Protein AF-A0A150GVI8-F1 (afdb_monomer)

Mean predicted aligned error: 15.59 Å

pLDDT: mean 70.13, std 20.72, range [23.45, 95.38]

Structure (mmCIF, N/CA/C/O backbone):
data_AF-A0A150GVI8-F1
#
_entry.id   AF-A0A150GVI8-F1
#
loop_
_atom_site.group_PDB
_atom_site.id
_atom_site.type_symbol
_atom_site.label_atom_id
_atom_site.label_alt_id
_atom_site.label_comp_id
_atom_site.label_asym_id
_atom_site.label_entity_id
_atom_site.label_seq_id
_atom_site.pdbx_PDB_ins_code
_atom_site.Cartn_x
_atom_site.Cartn_y
_atom_site.Cartn_z
_atom_site.occupancy
_atom_site.B_iso_or_equiv
_atom_site.auth_seq_id
_atom_site.auth_comp_id
_atom_site.auth_asym_id
_atom_site.auth_atom_id
_atom_site.pdbx_PDB_model_num
ATOM 1 N N . MET A 1 1 ? 14.017 2.221 -30.102 1.00 37.84 1 MET A N 1
ATOM 2 C CA . MET A 1 1 ? 15.359 2.677 -29.651 1.00 37.84 1 MET A CA 1
ATOM 3 C C . MET A 1 1 ? 15.136 3.679 -28.532 1.00 37.84 1 MET A C 1
ATOM 5 O O . MET A 1 1 ? 14.142 4.391 -28.602 1.00 37.84 1 MET A O 1
ATOM 9 N N . GLY A 1 2 ? 16.002 3.738 -27.517 1.00 42.47 2 GLY A N 1
ATOM 10 C CA . GLY A 1 2 ? 15.857 4.737 -26.452 1.00 42.47 2 GLY A CA 1
ATOM 11 C C . GLY A 1 2 ? 16.027 6.164 -26.982 1.00 42.47 2 GLY A C 1
ATOM 12 O O . GLY A 1 2 ? 16.835 6.390 -27.881 1.00 42.47 2 GLY A O 1
ATOM 13 N N . TRP A 1 3 ? 15.281 7.118 -26.422 1.00 49.97 3 TRP A N 1
ATOM 14 C CA . TRP A 1 3 ? 15.592 8.538 -26.598 1.00 49.97 3 TRP A CA 1
ATOM 15 C C . TRP A 1 3 ? 16.882 8.860 -25.828 1.00 49.97 3 TRP A C 1
ATOM 17 O O . TRP A 1 3 ? 16.952 8.520 -24.643 1.00 49.97 3 TRP A O 1
ATOM 27 N N . PRO A 1 4 ? 17.891 9.497 -26.450 1.00 47.88 4 PRO A N 1
ATOM 28 C CA . PRO A 1 4 ? 19.032 10.015 -25.713 1.00 47.88 4 PRO A CA 1
ATOM 29 C C . PRO A 1 4 ? 18.578 11.197 -24.846 1.00 47.88 4 PRO A C 1
ATOM 31 O O . PRO A 1 4 ? 17.977 12.147 -25.345 1.00 47.88 4 PRO A O 1
ATOM 34 N N . CYS A 1 5 ? 18.874 11.123 -23.551 1.00 48.03 5 CYS A N 1
ATOM 35 C CA . CYS A 1 5 ? 18.755 12.230 -22.609 1.00 48.03 5 CYS A CA 1
ATOM 36 C C . CYS A 1 5 ? 20.142 12.457 -22.008 1.00 48.03 5 CYS A C 1
ATOM 38 O O . CYS A 1 5 ? 20.657 11.568 -21.327 1.00 48.03 5 CYS A O 1
ATOM 40 N N . ASP A 1 6 ? 20.726 13.627 -22.245 1.00 52.00 6 ASP A N 1
ATOM 41 C CA . ASP A 1 6 ? 21.927 14.063 -21.533 1.00 52.00 6 ASP A CA 1
ATOM 42 C C . ASP A 1 6 ? 21.553 14.563 -20.132 1.00 52.00 6 ASP A C 1
ATOM 44 O O . ASP A 1 6 ? 20.408 14.936 -19.879 1.00 52.00 6 ASP A O 1
ATOM 48 N N . PHE A 1 7 ? 22.509 14.587 -19.205 1.00 53.12 7 PHE A N 1
ATOM 49 C CA . PHE A 1 7 ? 22.283 15.005 -17.819 1.00 53.12 7 PHE A CA 1
ATOM 50 C C . PHE A 1 7 ? 23.164 16.211 -17.493 1.00 53.12 7 PHE A C 1
ATOM 52 O O . PHE A 1 7 ? 24.388 16.135 -17.595 1.00 53.12 7 PHE A O 1
ATOM 59 N N . ASP A 1 8 ? 22.551 17.319 -17.076 1.00 53.22 8 ASP A N 1
ATOM 60 C CA . ASP A 1 8 ? 23.273 18.535 -16.710 1.00 53.22 8 ASP A CA 1
ATOM 61 C C . ASP A 1 8 ? 24.003 18.340 -15.374 1.00 53.22 8 ASP A C 1
ATOM 63 O O . ASP A 1 8 ? 23.394 18.358 -14.303 1.00 53.22 8 ASP A O 1
ATOM 67 N N . ALA A 1 9 ? 25.323 18.156 -15.424 1.00 47.69 9 ALA A N 1
ATOM 68 C CA . ALA A 1 9 ? 26.148 17.990 -14.231 1.00 47.69 9 ALA A CA 1
ATOM 69 C C . ALA A 1 9 ? 26.176 19.242 -13.328 1.00 47.69 9 ALA A C 1
ATOM 71 O O . ALA A 1 9 ? 26.332 19.099 -12.114 1.00 47.69 9 ALA A O 1
ATOM 72 N N . ALA A 1 10 ? 26.000 20.445 -13.888 1.00 46.12 10 ALA A N 1
ATOM 73 C CA . ALA A 1 10 ? 26.007 21.704 -13.146 1.00 46.12 10 ALA A CA 1
ATOM 74 C C . ALA A 1 10 ? 24.641 21.995 -12.502 1.00 46.12 10 ALA A C 1
ATOM 76 O O . ALA A 1 10 ? 24.583 22.374 -11.333 1.00 46.12 10 ALA A O 1
ATOM 77 N N . ALA A 1 11 ? 23.537 21.726 -13.206 1.00 50.09 11 ALA A N 1
ATOM 78 C CA . ALA A 1 11 ? 22.174 21.857 -12.679 1.00 50.09 11 ALA A CA 1
ATOM 79 C C . ALA A 1 11 ? 21.717 20.649 -11.828 1.00 50.09 11 ALA A C 1
ATOM 81 O O . ALA A 1 11 ? 20.526 20.363 -11.727 1.00 50.09 11 ALA A O 1
ATOM 82 N N . GLY A 1 12 ? 22.644 19.912 -11.207 1.00 45.16 12 GLY A N 1
ATOM 83 C CA . GLY A 1 12 ? 22.303 18.842 -10.264 1.00 45.16 12 GLY A CA 1
ATOM 84 C C . GLY A 1 12 ? 21.778 17.552 -10.906 1.00 45.16 12 GLY A C 1
ATOM 85 O O . GLY A 1 12 ? 21.037 16.806 -10.271 1.00 45.16 12 GLY A O 1
ATOM 86 N N . GLY A 1 13 ? 22.190 17.227 -12.131 1.00 47.34 13 GLY A N 1
ATOM 87 C CA . GLY A 1 13 ? 21.806 16.005 -12.847 1.00 47.34 13 GLY A CA 1
ATOM 88 C C . GLY A 1 13 ? 20.408 16.048 -13.466 1.00 47.34 13 GLY A C 1
ATOM 89 O O . GLY A 1 13 ? 19.793 14.996 -13.632 1.00 47.34 13 GLY A O 1
ATOM 90 N N . ILE A 1 14 ? 19.888 17.237 -13.783 1.00 50.38 14 ILE A N 1
ATOM 91 C CA . ILE A 1 14 ? 18.607 17.385 -14.487 1.00 50.38 14 ILE A CA 1
ATOM 92 C C . ILE A 1 14 ? 18.758 16.861 -15.931 1.00 50.38 14 ILE A C 1
ATOM 94 O O . ILE A 1 14 ? 19.715 17.233 -16.611 1.00 50.38 14 ILE A O 1
ATOM 98 N N . PRO A 1 15 ? 17.838 16.012 -16.428 1.00 53.97 15 PRO A N 1
ATOM 99 C CA . PRO A 1 15 ? 17.924 15.454 -17.772 1.00 53.97 15 PRO A CA 1
ATOM 100 C C . PRO A 1 15 ? 17.521 16.501 -18.820 1.00 53.97 15 PRO A C 1
ATOM 102 O O . PRO A 1 15 ?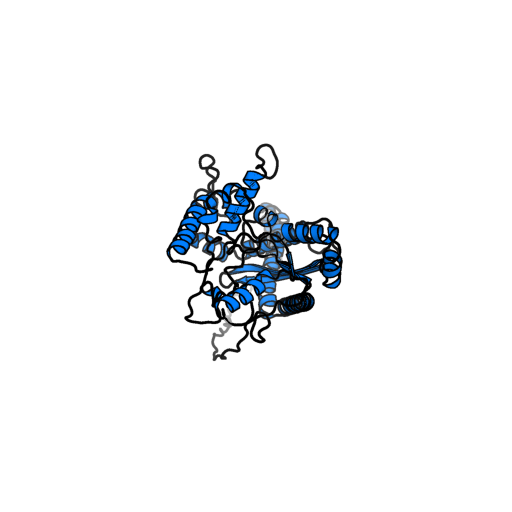 16.354 16.901 -18.915 1.00 53.97 15 PRO A O 1
ATOM 105 N N . ILE A 1 16 ? 18.493 16.925 -19.621 1.00 60.88 16 ILE A N 1
ATOM 106 C CA . ILE A 1 16 ? 18.325 17.845 -20.746 1.00 60.88 16 ILE A CA 1
ATOM 107 C C . ILE A 1 16 ? 17.527 17.133 -21.847 1.00 60.88 16 ILE A C 1
ATOM 109 O O . ILE A 1 16 ? 17.704 15.943 -22.101 1.00 60.88 16 ILE A O 1
ATOM 113 N N . GLY A 1 17 ? 16.612 17.853 -22.501 1.00 62.62 17 GLY A N 1
ATOM 114 C CA . GLY A 1 17 ? 15.831 17.313 -23.620 1.00 62.62 17 GLY A CA 1
ATOM 115 C C . GLY A 1 17 ? 14.760 16.283 -23.237 1.00 62.62 17 GLY A C 1
ATOM 116 O O . GLY A 1 17 ? 14.156 15.688 -24.131 1.00 62.62 17 GLY A O 1
ATOM 117 N N . ARG A 1 18 ? 14.479 16.079 -21.937 1.00 62.44 18 ARG A N 1
ATOM 118 C CA . ARG A 1 18 ? 13.416 15.171 -21.472 1.00 62.44 18 ARG A CA 1
ATOM 119 C C . ARG A 1 18 ? 12.088 15.499 -22.183 1.00 62.44 18 ARG A C 1
ATOM 121 O O . ARG A 1 18 ? 11.639 16.643 -22.098 1.00 62.44 18 ARG A O 1
ATOM 128 N N . PRO A 1 19 ? 11.408 14.527 -22.824 1.00 64.38 19 PRO A N 1
ATOM 129 C CA . PRO A 1 19 ? 10.164 14.818 -23.532 1.00 64.38 19 PRO A CA 1
ATOM 130 C C . PRO A 1 19 ? 9.057 15.326 -22.590 1.00 64.38 19 PRO A C 1
ATOM 132 O O . PRO A 1 19 ? 9.047 15.018 -21.391 1.00 64.38 19 PRO A O 1
ATOM 135 N N . SER A 1 20 ? 8.093 16.070 -23.142 1.00 71.06 20 SER A N 1
ATOM 136 C CA . SER A 1 20 ? 6.869 16.489 -22.436 1.00 71.06 20 SER A CA 1
ATOM 137 C C . SER A 1 20 ? 6.092 15.283 -21.884 1.00 71.06 20 SER A C 1
ATOM 139 O O . SER A 1 20 ? 6.331 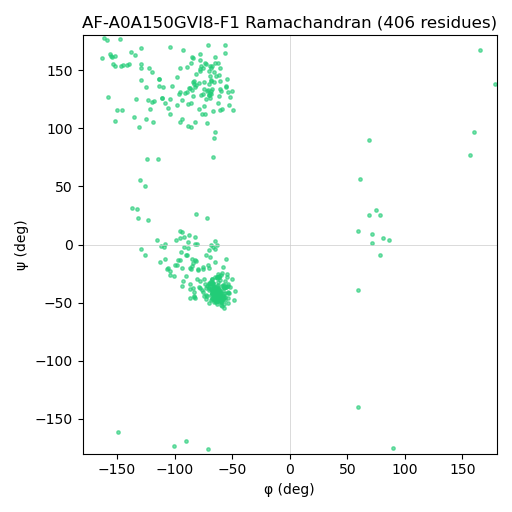14.149 -22.306 1.00 71.06 20 SER A O 1
ATOM 141 N N . ASP A 1 21 ? 5.142 15.491 -20.963 1.00 66.38 21 ASP A N 1
ATOM 142 C CA . ASP A 1 21 ? 4.310 14.380 -20.466 1.00 66.38 21 ASP A CA 1
ATOM 143 C C . ASP A 1 21 ? 3.591 13.666 -21.619 1.00 66.38 21 ASP A C 1
ATOM 145 O O . ASP A 1 21 ? 3.663 12.445 -21.718 1.00 66.38 21 ASP A O 1
ATOM 149 N N . SER A 1 22 ? 2.996 14.423 -22.549 1.00 71.75 22 SER A N 1
ATOM 150 C CA . SER A 1 22 ? 2.354 13.877 -23.755 1.00 71.75 22 SER A CA 1
ATOM 151 C C . SER A 1 22 ? 3.316 13.021 -24.587 1.00 71.75 22 SER A C 1
ATOM 153 O O . SER A 1 22 ? 3.001 11.879 -24.920 1.00 71.75 22 SER A O 1
ATOM 155 N N . ASN A 1 23 ? 4.529 13.516 -24.851 1.00 74.25 23 ASN A N 1
ATOM 156 C CA . ASN A 1 23 ? 5.521 12.784 -25.638 1.00 74.25 23 ASN A CA 1
ATOM 157 C C . ASN A 1 23 ? 6.047 11.545 -24.886 1.00 74.25 23 ASN A C 1
ATOM 159 O O . ASN A 1 23 ? 6.355 10.537 -25.517 1.00 74.25 23 ASN A O 1
ATOM 163 N N . ARG A 1 24 ? 6.114 11.576 -23.545 1.00 75.38 24 ARG A N 1
ATOM 164 C CA . ARG A 1 24 ? 6.432 10.396 -22.719 1.00 75.38 24 ARG A CA 1
ATOM 165 C C . ARG A 1 24 ? 5.320 9.345 -22.777 1.00 75.38 24 ARG A C 1
ATOM 167 O O . ARG A 1 24 ? 5.631 8.168 -22.941 1.00 75.38 24 ARG A O 1
ATOM 174 N N . TRP A 1 25 ? 4.050 9.749 -22.737 1.00 73.56 25 TRP A N 1
ATOM 175 C CA . TRP A 1 25 ? 2.920 8.832 -22.926 1.00 73.56 25 TRP A CA 1
ATOM 176 C C . TRP A 1 25 ? 2.886 8.233 -24.337 1.00 73.56 25 TRP A C 1
ATOM 178 O O . TRP A 1 25 ? 2.703 7.026 -24.478 1.00 73.56 25 TRP A O 1
ATOM 188 N N . GLN A 1 26 ? 3.152 9.031 -25.375 1.00 75.31 26 GLN A N 1
ATOM 189 C CA . GLN A 1 26 ? 3.300 8.537 -26.750 1.00 75.31 26 GLN A CA 1
ATOM 190 C C . GLN A 1 26 ? 4.479 7.564 -26.898 1.00 75.31 26 GLN A C 1
ATOM 192 O O . GLN A 1 26 ? 4.354 6.565 -27.608 1.00 75.31 26 GLN A O 1
A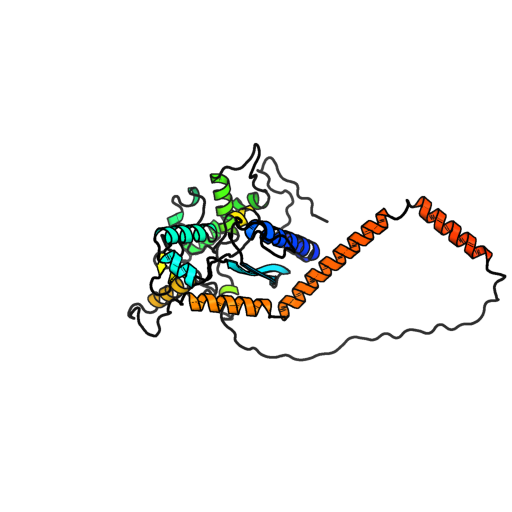TOM 197 N N . LEU A 1 27 ? 5.604 7.813 -26.215 1.00 75.44 27 LEU A N 1
ATOM 198 C CA . LEU A 1 27 ? 6.767 6.924 -26.232 1.00 75.44 27 LEU A CA 1
ATOM 199 C C . LEU A 1 27 ? 6.431 5.560 -25.613 1.00 75.44 27 LEU A C 1
ATOM 201 O O . LEU A 1 27 ? 6.727 4.539 -26.232 1.00 75.44 27 LEU A O 1
ATOM 205 N N . ILE A 1 28 ? 5.769 5.557 -24.450 1.00 74.75 28 ILE A N 1
ATOM 206 C CA . ILE A 1 28 ? 5.271 4.357 -23.755 1.00 74.75 28 ILE A CA 1
ATOM 207 C C . ILE A 1 28 ? 4.287 3.589 -24.650 1.00 74.75 28 ILE A C 1
ATOM 209 O O . ILE A 1 28 ? 4.502 2.413 -24.935 1.00 74.75 28 ILE A O 1
ATOM 213 N N . ALA A 1 29 ? 3.260 4.266 -25.173 1.00 74.44 29 ALA A N 1
ATOM 214 C CA . ALA A 1 29 ? 2.245 3.654 -26.033 1.00 74.44 29 ALA A CA 1
ATOM 215 C C . ALA A 1 29 ? 2.812 3.102 -27.359 1.00 74.44 29 ALA A C 1
ATOM 217 O O . ALA A 1 29 ? 2.278 2.135 -27.896 1.00 74.44 29 ALA A O 1
ATOM 218 N N . SER A 1 30 ? 3.907 3.679 -27.868 1.00 78.19 30 SER A N 1
ATOM 219 C CA . SER A 1 30 ? 4.614 3.190 -29.065 1.00 78.19 30 SER A CA 1
ATOM 220 C C . SER A 1 30 ? 5.577 2.024 -28.793 1.00 78.19 30 SER A C 1
ATOM 222 O O . SER A 1 30 ? 6.008 1.371 -29.740 1.00 78.19 30 SER A O 1
ATOM 224 N N . HIS A 1 31 ? 5.923 1.746 -27.529 1.00 77.62 31 HIS A N 1
ATOM 225 C CA . HIS A 1 31 ? 6.866 0.686 -27.140 1.00 77.62 31 HIS A CA 1
ATOM 226 C C . HIS A 1 31 ? 6.264 -0.299 -26.109 1.00 77.62 31 HIS A C 1
ATOM 228 O O . HIS A 1 31 ? 6.908 -0.609 -25.103 1.00 77.62 31 HIS A O 1
ATOM 234 N N . PRO A 1 32 ? 5.056 -0.862 -26.340 1.00 75.56 32 PRO A N 1
ATOM 235 C CA . PRO A 1 32 ? 4.364 -1.695 -25.349 1.00 75.56 32 PRO A CA 1
ATOM 236 C C . PRO A 1 32 ? 5.149 -2.961 -24.973 1.00 75.56 32 PRO A C 1
ATOM 238 O O . PRO A 1 32 ? 5.050 -3.437 -23.843 1.00 75.56 32 PRO A O 1
ATOM 241 N N . ARG A 1 33 ? 5.979 -3.483 -25.889 1.00 76.75 33 ARG A N 1
ATOM 242 C CA . ARG A 1 33 ? 6.906 -4.587 -25.606 1.00 76.75 33 ARG A CA 1
ATOM 243 C C . ARG A 1 33 ? 7.970 -4.189 -24.584 1.00 76.75 33 ARG A C 1
ATOM 245 O O . ARG A 1 33 ? 8.182 -4.936 -23.636 1.00 76.75 33 ARG A O 1
ATOM 252 N N . ASP A 1 34 ? 8.622 -3.044 -24.762 1.00 80.50 34 ASP A N 1
ATOM 253 C CA . ASP A 1 34 ? 9.711 -2.603 -23.883 1.00 80.50 34 ASP A CA 1
ATOM 254 C C . ASP A 1 34 ? 9.158 -2.316 -22.474 1.00 80.50 34 ASP A C 1
ATOM 256 O O . ASP A 1 34 ? 9.773 -2.679 -21.470 1.00 80.50 34 ASP A O 1
ATOM 260 N N . CYS A 1 35 ? 7.935 -1.776 -22.392 1.00 79.38 35 CYS A N 1
ATOM 261 C CA . CYS A 1 35 ? 7.191 -1.631 -21.141 1.00 79.38 35 CYS A CA 1
ATOM 262 C C . CYS A 1 35 ? 6.864 -2.984 -20.482 1.00 79.38 35 CYS A C 1
ATOM 264 O O . CYS A 1 35 ? 7.040 -3.122 -19.272 1.00 79.38 35 CYS A O 1
ATOM 266 N N . ALA A 1 36 ? 6.437 -3.993 -21.250 1.00 80.50 36 ALA A N 1
ATOM 267 C CA . ALA A 1 36 ? 6.174 -5.338 -20.733 1.00 80.50 36 ALA A CA 1
ATOM 268 C C . ALA A 1 36 ? 7.458 -6.070 -20.293 1.00 80.50 36 ALA A C 1
ATOM 270 O O . ALA A 1 36 ? 7.455 -6.747 -19.264 1.00 80.50 36 ALA A O 1
ATOM 271 N N . GLU A 1 37 ? 8.570 -5.917 -21.019 1.00 83.69 37 GLU A N 1
ATOM 272 C CA . GLU A 1 37 ? 9.870 -6.481 -20.632 1.00 83.69 37 GLU A CA 1
ATOM 273 C C . GLU A 1 37 ? 10.428 -5.813 -19.368 1.00 83.69 37 GLU A C 1
ATOM 275 O O . GLU A 1 37 ? 10.874 -6.526 -18.464 1.00 83.69 37 GLU A O 1
ATOM 280 N N . PHE A 1 38 ? 10.329 -4.481 -19.255 1.00 85.75 38 PHE A N 1
ATOM 281 C CA . PHE A 1 38 ? 10.656 -3.749 -18.028 1.00 85.75 38 PHE A CA 1
ATOM 282 C C . PHE A 1 38 ? 9.790 -4.210 -16.851 1.00 85.75 38 PHE A C 1
ATOM 284 O O . PHE A 1 38 ? 10.324 -4.588 -15.810 1.00 85.75 38 PHE A O 1
ATOM 291 N N . PHE A 1 39 ? 8.465 -4.231 -17.015 1.00 86.38 39 PHE A N 1
ATOM 292 C CA . PHE A 1 39 ? 7.536 -4.576 -15.940 1.00 86.38 39 PHE A CA 1
ATOM 293 C C . PHE A 1 39 ? 7.709 -6.028 -15.473 1.00 86.38 39 PHE A C 1
ATOM 295 O O . PHE A 1 39 ? 7.736 -6.295 -14.272 1.00 86.38 39 PHE A O 1
ATOM 302 N N . ARG A 1 40 ? 7.945 -6.967 -16.401 1.00 86.88 40 ARG A N 1
ATOM 303 C CA . ARG A 1 40 ? 8.317 -8.350 -16.067 1.00 86.88 40 ARG A CA 1
ATOM 304 C C . ARG A 1 40 ? 9.638 -8.404 -15.292 1.00 86.88 40 ARG A C 1
ATOM 306 O O . ARG A 1 40 ? 9.729 -9.144 -14.319 1.00 86.88 40 ARG A O 1
ATOM 313 N N . CYS A 1 41 ? 10.652 -7.636 -15.697 1.00 90.44 41 CYS A N 1
ATOM 314 C CA . CYS A 1 41 ? 11.934 -7.566 -14.988 1.00 90.44 41 CYS A CA 1
ATOM 315 C C . CYS A 1 41 ? 11.765 -7.021 -13.557 1.00 90.44 41 CYS A C 1
ATOM 317 O O . CYS A 1 41 ? 12.251 -7.628 -12.605 1.00 90.44 41 CYS A O 1
ATOM 319 N N . PHE A 1 42 ? 10.995 -5.941 -13.401 1.00 91.06 42 PHE A N 1
ATOM 320 C CA . PHE A 1 42 ? 10.647 -5.353 -12.109 1.00 91.06 42 PHE A CA 1
ATOM 321 C C . PHE A 1 42 ? 9.895 -6.342 -11.206 1.00 91.06 42 PHE A C 1
ATOM 323 O O . PHE A 1 42 ? 10.311 -6.551 -10.071 1.00 91.06 42 PHE A O 1
ATOM 330 N N . MET A 1 43 ? 8.856 -7.021 -11.705 1.00 91.44 43 MET A N 1
ATOM 331 C CA . MET A 1 43 ? 8.116 -8.012 -10.910 1.00 91.44 43 MET A CA 1
ATOM 332 C C . MET A 1 43 ? 8.965 -9.243 -10.555 1.00 91.44 43 MET A C 1
ATOM 334 O O . MET A 1 43 ? 8.833 -9.770 -9.451 1.00 91.44 43 MET A O 1
ATOM 338 N N . HIS A 1 44 ? 9.873 -9.678 -11.438 1.00 92.81 44 HIS A N 1
ATOM 339 C CA . HIS A 1 44 ? 10.856 -10.721 -11.120 1.00 92.81 44 HIS A CA 1
ATOM 340 C C . HIS A 1 44 ? 11.778 -10.285 -9.966 1.00 92.81 44 HIS A C 1
ATOM 342 O O . HIS A 1 44 ? 11.951 -11.040 -9.013 1.00 92.81 44 HIS A O 1
ATOM 348 N N . ALA A 1 45 ? 12.329 -9.067 -10.028 1.00 93.94 45 ALA A N 1
ATOM 349 C CA . ALA A 1 45 ? 13.182 -8.514 -8.975 1.00 93.94 45 ALA A CA 1
ATOM 350 C C . ALA A 1 45 ? 12.415 -8.278 -7.661 1.00 93.94 45 ALA A C 1
ATOM 352 O O . ALA A 1 45 ? 12.955 -8.528 -6.588 1.00 93.94 45 ALA A O 1
ATOM 353 N N . PHE A 1 46 ? 11.146 -7.862 -7.732 1.00 94.25 46 PHE A N 1
ATOM 354 C CA . PHE A 1 46 ? 10.282 -7.708 -6.562 1.00 94.25 46 PHE A CA 1
ATOM 355 C C . PHE A 1 46 ? 10.091 -9.042 -5.825 1.00 94.25 46 PHE A C 1
ATOM 357 O O . PHE A 1 46 ? 10.255 -9.102 -4.606 1.00 94.25 46 PHE A O 1
ATOM 364 N N . CYS A 1 47 ? 9.787 -10.117 -6.561 1.00 94.75 47 CYS A N 1
ATOM 365 C CA . CYS A 1 47 ? 9.630 -11.449 -5.974 1.00 94.75 47 CYS A CA 1
ATOM 366 C C . CYS A 1 47 ? 10.944 -11.957 -5.366 1.00 94.75 47 CYS A C 1
ATOM 368 O O . CYS A 1 47 ? 10.936 -12.493 -4.260 1.00 94.75 47 CYS A O 1
ATOM 370 N N . ASP A 1 48 ? 12.072 -11.747 -6.047 1.00 95.00 48 ASP A N 1
ATOM 371 C CA . ASP A 1 48 ? 13.377 -12.221 -5.582 1.00 95.00 48 ASP A CA 1
ATOM 372 C C . ASP A 1 48 ? 13.844 -11.478 -4.316 1.00 95.00 48 ASP A C 1
ATOM 374 O O . ASP A 1 48 ? 14.198 -12.111 -3.324 1.00 95.00 48 ASP A O 1
ATOM 378 N N . VAL A 1 49 ? 13.764 -10.140 -4.310 1.00 94.31 49 VAL A N 1
ATOM 379 C CA . VAL A 1 49 ? 14.299 -9.280 -3.235 1.00 94.31 49 VAL A CA 1
ATOM 380 C C . VAL A 1 49 ? 13.351 -9.140 -2.042 1.00 94.31 49 VAL A C 1
ATOM 382 O O . VAL A 1 49 ? 13.799 -9.192 -0.898 1.00 94.31 49 VAL A O 1
ATOM 385 N N . TYR A 1 50 ? 12.051 -8.927 -2.269 1.00 94.62 50 TYR A N 1
ATOM 386 C CA . TYR A 1 50 ? 11.121 -8.648 -1.167 1.00 94.62 50 TYR A CA 1
ATOM 387 C C . TYR A 1 50 ? 10.425 -9.900 -0.641 1.00 94.62 50 TYR A C 1
ATOM 389 O O . TYR A 1 50 ? 10.202 -9.978 0.565 1.00 94.62 50 TYR A O 1
ATOM 397 N N . LEU A 1 51 ? 10.101 -10.863 -1.515 1.00 94.38 51 LEU A N 1
ATOM 398 C CA . LEU A 1 51 ? 9.478 -12.134 -1.121 1.00 94.38 51 LEU A CA 1
ATOM 399 C C . LEU A 1 51 ? 10.499 -13.263 -0.928 1.00 94.38 51 LEU A C 1
ATOM 401 O O . LEU A 1 51 ? 10.135 -14.308 -0.397 1.00 94.38 51 LEU A O 1
ATOM 405 N N . GLY A 1 52 ? 11.750 -13.112 -1.370 1.00 95.25 52 GLY A N 1
ATOM 406 C CA . GLY A 1 52 ? 12.737 -14.191 -1.303 1.00 95.25 52 GLY A CA 1
ATOM 407 C C . GLY A 1 52 ? 12.435 -15.354 -2.256 1.00 95.25 52 GLY A C 1
ATOM 408 O O . GLY A 1 52 ? 12.860 -16.482 -1.997 1.00 95.25 52 GLY A O 1
ATOM 409 N N . TRP A 1 53 ? 11.709 -15.122 -3.354 1.00 93.00 53 TRP A N 1
ATOM 410 C CA . TRP A 1 53 ? 11.318 -16.134 -4.345 1.00 93.00 53 TRP A CA 1
ATOM 411 C C . TRP A 1 53 ? 11.886 -15.809 -5.733 1.00 93.00 53 TRP A C 1
ATOM 413 O O . TRP A 1 53 ? 11.363 -14.960 -6.457 1.00 93.00 53 TRP A O 1
ATOM 423 N N . ARG A 1 54 ? 12.924 -16.550 -6.147 1.00 91.19 54 ARG A N 1
ATOM 424 C CA . ARG A 1 54 ? 13.474 -16.458 -7.510 1.00 91.19 54 ARG A CA 1
ATOM 425 C C . ARG A 1 54 ? 12.424 -16.847 -8.559 1.00 91.19 54 ARG A C 1
ATOM 427 O O . ARG A 1 54 ? 11.652 -17.781 -8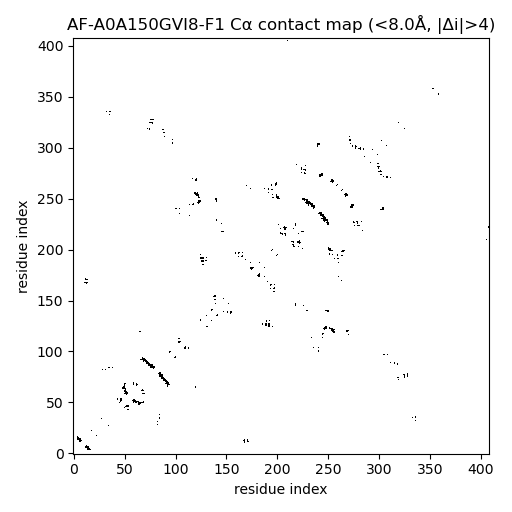.322 1.00 91.19 54 ARG A O 1
ATOM 434 N N . PRO A 1 55 ? 12.429 -16.226 -9.752 1.00 84.50 55 PRO A N 1
ATOM 435 C CA . PRO A 1 55 ? 11.541 -16.608 -10.847 1.00 84.50 55 PRO A CA 1
ATOM 436 C C . PRO A 1 55 ? 11.628 -18.107 -11.178 1.00 84.50 55 PRO A C 1
ATOM 438 O O . PRO A 1 55 ? 12.690 -18.611 -11.539 1.00 84.50 55 PRO A O 1
ATOM 441 N N . GLY A 1 56 ? 10.504 -18.821 -11.053 1.00 82.12 56 GLY A N 1
ATOM 442 C CA . GLY A 1 56 ? 10.421 -20.268 -11.290 1.00 82.12 56 GLY A CA 1
ATOM 443 C C . GLY A 1 56 ? 10.880 -21.166 -10.129 1.00 82.12 56 GLY A C 1
ATOM 444 O O . GLY A 1 56 ? 10.915 -22.386 -10.296 1.00 82.12 56 GLY A O 1
ATOM 445 N N . ALA A 1 57 ? 11.219 -20.610 -8.961 1.00 85.31 57 ALA A N 1
ATOM 446 C CA . ALA A 1 57 ? 11.504 -21.401 -7.765 1.00 85.31 57 ALA A CA 1
ATOM 447 C C . ALA A 1 57 ? 10.256 -22.154 -7.264 1.00 85.31 57 ALA A C 1
ATOM 449 O O . ALA A 1 57 ? 9.130 -21.678 -7.390 1.00 85.31 57 ALA A O 1
ATOM 450 N N . ARG A 1 58 ? 10.465 -23.335 -6.662 1.00 86.94 58 ARG A N 1
ATOM 451 C CA . ARG A 1 58 ? 9.405 -24.150 -6.027 1.00 86.94 58 ARG A CA 1
ATOM 452 C C . ARG A 1 58 ? 9.262 -23.916 -4.518 1.00 86.94 58 ARG A C 1
ATOM 454 O O . ARG A 1 58 ? 8.363 -24.472 -3.900 1.00 86.94 58 ARG A O 1
ATOM 461 N N . SER A 1 59 ? 10.163 -23.135 -3.934 1.00 88.25 59 SER A N 1
ATOM 462 C CA . SER A 1 59 ? 10.206 -22.794 -2.515 1.00 88.25 59 SER A CA 1
ATOM 463 C C . SER A 1 59 ? 10.861 -21.428 -2.341 1.00 88.25 59 SER A C 1
ATOM 465 O O . SER A 1 59 ? 11.717 -21.049 -3.147 1.00 88.25 59 SER A O 1
ATOM 467 N N . GLN A 1 60 ? 10.523 -20.732 -1.256 1.00 92.88 60 GLN A N 1
ATOM 468 C CA . GLN A 1 60 ? 11.255 -19.548 -0.815 1.00 92.88 60 GLN A CA 1
ATOM 469 C C . GLN A 1 60 ? 12.743 -19.900 -0.632 1.00 92.88 60 GLN A C 1
ATOM 471 O O . GLN A 1 60 ? 13.068 -20.957 -0.087 1.00 92.88 60 GLN A O 1
ATOM 476 N N . HIS A 1 61 ? 13.638 -19.038 -1.114 1.00 94.88 61 HIS A N 1
ATOM 477 C CA . HIS A 1 61 ? 15.091 -19.210 -0.995 1.00 94.88 61 HIS A CA 1
ATOM 478 C C . HIS A 1 61 ? 15.713 -18.295 0.070 1.00 94.88 61 HIS A C 1
ATOM 480 O O . HIS A 1 61 ? 16.769 -18.624 0.604 1.00 94.88 61 HIS A O 1
ATOM 486 N N . ASP A 1 62 ? 15.034 -17.195 0.407 1.00 94.00 62 ASP A N 1
ATOM 487 C CA . ASP A 1 62 ? 15.388 -16.296 1.504 1.00 94.00 62 ASP A CA 1
ATOM 488 C C . ASP A 1 62 ? 14.153 -16.000 2.384 1.00 94.00 62 ASP A C 1
ATOM 490 O O . ASP A 1 62 ? 13.314 -15.181 2.010 1.00 94.00 62 ASP A O 1
ATOM 494 N N . PRO A 1 63 ? 14.007 -16.648 3.555 1.00 90.25 63 PRO A N 1
ATOM 495 C CA . PRO A 1 63 ? 12.950 -16.340 4.520 1.00 90.25 63 PRO A CA 1
ATOM 496 C C . PRO A 1 63 ? 13.278 -15.135 5.425 1.00 90.25 63 PRO A C 1
ATOM 498 O O . PRO A 1 63 ? 12.473 -14.802 6.295 1.00 90.25 63 PRO A O 1
ATOM 501 N N . SER A 1 64 ? 14.445 -14.499 5.251 1.00 90.25 64 SER A N 1
ATOM 502 C CA . SER A 1 64 ? 14.862 -13.260 5.931 1.00 90.25 64 SER A CA 1
ATOM 503 C C . SER A 1 64 ? 14.666 -11.991 5.087 1.00 90.25 64 SER A C 1
ATOM 505 O O . SER A 1 64 ? 14.993 -10.892 5.537 1.00 90.25 64 SER A O 1
ATOM 507 N N . CYS A 1 65 ? 14.073 -12.140 3.898 1.00 92.00 65 CYS A N 1
ATOM 508 C CA . CYS A 1 65 ? 13.617 -11.056 3.033 1.00 92.00 65 CYS A CA 1
ATOM 509 C C . CYS A 1 65 ? 12.618 -10.110 3.737 1.00 92.00 65 CYS A C 1
ATOM 511 O O . CYS A 1 65 ? 12.124 -10.389 4.831 1.00 92.00 65 CYS A O 1
ATOM 513 N N . LEU A 1 66 ? 12.265 -8.990 3.093 1.00 90.31 66 LEU A N 1
ATOM 514 C CA . LEU A 1 66 ? 11.440 -7.943 3.716 1.00 90.31 66 LEU A CA 1
ATOM 515 C C . LEU A 1 66 ? 10.076 -8.448 4.230 1.00 90.31 66 LEU A C 1
ATOM 517 O O . LEU A 1 66 ? 9.638 -8.011 5.290 1.00 90.31 66 LEU A O 1
ATOM 521 N N . PHE A 1 67 ? 9.417 -9.373 3.524 1.00 90.50 67 PHE A N 1
ATOM 522 C CA . PHE A 1 67 ? 8.151 -9.972 3.974 1.00 90.50 67 PHE A CA 1
ATOM 523 C C . PHE A 1 67 ? 8.334 -11.209 4.884 1.00 90.50 67 PHE A C 1
ATOM 525 O O . PHE A 1 67 ? 7.353 -11.874 5.227 1.00 90.50 67 PHE A O 1
ATOM 532 N N . GLY A 1 68 ? 9.556 -11.525 5.321 1.00 90.06 68 GLY A N 1
ATOM 533 C CA . GLY A 1 68 ? 9.850 -12.692 6.154 1.00 90.06 68 GLY A CA 1
ATOM 534 C C . GLY A 1 68 ? 9.459 -14.004 5.466 1.00 90.06 68 GLY A C 1
ATOM 535 O O . GLY A 1 68 ? 9.626 -14.157 4.259 1.00 90.06 68 GLY A O 1
ATOM 536 N N . ARG A 1 69 ? 8.897 -14.965 6.210 1.00 90.00 69 ARG A N 1
ATOM 537 C CA . ARG A 1 69 ? 8.412 -16.225 5.622 1.00 90.00 69 ARG A CA 1
ATOM 538 C C . ARG A 1 69 ? 7.105 -16.026 4.839 1.00 90.00 69 ARG A C 1
ATOM 540 O O . ARG A 1 69 ? 6.043 -15.833 5.439 1.00 90.00 69 ARG A O 1
ATOM 547 N N . VAL A 1 70 ? 7.184 -16.193 3.519 1.00 89.62 70 VAL A N 1
ATOM 548 C CA . VAL A 1 70 ? 6.050 -16.170 2.580 1.00 89.62 70 VAL A CA 1
ATOM 549 C C . VAL A 1 70 ? 5.719 -17.604 2.165 1.00 89.62 70 VAL A C 1
ATOM 551 O O . VAL A 1 70 ? 6.507 -18.241 1.465 1.00 89.62 70 VAL A O 1
ATOM 554 N N . ASP A 1 71 ? 4.555 -18.104 2.590 1.00 83.12 71 ASP A N 1
ATOM 555 C CA . ASP A 1 71 ? 4.082 -19.460 2.269 1.00 83.12 71 ASP A CA 1
ATOM 556 C C . ASP A 1 71 ? 3.494 -19.539 0.850 1.00 83.12 71 ASP A C 1
ATOM 558 O O . ASP A 1 71 ? 3.683 -20.537 0.156 1.00 83.12 71 ASP A O 1
ATOM 562 N N . ALA A 1 72 ? 2.811 -18.479 0.407 1.00 83.75 72 ALA A N 1
ATOM 563 C CA . ALA A 1 72 ? 2.285 -18.339 -0.949 1.00 83.75 72 ALA A CA 1
ATOM 564 C C . ALA A 1 72 ? 2.138 -16.859 -1.332 1.00 83.75 72 ALA A C 1
ATOM 566 O O . ALA A 1 72 ? 2.055 -15.986 -0.471 1.00 83.75 72 ALA A O 1
ATOM 567 N N . PHE A 1 73 ? 2.046 -16.577 -2.628 1.00 87.75 73 PHE A N 1
ATOM 568 C CA . PHE A 1 73 ? 1.625 -15.284 -3.167 1.00 87.75 73 PHE A CA 1
ATOM 569 C C . PHE A 1 73 ? 1.053 -15.481 -4.573 1.00 87.75 73 PHE A C 1
ATOM 571 O O . PHE A 1 73 ? 1.322 -16.497 -5.220 1.00 87.75 73 PHE A O 1
ATOM 578 N N . PHE A 1 74 ? 0.305 -14.503 -5.072 1.00 84.25 74 PHE A N 1
ATOM 579 C CA . PHE A 1 74 ? -0.018 -14.412 -6.496 1.00 84.25 74 PHE A CA 1
ATOM 580 C C . PHE A 1 74 ? 0.046 -12.957 -6.957 1.00 84.25 74 PHE A C 1
ATOM 582 O O . PHE A 1 74 ? -0.151 -12.046 -6.160 1.00 84.25 74 PHE A O 1
ATOM 589 N N . PHE A 1 75 ? 0.276 -12.742 -8.252 1.00 85.75 75 PHE A N 1
ATOM 590 C CA . PHE A 1 75 ? 0.086 -11.438 -8.881 1.00 85.75 75 PHE A CA 1
ATOM 591 C C . PHE A 1 75 ? -0.682 -11.599 -10.184 1.00 85.75 75 PHE A C 1
ATOM 593 O O . PHE A 1 75 ? -0.271 -12.337 -11.081 1.00 85.75 75 PHE A O 1
ATOM 600 N N . LYS A 1 76 ? -1.788 -10.869 -10.293 1.00 82.88 76 LYS A N 1
ATOM 601 C CA . LYS A 1 76 ? -2.457 -10.578 -11.549 1.00 82.88 76 LYS A CA 1
ATOM 602 C C . LYS A 1 76 ? -1.884 -9.300 -12.137 1.00 82.88 76 LYS A C 1
ATOM 604 O O . LYS A 1 76 ? -1.821 -8.277 -11.460 1.00 82.88 76 LYS A O 1
ATOM 609 N N . PHE A 1 77 ? -1.527 -9.348 -13.412 1.00 82.19 77 PHE A N 1
ATOM 610 C CA . PHE A 1 77 ? -1.127 -8.171 -14.170 1.00 82.19 77 PHE A CA 1
ATOM 611 C C . PHE A 1 77 ? -2.329 -7.648 -14.949 1.00 82.19 77 PHE A C 1
ATOM 613 O O . PHE A 1 77 ? -2.991 -8.421 -15.638 1.00 82.19 77 PHE A O 1
ATOM 620 N N . GLU A 1 78 ? -2.602 -6.351 -14.839 1.00 77.69 78 GLU A N 1
ATOM 621 C CA . GLU A 1 78 ? -3.673 -5.682 -15.577 1.00 77.69 78 GLU A CA 1
ATOM 622 C C . GLU A 1 78 ? -3.118 -4.430 -16.271 1.00 77.69 78 GLU A C 1
ATOM 624 O O . GLU A 1 78 ? -2.280 -3.701 -15.732 1.00 77.69 78 GLU A O 1
ATOM 629 N N . THR A 1 79 ? -3.592 -4.158 -17.487 1.00 69.19 79 THR A N 1
ATOM 630 C CA . THR A 1 79 ? -3.428 -2.844 -18.122 1.00 69.19 79 THR A CA 1
ATOM 631 C C . THR A 1 79 ? -4.536 -1.922 -17.634 1.00 69.19 79 THR A C 1
ATOM 633 O O . THR A 1 79 ? -5.715 -2.263 -17.770 1.00 69.19 79 THR A O 1
ATOM 636 N N . ASN A 1 80 ? -4.203 -0.730 -17.140 1.00 64.25 80 ASN A N 1
ATOM 637 C CA . ASN A 1 80 ? -5.228 0.296 -16.957 1.00 64.25 80 ASN A CA 1
ATOM 638 C C . ASN A 1 80 ? -5.708 0.835 -18.324 1.00 64.25 80 ASN A C 1
ATOM 640 O O . ASN A 1 80 ? -5.117 0.558 -19.369 1.00 64.25 80 ASN A O 1
ATOM 644 N N . GLN A 1 81 ? -6.768 1.649 -18.330 1.00 54.59 81 GLN A N 1
ATOM 645 C CA . GLN A 1 81 ? -7.372 2.201 -19.558 1.00 54.59 81 GLN A CA 1
ATOM 646 C C . GLN A 1 81 ? -6.457 3.160 -20.362 1.00 54.59 81 GLN A C 1
ATOM 648 O O . GLN A 1 81 ? -6.894 3.723 -21.362 1.00 54.59 81 GLN A O 1
ATOM 653 N N . ARG A 1 82 ? -5.203 3.365 -19.934 1.00 54.94 82 ARG A N 1
ATOM 654 C CA . ARG A 1 82 ? -4.171 4.183 -20.596 1.00 54.94 82 ARG A CA 1
ATOM 655 C C . ARG A 1 82 ? -3.012 3.340 -21.146 1.00 54.94 82 ARG A C 1
ATOM 657 O O . ARG A 1 82 ? -2.097 3.894 -21.746 1.00 54.94 82 ARG A O 1
ATOM 664 N N . GLY A 1 83 ? -3.049 2.017 -20.956 1.00 60.22 83 GLY A N 1
ATOM 665 C CA . GLY A 1 83 ? -1.994 1.085 -21.371 1.00 60.22 83 GLY A CA 1
ATOM 666 C C . GLY A 1 83 ? -0.861 0.904 -20.353 1.00 60.22 83 GLY A C 1
ATOM 667 O O . GLY A 1 83 ? 0.086 0.175 -20.632 1.00 60.22 83 GLY A O 1
ATOM 668 N N . GLU A 1 84 ? -0.946 1.524 -19.173 1.00 68.69 84 GLU A N 1
ATOM 669 C CA . GLU A 1 84 ? 0.027 1.324 -18.094 1.00 68.69 84 GLU A CA 1
ATOM 670 C C . GLU A 1 84 ? -0.194 -0.050 -17.435 1.00 68.69 84 GLU A C 1
ATOM 672 O O . GLU A 1 84 ? -1.328 -0.406 -17.096 1.00 68.69 84 GLU A O 1
ATOM 677 N N . LEU A 1 85 ? 0.884 -0.809 -17.221 1.00 77.88 85 LEU A N 1
ATOM 678 C CA . LEU A 1 85 ? 0.852 -2.092 -16.512 1.00 77.88 85 LEU A CA 1
ATOM 679 C C . LEU A 1 85 ? 0.956 -1.884 -14.998 1.00 77.88 85 LEU A C 1
ATOM 681 O O . LEU A 1 85 ? 1.841 -1.172 -14.525 1.00 77.88 85 LEU A O 1
ATOM 685 N N . HIS A 1 86 ? 0.088 -2.554 -14.245 1.00 84.88 86 HIS A N 1
ATOM 686 C CA . HIS A 1 86 ? 0.167 -2.652 -12.788 1.00 84.88 86 HIS A CA 1
ATOM 687 C C . HIS A 1 86 ? -0.144 -4.082 -12.323 1.00 84.88 86 HIS A C 1
ATOM 689 O O . HIS A 1 86 ? -0.637 -4.910 -13.092 1.00 84.88 86 HIS A O 1
ATOM 695 N N . ALA A 1 87 ? 0.187 -4.378 -11.064 1.00 86.12 87 ALA A N 1
ATOM 696 C CA . ALA A 1 87 ? -0.085 -5.663 -10.432 1.00 86.12 87 ALA A CA 1
ATOM 697 C C . ALA A 1 87 ? -1.107 -5.505 -9.298 1.00 86.12 87 ALA A C 1
ATOM 699 O O . ALA A 1 87 ? -0.993 -4.592 -8.480 1.00 86.12 87 ALA A O 1
ATOM 700 N N . HIS A 1 88 ? -2.059 -6.432 -9.237 1.00 87.25 88 HIS A N 1
ATOM 701 C CA . HIS A 1 88 ? -2.913 -6.699 -8.080 1.00 87.25 88 HIS A CA 1
ATOM 702 C C . HIS A 1 88 ? -2.582 -8.094 -7.550 1.00 87.25 88 HIS A C 1
ATOM 704 O O . HIS A 1 88 ? -2.323 -8.997 -8.344 1.00 87.25 88 HIS A O 1
ATOM 710 N N . GLY A 1 89 ? -2.584 -8.299 -6.238 1.00 85.50 89 GLY A N 1
ATOM 711 C CA . GLY A 1 89 ? -2.306 -9.613 -5.670 1.00 85.50 89 GLY A CA 1
ATOM 712 C C . GLY A 1 89 ? -2.014 -9.584 -4.181 1.00 85.50 89 GLY A C 1
ATOM 713 O O . GLY A 1 89 ? -1.772 -8.520 -3.610 1.00 85.50 89 GLY A O 1
ATOM 714 N N . ASP A 1 90 ? -2.013 -10.772 -3.589 1.00 86.75 90 ASP A N 1
ATOM 715 C CA . ASP A 1 90 ? -1.925 -10.991 -2.149 1.00 86.75 90 ASP A CA 1
ATOM 716 C C . ASP A 1 90 ? -0.716 -11.871 -1.796 1.00 86.75 90 ASP A C 1
ATOM 718 O O . ASP A 1 90 ? -0.253 -12.695 -2.594 1.00 86.75 90 ASP A O 1
ATOM 722 N N . ILE A 1 91 ? -0.187 -11.668 -0.586 1.00 89.50 91 ILE A N 1
ATOM 723 C CA . ILE A 1 91 ? 1.021 -12.316 -0.059 1.00 89.50 91 ILE A CA 1
ATOM 724 C C . ILE A 1 91 ? 0.650 -13.000 1.263 1.00 89.50 91 ILE A C 1
ATOM 726 O O . ILE A 1 91 ? 0.451 -12.339 2.282 1.00 89.50 91 ILE A O 1
ATOM 730 N N . TRP A 1 92 ? 0.585 -14.330 1.271 1.00 85.88 92 TRP A N 1
ATOM 731 C CA . TRP A 1 92 ? 0.282 -15.108 2.472 1.00 85.88 92 TRP A CA 1
ATOM 732 C C . TRP A 1 92 ? 1.556 -15.362 3.279 1.00 85.88 92 TRP A C 1
ATOM 734 O O . TRP A 1 92 ? 2.366 -16.242 2.974 1.00 85.88 92 TRP A O 1
ATOM 744 N N . GLN A 1 93 ? 1.724 -14.572 4.337 1.00 85.75 93 GLN A N 1
ATOM 745 C CA . GLN A 1 93 ? 2.806 -14.724 5.305 1.00 85.75 93 GLN A CA 1
ATOM 746 C C . GLN A 1 93 ? 2.405 -15.703 6.414 1.00 85.75 93 GLN A C 1
ATOM 748 O O . GLN A 1 93 ? 1.333 -15.574 7.009 1.00 85.75 93 GLN A O 1
ATOM 753 N N . ALA A 1 94 ? 3.302 -16.624 6.774 1.00 74.62 94 ALA A N 1
ATOM 754 C CA . ALA A 1 94 ? 3.032 -17.670 7.769 1.00 74.62 94 ALA A CA 1
ATOM 755 C C . ALA A 1 94 ? 2.646 -17.124 9.163 1.00 74.62 94 ALA A C 1
ATOM 757 O O . ALA A 1 94 ? 2.023 -17.823 9.964 1.00 74.62 94 ALA A O 1
ATOM 758 N N . CYS A 1 95 ? 3.051 -15.895 9.486 1.00 80.88 95 CYS A N 1
ATOM 759 C CA . CYS A 1 95 ? 2.755 -15.206 10.743 1.00 80.88 95 CYS A CA 1
ATOM 760 C C . CYS A 1 95 ? 1.403 -14.468 10.755 1.00 80.88 95 CYS A C 1
ATOM 762 O O . CYS A 1 95 ? 0.897 -14.194 11.838 1.00 80.88 95 CYS A O 1
ATOM 764 N N . MET A 1 96 ? 0.801 -14.191 9.591 1.00 86.31 96 MET A N 1
ATOM 765 C CA . MET A 1 96 ? -0.382 -13.323 9.454 1.00 86.31 96 MET A CA 1
ATOM 766 C C . MET A 1 96 ? -1.722 -14.078 9.424 1.00 86.31 96 MET A C 1
ATOM 768 O O . MET A 1 96 ? -2.760 -13.500 9.116 1.00 86.31 96 MET A O 1
ATOM 772 N N . ALA A 1 97 ? -1.737 -15.370 9.761 1.00 83.62 97 ALA A N 1
ATOM 773 C CA . ALA A 1 97 ? -2.990 -16.092 9.978 1.00 83.62 97 ALA A CA 1
ATOM 774 C C . ALA A 1 97 ? -3.725 -15.525 11.219 1.00 83.62 97 ALA A C 1
ATOM 776 O O . ALA A 1 97 ? -3.055 -15.299 12.231 1.00 83.62 97 ALA A O 1
ATOM 777 N N . PRO A 1 98 ? -5.068 -15.368 11.217 1.00 86.00 98 PRO A N 1
ATOM 778 C CA . PRO A 1 98 ? -5.813 -14.727 12.310 1.00 86.00 98 PRO A CA 1
ATOM 779 C C . PRO A 1 98 ? -5.460 -15.224 13.719 1.00 86.00 98 PRO A C 1
ATOM 781 O O . PRO A 1 98 ? -5.122 -14.433 14.595 1.00 86.00 98 PRO A O 1
ATOM 784 N N . HIS A 1 99 ? -5.402 -16.545 13.919 1.00 85.25 99 HIS A N 1
ATOM 785 C CA . HIS A 1 99 ? -5.037 -17.152 15.206 1.00 85.25 99 HIS A CA 1
ATOM 786 C C . HIS A 1 99 ? -3.604 -16.824 15.678 1.00 85.25 99 HIS A C 1
ATOM 788 O O . HIS A 1 99 ? -3.331 -16.860 16.876 1.00 85.25 99 HIS A O 1
ATOM 794 N N . ARG A 1 100 ? -2.682 -16.506 14.758 1.00 88.12 100 ARG A N 1
ATOM 795 C CA . ARG A 1 100 ? -1.286 -16.136 15.059 1.00 88.12 100 ARG A CA 1
ATOM 796 C C . ARG A 1 100 ? -1.140 -14.652 15.342 1.00 88.12 100 ARG A C 1
ATOM 798 O O . ARG A 1 100 ? -0.414 -14.310 16.268 1.00 88.12 100 ARG A O 1
ATOM 805 N N . ILE A 1 101 ? -1.871 -13.806 14.614 1.00 91.00 101 ILE A N 1
ATOM 806 C CA . ILE A 1 101 ? -2.021 -12.384 14.944 1.00 91.00 101 ILE A CA 1
ATOM 807 C C . ILE A 1 101 ? -2.590 -12.268 16.361 1.00 91.00 101 ILE A C 1
ATOM 809 O O . ILE A 1 101 ? -1.929 -11.708 17.225 1.00 91.00 101 ILE A O 1
ATOM 813 N N . ARG A 1 102 ? -3.726 -12.913 16.648 1.00 90.62 102 ARG A N 1
ATOM 814 C CA . ARG A 1 102 ? -4.368 -12.940 17.974 1.00 90.62 102 ARG A CA 1
ATOM 815 C C . ARG A 1 102 ? -3.416 -13.394 19.094 1.00 90.62 102 ARG A C 1
ATOM 817 O O . ARG A 1 102 ? -3.306 -12.728 20.122 1.00 90.62 102 ARG A O 1
ATOM 824 N N . ALA A 1 103 ? -2.651 -14.468 18.875 1.00 90.25 103 ALA A N 1
ATOM 825 C CA . ALA A 1 103 ? -1.639 -14.931 19.830 1.00 90.25 103 ALA A CA 1
ATOM 826 C C . ALA A 1 103 ? -0.475 -13.932 20.013 1.00 90.25 103 ALA A C 1
ATOM 828 O O . ALA A 1 103 ? -0.066 -13.669 21.142 1.00 90.25 103 ALA A O 1
ATOM 829 N N . ALA A 1 104 ? 0.030 -13.337 18.928 1.00 91.56 104 ALA A N 1
ATOM 830 C CA . ALA A 1 104 ? 1.097 -12.339 18.974 1.00 91.56 104 ALA A CA 1
ATOM 831 C C . ALA A 1 104 ? 0.644 -11.013 19.605 1.00 91.56 104 ALA A C 1
ATOM 833 O O . ALA A 1 104 ? 1.430 -10.374 20.291 1.00 91.56 104 ALA A O 1
ATOM 834 N N . LEU A 1 105 ? -0.615 -10.608 19.424 1.00 90.75 105 LEU A N 1
ATOM 835 C CA . LEU A 1 105 ? -1.196 -9.439 20.085 1.00 90.75 105 LEU A CA 1
ATOM 836 C C . LEU A 1 105 ? -1.512 -9.705 21.568 1.00 90.75 105 LEU A C 1
ATOM 838 O O . LEU A 1 105 ? -1.588 -8.751 22.341 1.00 90.75 105 LEU A O 1
ATOM 842 N N . SER A 1 106 ? -1.657 -10.966 21.988 1.00 89.81 106 SER A N 1
ATOM 843 C CA . SER A 1 106 ? -1.883 -11.333 23.397 1.00 89.81 106 SER A CA 1
ATOM 844 C C . SER A 1 106 ? -0.623 -11.214 24.269 1.00 89.81 106 SER A C 1
ATOM 846 O O . SER A 1 106 ? -0.730 -10.937 25.461 1.00 89.81 106 SER A O 1
ATOM 848 N N . ASP A 1 107 ? 0.573 -11.398 23.698 1.00 91.69 107 ASP A N 1
ATOM 849 C CA . ASP A 1 107 ? 1.853 -11.189 24.391 1.00 91.69 107 ASP A CA 1
ATOM 850 C C . ASP A 1 107 ? 2.385 -9.757 24.157 1.00 91.69 107 ASP A C 1
ATOM 852 O O . ASP A 1 107 ? 2.598 -9.378 23.004 1.00 91.69 107 ASP A O 1
ATOM 856 N N . PRO A 1 108 ? 2.672 -8.954 25.202 1.00 91.31 108 PRO A N 1
ATOM 857 C CA . PRO A 1 108 ? 3.180 -7.590 25.043 1.00 91.31 108 PRO A CA 1
ATOM 858 C C . PRO A 1 108 ? 4.458 -7.467 24.196 1.00 91.31 108 PRO A C 1
ATOM 860 O O . PRO A 1 108 ? 4.590 -6.499 23.444 1.00 91.31 108 PRO A O 1
ATOM 863 N N . ALA A 1 109 ? 5.390 -8.425 24.280 1.00 89.88 109 ALA A N 1
ATOM 864 C CA . ALA A 1 109 ? 6.632 -8.369 23.503 1.00 89.88 109 ALA A CA 1
ATOM 865 C C . ALA A 1 109 ? 6.379 -8.659 22.013 1.00 89.88 109 ALA A C 1
ATOM 867 O O . ALA A 1 109 ? 6.820 -7.910 21.135 1.00 89.88 109 ALA A O 1
ATOM 868 N N . SER A 1 110 ? 5.612 -9.709 21.720 1.00 91.25 110 SER A N 1
ATOM 869 C CA . SER A 1 110 ? 5.177 -10.059 20.364 1.00 91.25 110 SER A CA 1
ATOM 870 C C . SER A 1 110 ? 4.289 -8.979 19.741 1.00 91.25 110 SER A C 1
ATOM 872 O O . SER A 1 110 ? 4.454 -8.692 18.555 1.00 91.25 110 SER A O 1
ATOM 874 N N . ARG A 1 111 ? 3.438 -8.304 20.529 1.00 91.69 111 ARG A N 1
ATOM 875 C CA . ARG A 1 111 ? 2.597 -7.178 20.090 1.00 91.69 111 ARG A CA 1
ATOM 876 C C . ARG A 1 111 ? 3.463 -6.034 19.559 1.00 91.69 111 ARG A C 1
ATOM 878 O O . ARG A 1 111 ? 3.233 -5.562 18.449 1.00 91.69 111 ARG A O 1
ATOM 885 N N . VAL A 1 112 ? 4.499 -5.633 20.302 1.00 89.50 112 VAL A N 1
ATOM 886 C CA . VAL A 1 112 ? 5.450 -4.593 19.861 1.00 89.50 112 VAL A CA 1
ATOM 887 C C . VAL A 1 112 ? 6.200 -5.020 18.595 1.00 89.50 112 VAL A C 1
ATOM 889 O O . VAL A 1 112 ? 6.305 -4.232 17.654 1.00 89.50 112 VAL A O 1
ATOM 892 N N . ASN A 1 113 ? 6.674 -6.267 18.532 1.00 90.69 113 ASN A N 1
ATOM 893 C CA . ASN A 1 113 ? 7.399 -6.782 17.367 1.00 90.69 113 ASN A CA 1
ATOM 894 C C . ASN A 1 113 ? 6.521 -6.845 16.104 1.00 90.69 113 ASN A C 1
ATOM 896 O O . ASN A 1 113 ? 6.970 -6.441 15.031 1.00 90.69 113 ASN A O 1
ATOM 900 N N . LEU A 1 114 ? 5.266 -7.293 16.226 1.00 91.88 114 LEU A N 1
ATOM 901 C CA . LEU A 1 114 ? 4.307 -7.358 15.122 1.00 91.88 114 LEU A CA 1
ATOM 902 C C . LEU A 1 114 ? 3.950 -5.959 14.603 1.00 91.88 114 LEU A C 1
ATOM 904 O O . LEU A 1 114 ? 4.038 -5.719 13.400 1.00 91.88 114 LEU A O 1
ATOM 908 N N . LEU A 1 115 ? 3.622 -5.014 15.490 1.00 91.69 115 LEU A N 1
ATOM 909 C CA . LEU A 1 115 ? 3.302 -3.640 15.085 1.00 91.69 115 LEU A CA 1
ATOM 910 C C . LEU A 1 115 ? 4.513 -2.934 14.449 1.00 91.69 115 LEU A C 1
ATOM 912 O O . LEU A 1 115 ? 4.357 -2.259 13.434 1.00 91.69 115 LEU A O 1
ATOM 916 N N . SER A 1 116 ? 5.723 -3.146 14.979 1.00 90.38 116 SER A N 1
ATOM 917 C CA . SER A 1 116 ? 6.976 -2.638 14.397 1.00 90.38 116 SER A CA 1
ATOM 918 C C . SER A 1 116 ? 7.248 -3.222 13.002 1.00 90.38 116 SER A C 1
ATOM 920 O O . SER A 1 116 ? 7.577 -2.487 12.066 1.00 90.38 116 SER A O 1
ATOM 922 N N . PHE A 1 117 ? 7.030 -4.532 12.820 1.00 92.06 117 PHE A N 1
ATOM 923 C CA . PHE A 1 117 ? 7.099 -5.170 11.506 1.00 92.06 117 PHE A CA 1
ATOM 924 C C . PHE A 1 117 ? 6.086 -4.552 10.534 1.00 92.06 117 PHE A C 1
ATOM 926 O O . PHE A 1 117 ? 6.468 -4.135 9.438 1.00 92.06 117 PHE A O 1
ATOM 933 N N . MET A 1 118 ? 4.820 -4.422 10.939 1.00 94.56 118 MET A N 1
ATOM 934 C CA . MET A 1 118 ? 3.766 -3.861 10.091 1.00 94.56 118 MET A CA 1
ATOM 935 C C . MET A 1 118 ? 4.068 -2.413 9.679 1.00 94.56 118 MET A C 1
ATOM 937 O O . MET A 1 118 ? 3.974 -2.068 8.501 1.00 94.56 118 MET A O 1
ATOM 941 N N . GLU A 1 119 ? 4.534 -1.582 10.612 1.00 90.38 119 GLU A N 1
ATOM 942 C CA . GLU A 1 119 ? 4.993 -0.215 10.339 1.00 90.38 119 GLU A CA 1
ATOM 943 C C . GLU A 1 119 ? 6.195 -0.138 9.381 1.00 90.38 119 GLU A C 1
ATOM 945 O O . GLU A 1 119 ? 6.351 0.859 8.667 1.00 90.38 119 GLU A O 1
ATOM 950 N N . SER A 1 120 ? 7.050 -1.166 9.339 1.00 89.12 120 SER A N 1
ATOM 951 C CA . SER A 1 120 ? 8.197 -1.211 8.422 1.00 89.12 120 SER A CA 1
ATOM 952 C C . SER A 1 120 ? 7.777 -1.394 6.955 1.00 89.12 120 SER A C 1
ATOM 954 O O . SER A 1 120 ? 8.403 -0.812 6.064 1.00 89.12 120 SER A O 1
ATOM 956 N N . ILE A 1 121 ? 6.685 -2.135 6.726 1.00 92.62 121 ILE A N 1
ATOM 957 C CA . ILE A 1 121 ? 6.102 -2.424 5.408 1.00 92.62 121 ILE A CA 1
ATOM 958 C C . ILE A 1 121 ? 5.124 -1.328 4.970 1.00 92.62 121 ILE A C 1
ATOM 960 O O . ILE A 1 121 ? 5.169 -0.885 3.820 1.00 92.62 121 ILE A O 1
ATOM 964 N N . MET A 1 122 ? 4.243 -0.902 5.878 1.00 93.94 122 MET A N 1
ATOM 965 C CA . MET A 1 122 ? 3.082 -0.048 5.616 1.00 93.94 122 MET A CA 1
ATOM 966 C C . MET A 1 122 ? 3.248 1.306 6.322 1.00 93.94 122 MET A C 1
ATOM 968 O O . MET A 1 122 ? 2.610 1.602 7.333 1.00 93.94 122 MET A O 1
ATOM 972 N N . CYS A 1 123 ? 4.127 2.155 5.789 1.00 91.31 123 CYS A N 1
ATOM 973 C CA . CYS A 1 123 ? 4.320 3.510 6.298 1.00 91.31 123 CYS A CA 1
ATOM 974 C C . CYS A 1 123 ? 3.145 4.421 5.887 1.00 91.31 123 CYS A C 1
ATOM 976 O O . CYS A 1 123 ? 2.652 4.362 4.759 1.00 91.31 123 CYS A O 1
ATOM 978 N N . GLN A 1 124 ? 2.703 5.292 6.802 1.00 88.62 124 GLN A N 1
ATOM 979 C CA . GLN A 1 124 ? 1.552 6.199 6.610 1.00 88.62 124 GLN A CA 1
ATOM 980 C C . GLN A 1 124 ? 1.866 7.650 7.045 1.00 88.62 124 GLN A C 1
ATOM 982 O O . GLN A 1 124 ? 1.007 8.393 7.536 1.00 88.62 124 GLN A O 1
ATOM 987 N N . TRP A 1 125 ? 3.135 8.036 6.910 1.00 82.94 125 TRP A N 1
ATOM 988 C CA . TRP A 1 125 ? 3.705 9.328 7.301 1.00 82.94 125 TRP A CA 1
ATOM 989 C C . TRP A 1 125 ? 4.914 9.681 6.421 1.00 82.94 125 TRP A C 1
ATOM 991 O O . TRP A 1 125 ? 5.485 8.803 5.767 1.00 82.94 125 TRP A O 1
ATOM 1001 N N . LEU A 1 126 ? 5.318 10.955 6.408 1.00 81.44 126 LEU A N 1
ATOM 1002 C CA . LEU A 1 126 ? 6.523 11.402 5.701 1.00 81.44 126 LEU A CA 1
ATOM 1003 C C . LEU A 1 126 ? 7.777 10.992 6.492 1.00 81.44 126 LEU A C 1
ATOM 1005 O O . LEU A 1 126 ? 7.840 11.254 7.687 1.00 81.44 126 LEU A O 1
ATOM 1009 N N . PRO A 1 127 ? 8.791 10.352 5.891 1.00 74.44 127 PRO A N 1
ATOM 1010 C CA . PRO A 1 127 ? 9.859 9.727 6.670 1.00 74.44 127 PRO A CA 1
ATOM 1011 C C . PRO A 1 127 ? 11.051 10.646 7.007 1.00 74.44 127 PRO A C 1
ATOM 1013 O O . PRO A 1 127 ? 11.954 10.202 7.709 1.00 74.44 127 PRO A O 1
ATOM 1016 N N . SER A 1 128 ? 11.073 11.900 6.539 1.00 66.19 128 SER A N 1
ATOM 1017 C CA . SER A 1 128 ? 12.160 12.875 6.761 1.00 66.19 128 SER A CA 1
ATOM 1018 C C . SER A 1 128 ? 11.759 13.944 7.787 1.00 66.19 128 SER A C 1
ATOM 1020 O O . SER A 1 128 ? 10.812 14.670 7.487 1.00 66.19 128 SER A O 1
ATOM 1022 N N . PRO A 1 129 ? 12.440 14.070 8.949 1.00 55.41 129 PRO A N 1
ATOM 1023 C CA . PRO A 1 129 ? 12.084 15.012 10.023 1.00 55.41 129 PRO A CA 1
ATOM 1024 C C . PRO A 1 129 ? 11.949 16.479 9.594 1.00 55.41 129 PRO A C 1
ATOM 1026 O O . PRO A 1 129 ? 11.042 17.162 10.064 1.00 55.41 129 PRO A O 1
ATOM 1029 N N . ASP A 1 130 ? 12.777 16.941 8.652 1.00 52.97 130 ASP A N 1
ATOM 1030 C CA . ASP A 1 130 ? 12.757 18.312 8.115 1.00 52.97 130 ASP A CA 1
ATOM 1031 C C . ASP A 1 130 ? 11.375 18.730 7.577 1.00 52.97 130 ASP A C 1
ATOM 1033 O O . ASP A 1 130 ? 11.039 19.909 7.570 1.00 52.97 130 ASP A O 1
ATOM 1037 N N . LEU A 1 131 ? 10.567 17.762 7.123 1.00 54.69 131 LEU A N 1
ATOM 1038 C CA . LEU A 1 131 ? 9.235 17.976 6.544 1.00 54.69 131 LEU A CA 1
ATOM 1039 C C . LEU A 1 131 ? 8.091 17.855 7.573 1.00 54.69 131 LEU A C 1
ATOM 1041 O O . LEU A 1 131 ? 6.923 17.814 7.190 1.00 54.69 131 LEU A O 1
ATOM 1045 N N . TRP A 1 132 ? 8.419 17.790 8.868 1.00 51.03 132 TRP A N 1
ATOM 1046 C CA . TRP A 1 132 ? 7.465 17.832 9.988 1.00 51.03 132 TRP A CA 1
ATOM 1047 C C . TRP A 1 132 ? 7.522 19.179 10.724 1.00 51.03 132 TRP A C 1
ATOM 1049 O O . TRP A 1 132 ? 6.570 19.532 11.415 1.00 51.03 132 TRP A O 1
ATOM 1059 N N . GLY A 1 133 ? 8.625 19.926 10.595 1.00 36.44 133 GLY A N 1
ATOM 1060 C CA . GLY A 1 133 ? 8.809 21.225 11.243 1.00 36.44 133 GLY A CA 1
ATOM 1061 C C . GLY A 1 133 ? 7.956 22.317 10.596 1.00 36.44 133 GLY A C 1
ATOM 1062 O O . GLY A 1 133 ? 8.052 22.526 9.390 1.00 36.44 133 GLY A O 1
ATOM 1063 N N . GLU A 1 134 ? 7.142 22.994 11.413 1.00 34.56 134 GLU A N 1
ATOM 1064 C CA . GLU A 1 134 ? 6.268 24.155 11.121 1.00 34.56 134 GLU A CA 1
ATOM 1065 C C . GLU A 1 134 ? 5.185 23.955 10.036 1.00 34.56 134 GLU A C 1
ATOM 1067 O O . GLU A 1 134 ? 4.044 24.371 10.213 1.00 34.56 134 GLU A O 1
ATOM 1072 N N . SER A 1 135 ? 5.470 23.244 8.945 1.00 39.25 135 SER A N 1
ATOM 1073 C CA . SER A 1 135 ? 4.511 22.990 7.864 1.00 39.25 135 SER A CA 1
ATOM 1074 C C . SER A 1 135 ? 3.411 21.981 8.210 1.00 39.25 135 SER A C 1
ATOM 1076 O O . SER A 1 135 ? 2.473 21.865 7.432 1.00 39.25 135 SER A O 1
ATOM 1078 N N . LEU A 1 136 ? 3.450 21.255 9.336 1.00 40.59 136 LEU A N 1
ATOM 1079 C CA . LEU A 1 136 ? 2.362 20.319 9.685 1.00 40.59 136 LEU A CA 1
ATOM 1080 C C . LEU A 1 136 ? 1.042 21.010 10.073 1.00 40.59 136 LEU A C 1
ATOM 1082 O O . LEU A 1 136 ? -0.012 20.385 9.930 1.00 40.59 136 LEU A O 1
ATOM 1086 N N . ASP A 1 137 ? 1.093 22.288 10.463 1.00 37.50 137 ASP A N 1
ATOM 1087 C CA . ASP A 1 137 ? -0.086 23.147 10.657 1.00 37.50 137 ASP A CA 1
ATOM 1088 C C . ASP A 1 137 ? -0.601 23.770 9.342 1.00 37.50 137 ASP A C 1
ATOM 1090 O O . ASP A 1 137 ? -1.717 24.283 9.287 1.00 37.50 137 ASP A O 1
ATOM 1094 N N . VAL A 1 138 ? 0.199 23.700 8.271 1.00 39.06 138 VAL A N 1
ATOM 1095 C CA . VAL A 1 138 ? -0.102 24.235 6.928 1.00 39.06 138 VAL A CA 1
ATOM 1096 C C . VAL A 1 138 ? -0.481 23.112 5.948 1.00 39.06 138 VAL A C 1
ATOM 1098 O O . VAL A 1 138 ? -1.230 23.318 4.993 1.00 39.06 138 VAL A O 1
ATOM 1101 N N . LEU A 1 139 ? 0.008 21.894 6.192 1.00 42.19 139 LEU A N 1
ATOM 1102 C CA . LEU A 1 139 ? -0.333 20.692 5.443 1.00 42.19 139 LEU A CA 1
ATOM 1103 C C . LEU A 1 139 ? -1.803 20.287 5.686 1.00 42.19 139 LEU A C 1
ATOM 1105 O O . LEU A 1 139 ? -2.329 20.486 6.782 1.00 42.19 139 LEU A O 1
ATOM 1109 N N . PRO A 1 140 ? -2.475 19.608 4.732 1.00 40.56 140 PRO A N 1
ATOM 1110 C CA . PRO A 1 140 ? -3.899 19.238 4.835 1.00 40.56 140 PRO A CA 1
ATOM 1111 C C . PRO A 1 140 ? -4.202 18.108 5.845 1.00 40.56 140 PRO A C 1
ATOM 1113 O O . PRO A 1 140 ? -5.184 17.369 5.722 1.00 40.56 140 PRO A O 1
ATOM 1116 N N . THR A 1 141 ? -3.313 17.918 6.816 1.00 41.06 141 THR A N 1
ATOM 1117 C CA . THR A 1 141 ? -3.289 16.867 7.831 1.00 41.06 141 THR A CA 1
ATOM 1118 C C . THR A 1 141 ? -3.993 17.269 9.123 1.00 41.06 141 THR A C 1
ATOM 1120 O O . THR A 1 141 ? -4.579 16.403 9.769 1.00 41.06 141 THR A O 1
ATOM 1123 N N . CYS A 1 142 ? -3.976 18.551 9.492 1.00 37.31 142 CYS A N 1
ATOM 1124 C CA . CYS A 1 142 ? -4.328 19.017 10.838 1.00 37.31 142 CYS A CA 1
ATOM 1125 C C . CYS A 1 142 ? -5.768 19.535 11.018 1.00 37.31 142 CYS A C 1
ATOM 1127 O O . CYS A 1 142 ? -6.217 19.574 12.159 1.00 37.31 142 CYS A O 1
ATOM 1129 N N . CYS A 1 143 ? -6.518 19.877 9.953 1.00 35.03 143 CYS A N 1
ATOM 1130 C CA . CYS A 1 143 ? -7.890 20.409 10.076 1.00 35.03 143 CYS A CA 1
ATOM 1131 C C . CYS A 1 143 ? -8.755 19.543 11.015 1.00 35.03 143 CYS A C 1
ATOM 1133 O O . CYS A 1 143 ? -9.004 18.381 10.655 1.00 35.03 143 CYS A O 1
ATOM 1135 N N . PRO A 1 144 ? -9.223 20.065 12.170 1.00 39.03 144 PRO A N 1
ATOM 1136 C CA . PRO A 1 144 ? -9.978 19.278 13.147 1.00 39.03 144 PRO A CA 1
ATOM 1137 C C . PRO A 1 144 ? -11.276 18.734 12.549 1.00 39.03 144 PRO A C 1
ATOM 1139 O O . PRO A 1 144 ? -11.529 17.534 12.602 1.00 39.03 144 PRO A O 1
ATOM 1142 N N . ASP A 1 145 ? -12.014 19.602 11.856 1.00 40.78 145 ASP A N 1
ATOM 1143 C CA . ASP A 1 145 ? -13.385 19.364 11.384 1.00 40.78 145 ASP A CA 1
ATOM 1144 C C . ASP A 1 145 ? -13.465 18.529 10.092 1.00 40.78 145 ASP A C 1
ATOM 1146 O O . ASP A 1 145 ? -14.541 18.299 9.550 1.00 40.78 145 ASP A O 1
ATOM 1150 N N . GLY A 1 146 ? -12.321 18.100 9.546 1.00 39.44 146 GLY A N 1
ATOM 1151 C CA . GLY A 1 146 ? -12.252 17.214 8.377 1.00 39.44 146 GLY A CA 1
ATOM 1152 C C . GLY A 1 146 ? -12.637 17.823 7.019 1.00 39.44 146 GLY A C 1
ATOM 1153 O O . GLY A 1 146 ? -12.581 17.105 6.025 1.00 39.44 146 GLY A O 1
ATOM 1154 N N . VAL A 1 147 ? -12.987 19.113 6.949 1.00 39.66 147 VAL A N 1
ATOM 1155 C CA . VAL A 1 147 ? -13.440 19.793 5.718 1.00 39.66 147 VAL A CA 1
ATOM 1156 C C . VAL A 1 147 ? -12.273 20.370 4.900 1.00 39.66 147 VAL A C 1
ATOM 1158 O O . VAL A 1 147 ? -11.575 21.275 5.360 1.00 39.66 147 VAL A O 1
ATOM 1161 N N . MET A 1 148 ? -12.112 19.947 3.639 1.00 42.00 148 MET A N 1
ATOM 1162 C CA . MET A 1 148 ? -11.266 20.635 2.648 1.00 42.00 148 MET A CA 1
ATOM 1163 C C . MET A 1 148 ? -11.816 22.023 2.286 1.00 42.00 148 MET A C 1
ATOM 1165 O O . MET A 1 148 ? -12.599 22.178 1.342 1.00 42.00 148 MET A O 1
ATOM 1169 N N . THR A 1 149 ? -11.366 23.055 3.002 1.00 45.78 149 THR A N 1
ATOM 1170 C CA . THR A 1 149 ? -11.655 24.455 2.653 1.00 45.78 149 THR A CA 1
ATOM 1171 C C . THR A 1 149 ? -11.005 24.844 1.311 1.00 45.78 149 THR A C 1
ATOM 1173 O O . THR A 1 149 ? -9.998 24.247 0.919 1.00 45.78 149 THR A O 1
ATOM 1176 N N . PRO A 1 150 ? -11.523 25.861 0.590 1.00 44.84 150 PRO A N 1
ATOM 1177 C CA . PRO A 1 150 ? -10.912 26.325 -0.660 1.00 44.84 150 PRO A CA 1
ATOM 1178 C C . PRO A 1 150 ? -9.458 26.796 -0.499 1.00 44.84 150 PRO A C 1
ATOM 1180 O O . PRO A 1 150 ? -8.638 26.536 -1.372 1.00 44.84 150 PRO A O 1
ATOM 1183 N N . GLY A 1 151 ? -9.117 27.422 0.635 1.00 45.16 151 GLY A N 1
ATOM 1184 C CA . GLY A 1 151 ? -7.739 27.820 0.944 1.00 45.16 151 GLY A CA 1
ATOM 1185 C C . GLY A 1 151 ? -6.818 26.617 1.157 1.00 45.16 151 GLY A C 1
ATOM 1186 O O . GLY A 1 151 ? -5.755 26.548 0.548 1.00 45.16 151 GLY A O 1
ATOM 1187 N N . LEU A 1 152 ? -7.259 25.618 1.934 1.00 45.94 152 LEU A N 1
ATOM 1188 C CA . LEU A 1 152 ? -6.501 24.376 2.128 1.00 45.94 152 LEU A CA 1
ATOM 1189 C C . LEU A 1 152 ? -6.331 23.614 0.800 1.00 45.94 152 LEU A C 1
ATOM 1191 O O . LEU A 1 152 ? -5.300 22.988 0.584 1.00 45.94 152 LEU A O 1
ATOM 1195 N N . ARG A 1 153 ? -7.314 23.699 -0.113 1.00 48.28 153 ARG A N 1
ATOM 1196 C CA . ARG A 1 153 ? -7.238 23.132 -1.471 1.00 48.28 153 ARG A CA 1
ATOM 1197 C C . ARG A 1 153 ? -6.211 23.851 -2.341 1.00 48.28 153 ARG A C 1
ATOM 1199 O O . ARG A 1 153 ? -5.419 23.158 -2.970 1.00 48.28 153 ARG A O 1
ATOM 1206 N N . SER A 1 154 ? -6.192 25.188 -2.337 1.00 46.53 154 SER A N 1
ATOM 1207 C CA . SER A 1 154 ? -5.123 25.953 -2.996 1.00 46.53 154 SER A CA 1
ATOM 1208 C C . SER A 1 154 ? -3.776 25.476 -2.471 1.00 46.53 154 SER A C 1
ATOM 1210 O O . SER A 1 154 ? -2.971 24.992 -3.248 1.00 46.53 154 SER A O 1
ATOM 1212 N N . MET A 1 155 ? -3.590 25.408 -1.147 1.00 45.84 155 MET A N 1
ATOM 1213 C CA . MET A 1 155 ? -2.337 24.914 -0.569 1.00 45.84 155 MET A CA 1
ATOM 1214 C C . MET A 1 155 ? -1.997 23.461 -0.958 1.00 45.84 155 MET A C 1
ATOM 1216 O O . MET A 1 155 ? -0.820 23.167 -1.118 1.00 45.84 155 MET A O 1
ATOM 1220 N N . CYS A 1 156 ? -2.961 22.559 -1.199 1.00 43.09 156 CYS A N 1
ATOM 1221 C CA . CYS A 1 156 ? -2.678 21.241 -1.799 1.00 43.09 156 CYS A CA 1
ATOM 1222 C C . CYS A 1 156 ? -2.099 21.341 -3.222 1.00 43.09 156 CYS A C 1
ATOM 1224 O O . CYS A 1 156 ? -1.239 20.546 -3.602 1.00 43.09 156 CYS A O 1
ATOM 1226 N N . GLU A 1 157 ? -2.625 22.260 -4.027 1.00 48.59 157 GLU A N 1
ATOM 1227 C CA . GLU A 1 157 ? -2.331 22.421 -5.456 1.00 48.59 157 GLU A CA 1
ATOM 1228 C C . GLU A 1 157 ? -1.055 23.268 -5.666 1.00 48.59 157 GLU A C 1
ATOM 1230 O O . GLU A 1 157 ? -0.206 22.922 -6.491 1.00 48.59 157 GLU A O 1
ATOM 1235 N N . ASP A 1 158 ? -0.851 24.284 -4.827 1.00 44.41 158 ASP A N 1
ATOM 1236 C CA . ASP A 1 158 ? 0.354 25.107 -4.701 1.00 44.41 158 ASP A CA 1
ATOM 1237 C C . ASP A 1 158 ? 1.529 24.287 -4.145 1.00 44.41 158 ASP A C 1
ATOM 1239 O O . ASP A 1 158 ? 2.610 24.282 -4.737 1.00 44.41 158 ASP A O 1
ATOM 1243 N N . LEU A 1 159 ? 1.320 23.510 -3.069 1.00 43.53 159 LEU A N 1
ATOM 1244 C CA . LEU A 1 159 ? 2.325 22.566 -2.568 1.00 43.53 159 LEU A CA 1
ATOM 1245 C C . LEU A 1 159 ? 2.608 21.486 -3.616 1.00 43.53 159 LEU A C 1
ATOM 1247 O O . LEU A 1 159 ? 3.770 21.193 -3.863 1.00 43.53 159 LEU A O 1
ATOM 1251 N N . GLY A 1 160 ? 1.588 20.931 -4.277 1.00 40.47 160 GLY A N 1
ATOM 1252 C CA . GLY A 1 160 ? 1.768 19.981 -5.380 1.00 40.47 160 GLY A CA 1
ATOM 1253 C C . GLY A 1 160 ? 2.606 20.557 -6.530 1.00 40.47 160 GLY A C 1
ATOM 1254 O O . GLY A 1 160 ? 3.444 19.856 -7.099 1.00 40.47 160 GLY A O 1
ATOM 1255 N N . SER A 1 161 ? 2.456 21.849 -6.823 1.00 40.34 161 SER A N 1
ATOM 1256 C CA . SER A 1 161 ? 3.234 22.564 -7.844 1.00 40.34 161 SER A CA 1
ATOM 1257 C C . SER A 1 161 ? 4.673 22.852 -7.391 1.00 40.34 161 SER A C 1
ATOM 1259 O O . SER A 1 161 ? 5.617 22.592 -8.140 1.00 40.34 161 SER A O 1
ATOM 1261 N N . ALA A 1 162 ? 4.868 23.304 -6.148 1.00 38.03 162 ALA A N 1
ATOM 1262 C CA . ALA A 1 162 ? 6.187 23.521 -5.549 1.00 38.03 162 ALA A CA 1
ATOM 1263 C C . ALA A 1 162 ? 6.969 22.203 -5.378 1.00 38.03 162 ALA A C 1
ATOM 1265 O O . ALA A 1 162 ? 8.165 22.140 -5.662 1.00 38.03 162 ALA A O 1
ATOM 1266 N N . LEU A 1 163 ? 6.280 21.125 -4.997 1.00 41.75 163 LEU A N 1
ATOM 1267 C CA . LEU A 1 163 ? 6.808 19.764 -4.988 1.00 41.75 163 LEU A CA 1
ATOM 1268 C C . LEU A 1 163 ? 7.136 19.296 -6.400 1.00 41.75 163 LEU A C 1
ATOM 1270 O O . LEU A 1 163 ? 8.211 18.753 -6.593 1.00 41.75 163 LEU A O 1
ATOM 1274 N N . THR A 1 164 ? 6.292 19.546 -7.403 1.00 38.50 164 THR A N 1
ATOM 1275 C CA . THR A 1 164 ? 6.621 19.203 -8.798 1.00 38.50 164 THR A CA 1
ATOM 1276 C C . THR A 1 164 ? 7.927 19.882 -9.229 1.00 38.50 164 THR A C 1
ATOM 1278 O O . THR A 1 164 ? 8.819 19.211 -9.749 1.00 38.50 164 THR A O 1
ATOM 1281 N N . ALA A 1 165 ? 8.108 21.170 -8.918 1.00 37.34 165 ALA A N 1
ATOM 1282 C CA . ALA A 1 165 ? 9.369 21.877 -9.157 1.00 37.34 165 ALA A CA 1
ATOM 1283 C C . ALA A 1 165 ? 10.561 21.265 -8.384 1.00 37.34 165 ALA A C 1
ATOM 1285 O O . ALA A 1 165 ? 11.658 21.160 -8.934 1.00 37.34 165 ALA A O 1
ATOM 1286 N N . ALA A 1 166 ? 10.350 20.806 -7.146 1.00 39.12 166 ALA A N 1
ATOM 1287 C CA . ALA A 1 166 ? 11.377 20.173 -6.313 1.00 39.12 166 ALA A CA 1
ATOM 1288 C C . ALA A 1 166 ? 11.653 18.685 -6.635 1.00 39.12 166 ALA A C 1
ATOM 1290 O O . ALA A 1 166 ? 12.727 18.191 -6.300 1.00 39.12 166 ALA A O 1
ATOM 1291 N N . VAL A 1 167 ? 10.720 17.965 -7.270 1.00 41.59 167 VAL A N 1
ATOM 1292 C CA . VAL A 1 167 ? 10.768 16.507 -7.533 1.00 41.59 167 VAL A CA 1
ATOM 1293 C C . VAL A 1 167 ? 11.202 16.187 -8.966 1.00 41.59 167 VAL A C 1
ATOM 1295 O O . VAL A 1 167 ? 11.830 15.149 -9.199 1.00 41.59 167 VAL A O 1
ATOM 1298 N N . VAL A 1 168 ? 10.962 17.089 -9.927 1.00 40.62 168 VAL A N 1
ATOM 1299 C CA . VAL A 1 168 ? 11.465 16.973 -11.311 1.00 40.62 168 VAL A CA 1
ATOM 1300 C C . VAL A 1 168 ? 12.968 16.622 -11.394 1.00 40.62 168 VAL A C 1
ATOM 1302 O O . VAL A 1 168 ? 13.291 15.752 -12.211 1.00 40.62 168 VAL A O 1
ATOM 1305 N N . PRO A 1 169 ? 13.873 17.175 -10.552 1.00 45.12 169 PRO A N 1
ATOM 1306 C CA . PRO A 1 169 ? 15.283 16.766 -10.504 1.00 45.12 169 PRO A CA 1
ATOM 1307 C C . PRO A 1 169 ? 15.521 15.334 -9.992 1.00 45.12 169 PRO A C 1
ATOM 1309 O O . PRO A 1 169 ? 16.442 14.655 -10.445 1.00 45.12 169 PRO A O 1
ATOM 1312 N N . PHE A 1 170 ? 14.700 14.841 -9.059 1.00 48.22 170 PHE A N 1
ATOM 1313 C CA . PHE A 1 170 ? 14.931 13.557 -8.384 1.00 48.22 170 PHE A CA 1
ATOM 1314 C C . PHE A 1 170 ? 14.496 12.342 -9.203 1.00 48.22 170 PHE A C 1
ATOM 1316 O O . PHE A 1 170 ? 15.151 11.304 -9.139 1.00 48.22 170 PHE A O 1
ATOM 1323 N N . LYS A 1 171 ? 13.475 12.479 -10.058 1.00 48.69 171 LYS A N 1
ATOM 1324 C CA . LYS A 1 171 ? 13.011 11.418 -10.979 1.00 48.69 171 LYS A CA 1
ATOM 1325 C C . LYS A 1 171 ? 14.036 10.974 -12.041 1.00 48.69 171 LYS A C 1
ATOM 1327 O O . LYS A 1 171 ? 13.707 10.132 -12.875 1.00 48.69 171 LYS A O 1
ATOM 1332 N N . ALA A 1 172 ? 15.230 11.563 -12.049 1.00 45.25 172 ALA A N 1
ATOM 1333 C CA . ALA A 1 172 ? 16.308 11.296 -12.997 1.00 45.25 172 ALA A CA 1
ATOM 1334 C C . ALA A 1 172 ? 17.545 10.628 -12.369 1.00 45.25 172 ALA A C 1
ATOM 1336 O O . ALA A 1 172 ? 18.387 10.109 -13.098 1.00 45.25 172 ALA A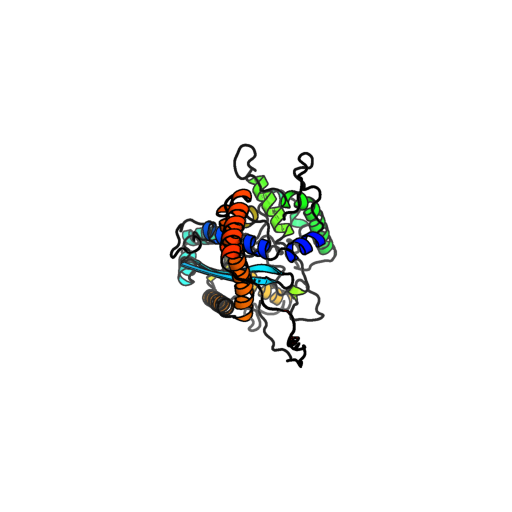 O 1
ATOM 1337 N N . ARG A 1 173 ? 17.669 10.625 -11.034 1.00 51.09 173 ARG A N 1
ATOM 1338 C CA . ARG A 1 173 ? 18.824 10.059 -10.326 1.00 51.09 173 ARG A CA 1
ATOM 1339 C C . ARG A 1 173 ? 18.471 8.707 -9.715 1.00 51.09 173 ARG A C 1
ATOM 1341 O O . ARG A 1 173 ? 17.576 8.621 -8.880 1.00 51.09 173 ARG A O 1
ATOM 1348 N N . GLN A 1 174 ? 19.247 7.673 -10.044 1.00 58.19 174 GLN A N 1
ATOM 1349 C CA . GLN A 1 174 ? 19.438 6.571 -9.099 1.00 58.19 174 GLN A CA 1
ATOM 1350 C C . GLN A 1 174 ? 20.113 7.161 -7.859 1.00 58.19 174 GLN A C 1
ATOM 1352 O O . GLN A 1 174 ? 21.172 7.779 -7.977 1.00 58.19 174 GLN A O 1
ATOM 1357 N N . VAL A 1 175 ? 19.493 7.023 -6.687 1.00 64.69 175 VAL A N 1
ATOM 1358 C CA . VAL A 1 175 ? 20.075 7.554 -5.450 1.00 64.69 175 VAL A CA 1
ATOM 1359 C C . VAL A 1 175 ? 21.232 6.636 -5.038 1.00 64.69 175 VAL A C 1
ATOM 1361 O O . VAL A 1 175 ? 20.996 5.444 -4.830 1.00 64.69 175 VAL A O 1
ATOM 1364 N N . PRO A 1 176 ? 22.480 7.128 -4.951 1.00 67.31 176 PRO A N 1
ATOM 1365 C CA . PRO A 1 176 ? 23.629 6.282 -4.646 1.00 67.31 176 PRO A CA 1
ATOM 1366 C C . PRO A 1 176 ? 23.524 5.738 -3.217 1.00 67.31 176 PRO A C 1
ATOM 1368 O O . PRO A 1 176 ? 23.584 6.488 -2.246 1.00 67.31 176 PRO A O 1
ATOM 1371 N N . LEU A 1 177 ? 23.374 4.417 -3.088 1.00 70.62 177 LEU A N 1
ATOM 1372 C CA . LEU A 1 177 ? 23.276 3.728 -1.793 1.00 70.62 177 LEU A CA 1
ATOM 1373 C C . LEU A 1 177 ? 24.646 3.296 -1.233 1.00 70.62 177 LEU A C 1
ATOM 1375 O O . LEU A 1 177 ? 24.730 2.826 -0.102 1.00 70.62 177 LEU A O 1
ATOM 1379 N N . SER A 1 178 ? 25.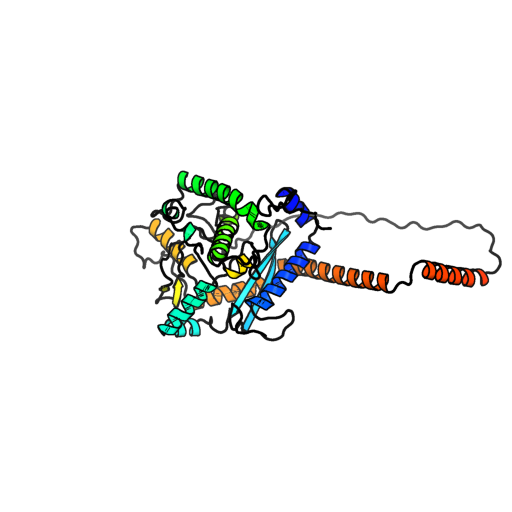716 3.407 -2.026 1.00 70.88 178 SER A N 1
ATOM 1380 C CA . SER A 1 178 ? 27.065 2.953 -1.676 1.00 70.88 178 SER A CA 1
ATOM 1381 C C . SER A 1 178 ? 28.150 3.703 -2.465 1.00 70.88 178 SER A C 1
ATOM 1383 O O . SER A 1 178 ? 27.870 4.366 -3.465 1.00 70.88 178 SER A O 1
ATOM 1385 N N . GLY A 1 179 ? 29.401 3.614 -2.000 1.00 74.88 179 GLY A N 1
ATOM 1386 C CA . GLY A 1 179 ? 30.554 4.296 -2.601 1.00 74.88 179 GLY A CA 1
ATOM 1387 C C . GLY A 1 179 ? 30.818 5.710 -2.046 1.00 74.88 179 GLY A C 1
ATOM 1388 O O . GLY A 1 179 ? 30.151 6.142 -1.108 1.00 74.88 179 GLY A O 1
ATOM 1389 N N . PRO A 1 180 ? 31.795 6.450 -2.610 1.00 67.88 180 PRO A N 1
ATOM 1390 C CA . PRO A 1 180 ? 32.265 7.741 -2.080 1.00 67.88 180 PRO A CA 1
ATOM 1391 C C . PRO A 1 180 ? 31.263 8.900 -2.227 1.00 67.88 180 PRO A C 1
ATOM 1393 O O . PRO A 1 180 ? 31.520 10.001 -1.747 1.00 67.88 180 PRO A O 1
ATOM 1396 N N . HIS A 1 181 ? 30.131 8.663 -2.892 1.00 72.38 181 HIS A N 1
ATOM 1397 C CA . HIS A 1 181 ? 29.037 9.619 -3.064 1.00 72.38 181 HIS A CA 1
ATOM 1398 C C . HIS A 1 181 ? 27.703 9.065 -2.540 1.00 72.38 181 HIS A C 1
ATOM 1400 O O . HIS A 1 181 ? 26.650 9.516 -2.976 1.00 72.38 181 HIS A O 1
ATOM 1406 N N . ALA A 1 182 ? 27.735 8.065 -1.649 1.00 73.50 182 ALA A N 1
ATOM 1407 C CA . ALA A 1 182 ? 26.531 7.501 -1.048 1.00 73.50 182 ALA A CA 1
ATOM 1408 C C . ALA A 1 182 ? 25.734 8.568 -0.282 1.00 73.50 182 ALA A C 1
ATOM 1410 O O . ALA A 1 182 ? 26.297 9.303 0.531 1.00 73.50 182 ALA A O 1
ATOM 1411 N N . CYS A 1 183 ? 24.423 8.626 -0.510 1.00 77.44 183 CYS A N 1
ATOM 1412 C CA . CYS A 1 183 ? 23.538 9.523 0.223 1.00 77.44 183 CYS A CA 1
ATOM 1413 C C . CYS A 1 183 ? 23.404 9.092 1.688 1.00 77.44 183 CYS A C 1
ATOM 1415 O O . CYS A 1 183 ? 23.285 7.908 2.013 1.00 77.44 183 CYS A O 1
ATOM 1417 N N . THR A 1 184 ? 23.362 10.079 2.578 1.00 81.50 184 THR A N 1
ATOM 1418 C CA . THR A 1 184 ? 23.077 9.879 3.999 1.00 81.50 184 THR A CA 1
ATOM 1419 C C . THR A 1 184 ? 21.651 9.369 4.219 1.00 81.50 184 THR A C 1
ATOM 1421 O O . THR A 1 184 ? 20.755 9.548 3.389 1.00 81.50 184 THR A O 1
ATOM 1424 N N . ALA A 1 185 ? 21.396 8.792 5.397 1.00 80.81 185 ALA A N 1
ATOM 1425 C CA . ALA A 1 185 ? 20.046 8.394 5.792 1.00 80.81 185 ALA A CA 1
ATOM 1426 C C . ALA A 1 185 ? 19.045 9.568 5.733 1.00 80.81 185 ALA A C 1
ATOM 1428 O O . ALA A 1 185 ? 17.909 9.370 5.311 1.00 80.81 185 ALA A O 1
ATOM 1429 N N . ALA A 1 186 ? 19.458 10.790 6.088 1.00 76.50 186 ALA A N 1
ATOM 1430 C CA . ALA A 1 186 ? 18.599 11.974 6.021 1.00 76.50 186 ALA A CA 1
ATOM 1431 C C . ALA A 1 186 ? 18.188 12.313 4.576 1.00 76.50 186 ALA A C 1
ATOM 1433 O O . ALA A 1 186 ? 17.004 12.519 4.306 1.00 76.50 186 ALA A O 1
ATOM 1434 N N . GLU A 1 187 ? 19.136 12.292 3.634 1.00 76.81 187 GLU A N 1
ATOM 1435 C CA . GLU A 1 187 ? 18.872 12.520 2.206 1.00 76.81 187 GLU A CA 1
ATOM 1436 C C . GLU A 1 187 ? 17.986 11.423 1.602 1.00 76.81 187 GLU A C 1
ATOM 1438 O O . GLU A 1 187 ? 17.049 11.731 0.866 1.00 76.81 187 GLU A O 1
ATOM 1443 N N . LEU A 1 188 ? 18.218 10.155 1.960 1.00 81.31 188 LEU A N 1
ATOM 1444 C CA . LEU A 1 188 ? 17.389 9.023 1.528 1.00 81.31 188 LEU A CA 1
ATOM 1445 C C . LEU A 1 188 ? 15.946 9.150 2.033 1.00 81.31 188 LEU A C 1
ATOM 1447 O O . LEU A 1 188 ? 14.997 8.967 1.270 1.00 81.31 188 LEU A O 1
ATOM 1451 N N . LEU A 1 189 ? 15.759 9.511 3.305 1.00 80.81 189 LEU A N 1
ATOM 1452 C CA . LEU A 1 189 ? 14.433 9.751 3.876 1.00 80.81 189 LEU A CA 1
ATOM 1453 C C . LEU A 1 189 ? 13.757 10.970 3.222 1.00 80.81 189 LEU A C 1
ATOM 1455 O O . LEU A 1 189 ? 12.552 10.936 2.970 1.00 80.81 189 LEU A O 1
ATOM 1459 N N . ARG A 1 190 ? 14.513 12.031 2.905 1.00 76.00 190 ARG A N 1
ATOM 1460 C CA . ARG A 1 190 ? 14.007 13.236 2.222 1.00 76.00 190 ARG A CA 1
ATOM 1461 C C . ARG A 1 190 ? 13.586 12.943 0.784 1.00 76.00 190 ARG A C 1
ATOM 1463 O O . ARG A 1 190 ? 12.506 13.366 0.380 1.00 76.00 190 ARG A O 1
ATOM 1470 N N . PHE A 1 191 ? 14.368 12.152 0.051 1.00 80.06 191 PHE A N 1
ATOM 1471 C CA . PHE A 1 191 ? 13.998 11.630 -1.265 1.00 80.06 191 PHE A CA 1
ATOM 1472 C C . PHE A 1 191 ? 12.688 10.836 -1.203 1.00 80.06 191 PHE A C 1
ATOM 1474 O O . PHE A 1 191 ? 11.760 11.136 -1.951 1.00 80.06 191 PHE A O 1
ATOM 1481 N N . VAL A 1 192 ? 12.565 9.876 -0.276 1.00 83.94 192 VAL A N 1
ATOM 1482 C CA . VAL A 1 192 ? 11.331 9.080 -0.144 1.00 83.94 192 VAL A CA 1
ATOM 1483 C C . VAL A 1 192 ? 10.134 9.960 0.213 1.00 83.94 192 VAL A C 1
ATOM 1485 O O . VAL A 1 192 ? 9.061 9.751 -0.340 1.00 83.94 192 VAL A O 1
ATOM 1488 N N . ALA A 1 193 ? 10.294 10.964 1.080 1.00 79.44 193 ALA A N 1
ATOM 1489 C CA . ALA A 1 193 ? 9.219 11.904 1.401 1.00 79.44 193 ALA A CA 1
ATOM 1490 C C . ALA A 1 193 ? 8.729 12.678 0.165 1.00 79.44 193 ALA A C 1
ATOM 1492 O O . ALA A 1 193 ? 7.526 12.747 -0.080 1.00 79.44 193 ALA A O 1
ATOM 1493 N N . LEU A 1 194 ? 9.662 13.205 -0.632 1.00 75.69 194 LEU A N 1
ATOM 1494 C CA . LEU A 1 194 ? 9.382 13.933 -1.869 1.00 75.69 194 LEU A CA 1
ATOM 1495 C C . LEU A 1 194 ? 8.693 13.044 -2.922 1.00 75.69 194 LEU A C 1
ATOM 1497 O O . LEU A 1 194 ? 7.692 13.453 -3.506 1.00 75.69 194 LEU A O 1
ATOM 1501 N N . VAL A 1 195 ? 9.161 11.804 -3.106 1.00 79.88 195 VAL A N 1
ATOM 1502 C CA . VAL A 1 195 ? 8.519 10.811 -3.988 1.00 79.88 195 VAL A CA 1
ATOM 1503 C C . VAL A 1 195 ? 7.110 10.462 -3.495 1.00 79.88 195 VAL A C 1
ATOM 1505 O O . VAL A 1 195 ? 6.161 10.485 -4.273 1.00 79.88 195 VAL A O 1
ATOM 1508 N N . VAL A 1 196 ? 6.934 10.181 -2.201 1.00 82.88 196 VAL A N 1
ATOM 1509 C CA . VAL A 1 196 ? 5.626 9.837 -1.610 1.00 82.88 196 VAL A CA 1
ATOM 1510 C C . VAL A 1 196 ? 4.603 10.956 -1.804 1.00 82.88 196 VAL A C 1
ATOM 1512 O O . VAL A 1 196 ? 3.453 10.663 -2.124 1.00 82.88 196 VAL A O 1
ATOM 1515 N N . LEU A 1 197 ? 5.015 12.218 -1.667 1.00 74.69 197 LEU A N 1
ATOM 1516 C CA . LEU A 1 197 ? 4.149 13.372 -1.906 1.00 74.69 197 LEU A CA 1
ATOM 1517 C C . LEU A 1 197 ? 3.754 13.541 -3.384 1.00 74.69 197 LEU A C 1
ATOM 1519 O O . LEU A 1 197 ? 2.660 14.022 -3.659 1.00 74.69 197 LEU A O 1
ATOM 1523 N N . GLU A 1 198 ? 4.597 13.127 -4.334 1.00 74.81 198 GLU A N 1
ATOM 1524 C CA . GLU A 1 198 ? 4.298 13.234 -5.769 1.00 74.81 198 GLU A CA 1
ATOM 1525 C C . GLU A 1 198 ? 3.431 12.069 -6.290 1.00 74.81 198 GLU A C 1
ATOM 1527 O O . GLU A 1 198 ? 2.476 12.288 -7.037 1.00 74.81 198 GLU A O 1
ATOM 1532 N N . VAL A 1 199 ? 3.754 10.822 -5.920 1.00 79.81 199 VAL A N 1
ATOM 1533 C CA . VAL A 1 199 ? 3.113 9.618 -6.495 1.00 79.81 199 VAL A CA 1
ATOM 1534 C C . VAL A 1 199 ? 2.156 8.880 -5.554 1.00 79.81 199 VAL A C 1
ATOM 1536 O O . VAL A 1 199 ? 1.382 8.051 -6.028 1.00 79.81 199 VAL A O 1
ATOM 1539 N N . ASN A 1 200 ? 2.147 9.178 -4.250 1.00 86.94 200 ASN A N 1
ATOM 1540 C CA . ASN A 1 200 ? 1.305 8.490 -3.255 1.00 86.94 200 ASN A CA 1
ATOM 1541 C C . ASN A 1 200 ? 0.540 9.453 -2.322 1.00 86.94 200 ASN A C 1
ATOM 1543 O O . ASN A 1 200 ? 0.085 9.067 -1.242 1.00 86.94 200 ASN A O 1
ATOM 1547 N N . PHE A 1 201 ? 0.323 10.695 -2.765 1.00 83.12 201 PHE A N 1
ATOM 1548 C CA . PHE A 1 201 ? -0.653 11.609 -2.173 1.00 83.12 201 PHE A CA 1
ATOM 1549 C C . PHE A 1 201 ? -2.011 11.462 -2.878 1.00 83.12 201 PHE A C 1
ATOM 1551 O O . PHE A 1 201 ? -2.103 11.477 -4.110 1.00 83.12 201 PHE A O 1
ATOM 1558 N N . HIS A 1 202 ? -3.093 11.300 -2.112 1.00 84.25 202 HIS A N 1
ATOM 1559 C CA . HIS A 1 202 ? -4.438 11.208 -2.676 1.00 84.25 202 HIS A CA 1
ATOM 1560 C C . HIS A 1 202 ? -4.972 12.594 -3.046 1.00 84.25 202 HIS A C 1
ATOM 1562 O O . HIS A 1 202 ? -5.260 13.412 -2.176 1.00 84.25 202 HIS A O 1
ATOM 1568 N N . HIS A 1 203 ? -5.217 12.806 -4.339 1.00 80.12 203 HIS A N 1
ATOM 1569 C CA . HIS A 1 203 ? -6.035 13.908 -4.847 1.00 80.12 203 HIS A CA 1
ATOM 1570 C C . HIS A 1 203 ? -7.350 13.347 -5.396 1.00 80.12 203 HIS A C 1
ATOM 1572 O O . HIS A 1 203 ? -7.341 12.361 -6.141 1.00 80.12 203 HIS A O 1
ATOM 1578 N N . HIS A 1 204 ? -8.480 13.985 -5.074 1.00 80.94 204 HIS A N 1
ATOM 1579 C CA . HIS A 1 204 ? -9.786 13.578 -5.603 1.00 80.94 204 HIS A CA 1
ATOM 1580 C C . HIS A 1 204 ? -9.822 13.682 -7.132 1.00 80.94 204 HIS A C 1
ATOM 1582 O O . HIS A 1 204 ? -9.505 14.714 -7.717 1.00 80.94 204 HIS A O 1
ATOM 1588 N N . LYS A 1 205 ? -10.226 12.589 -7.778 1.00 81.69 205 LYS A N 1
ATOM 1589 C CA . LYS A 1 205 ? -10.351 12.426 -9.236 1.00 81.69 205 LYS A CA 1
ATOM 1590 C C . LYS A 1 205 ? -11.695 11.743 -9.535 1.00 81.69 205 LYS A C 1
ATOM 1592 O O . LYS A 1 205 ? -12.243 11.117 -8.628 1.00 81.69 205 LYS A O 1
ATOM 1597 N N . PRO A 1 206 ? -12.234 11.770 -10.770 1.00 83.31 206 PRO A N 1
ATOM 1598 C CA . PRO A 1 206 ? -13.525 11.136 -11.087 1.00 83.31 206 PRO A CA 1
ATOM 1599 C C . PRO A 1 206 ? -13.624 9.641 -10.722 1.00 83.31 206 PRO A C 1
ATOM 1601 O O . PRO A 1 206 ? -14.701 9.141 -10.415 1.00 83.31 206 PRO A O 1
ATOM 1604 N N . THR A 1 207 ? -12.496 8.926 -10.657 1.00 84.06 207 THR A N 1
ATOM 1605 C CA . THR A 1 207 ? -12.412 7.541 -10.152 1.00 84.06 207 THR A CA 1
ATOM 1606 C C . THR A 1 207 ? -12.874 7.382 -8.698 1.00 84.06 207 THR A C 1
ATOM 1608 O O . THR A 1 207 ? -13.376 6.324 -8.322 1.00 84.06 207 THR A O 1
ATOM 1611 N N . CYS A 1 208 ? -12.781 8.439 -7.886 1.00 86.50 208 CYS A N 1
ATOM 1612 C CA . CYS A 1 208 ? -13.252 8.471 -6.500 1.00 86.50 208 CYS A CA 1
ATOM 1613 C C . CYS A 1 208 ? -14.784 8.425 -6.386 1.00 86.50 208 CYS A C 1
ATOM 1615 O O . CYS A 1 208 ? -15.294 8.237 -5.291 1.00 86.50 208 CYS A O 1
ATOM 1617 N N . VAL A 1 209 ? -15.510 8.585 -7.494 1.00 86.38 209 VAL A N 1
ATOM 1618 C CA . VAL A 1 209 ? -16.980 8.536 -7.585 1.00 86.38 209 VAL A CA 1
ATOM 1619 C C . VAL A 1 209 ? -17.416 7.732 -8.820 1.00 86.38 209 VAL A C 1
ATOM 1621 O O . VAL A 1 209 ? -18.444 8.000 -9.425 1.00 86.38 209 VAL A O 1
ATOM 1624 N N . HIS A 1 210 ? -16.619 6.727 -9.210 1.00 77.56 210 HIS A N 1
ATOM 1625 C CA . HIS A 1 210 ? -16.740 6.011 -10.490 1.00 77.56 210 HIS A CA 1
ATOM 1626 C C . HIS A 1 210 ? -18.136 5.427 -10.792 1.00 77.56 210 HIS A C 1
ATOM 1628 O O . HIS A 1 210 ? -18.541 5.411 -11.951 1.00 77.56 210 HIS A O 1
ATOM 1634 N N . TYR A 1 211 ? -18.878 4.980 -9.772 1.00 76.44 211 TYR A N 1
ATOM 1635 C CA . TYR A 1 211 ? -20.241 4.442 -9.918 1.00 76.44 211 TYR A CA 1
ATOM 1636 C C . TYR A 1 211 ? -21.353 5.494 -9.747 1.00 76.44 211 TYR A C 1
ATOM 1638 O O . TYR A 1 211 ? -22.530 5.146 -9.750 1.00 76.44 211 TYR A O 1
ATOM 1646 N N . CYS A 1 212 ? -20.998 6.776 -9.617 1.00 82.81 212 CYS A N 1
ATOM 1647 C CA . CYS A 1 212 ? -21.919 7.884 -9.366 1.00 82.81 212 CYS A CA 1
ATOM 1648 C C . CYS A 1 212 ? -21.773 8.971 -10.456 1.00 82.81 212 CYS A C 1
ATOM 1650 O O . CYS A 1 212 ? -21.190 10.028 -10.193 1.00 82.81 212 CYS A O 1
ATOM 1652 N N . PRO A 1 213 ? -22.261 8.743 -11.694 1.00 79.38 213 PRO A N 1
ATOM 1653 C CA . PRO A 1 213 ? -22.147 9.715 -12.781 1.00 79.38 213 PRO A CA 1
ATOM 1654 C C . PRO A 1 213 ? -22.725 11.086 -12.406 1.00 79.38 213 PRO A C 1
ATOM 1656 O O . PRO A 1 213 ? -23.798 11.176 -11.817 1.00 79.38 213 PRO A O 1
ATOM 1659 N N . GLY A 1 214 ? -22.010 12.160 -12.749 1.00 83.31 214 GLY A N 1
ATOM 1660 C CA . GLY A 1 214 ? -22.411 13.539 -12.440 1.00 83.31 214 GLY A CA 1
ATOM 1661 C C . GLY A 1 214 ? -22.148 13.997 -10.998 1.00 83.31 214 GLY A C 1
ATOM 1662 O O . GLY A 1 214 ? -22.245 15.191 -10.727 1.00 83.31 214 GLY A O 1
ATOM 1663 N N . VAL A 1 215 ? -21.766 13.101 -10.080 1.00 86.50 215 VAL A N 1
ATOM 1664 C CA . VAL A 1 215 ? -21.349 13.480 -8.721 1.00 86.50 215 VAL A CA 1
ATOM 1665 C C . VAL A 1 215 ? -19.906 13.993 -8.741 1.00 86.50 215 VAL A C 1
ATOM 1667 O O . VAL A 1 215 ? -19.042 13.429 -9.410 1.00 86.50 215 VAL A O 1
ATOM 1670 N N . VAL A 1 216 ? -19.626 15.058 -7.987 1.00 85.44 216 VAL A N 1
ATOM 1671 C CA . VAL A 1 216 ? -18.264 15.576 -7.784 1.00 85.44 216 VAL A CA 1
ATOM 1672 C C . VAL A 1 216 ? -17.597 14.839 -6.619 1.00 85.44 216 VAL A C 1
ATOM 1674 O O . VAL A 1 216 ? -18.205 14.645 -5.566 1.00 85.44 216 VAL A O 1
ATOM 1677 N N . ALA A 1 217 ? -16.342 14.425 -6.801 1.00 82.69 217 ALA A N 1
ATOM 1678 C CA . ALA A 1 217 ? -15.565 13.752 -5.764 1.00 82.69 217 ALA A CA 1
ATOM 1679 C C . ALA A 1 217 ? -15.137 14.712 -4.642 1.00 82.69 217 ALA A C 1
ATOM 1681 O O . ALA A 1 217 ? -14.579 15.779 -4.902 1.00 82.69 217 ALA A O 1
ATOM 1682 N N . GLY A 1 218 ? -15.347 14.290 -3.398 1.00 81.06 218 GLY A N 1
ATOM 1683 C CA . GLY A 1 218 ? -15.004 15.037 -2.195 1.00 81.06 218 GLY A CA 1
ATOM 1684 C C . GLY A 1 218 ? -14.868 14.144 -0.961 1.00 81.06 218 GLY A C 1
ATOM 1685 O O . GLY A 1 218 ? -15.112 12.937 -0.982 1.00 81.06 218 GLY A O 1
ATOM 1686 N N . ASP A 1 219 ? -14.471 14.766 0.141 1.00 83.12 219 ASP A N 1
ATOM 1687 C CA . ASP A 1 219 ? -13.994 14.123 1.373 1.00 83.12 219 ASP A CA 1
ATOM 1688 C C . ASP A 1 219 ? -15.007 13.136 1.967 1.00 83.12 219 ASP A C 1
ATOM 1690 O O . ASP A 1 219 ? -14.649 12.076 2.479 1.00 83.12 219 ASP A O 1
ATOM 1694 N N . CYS A 1 220 ? -16.292 13.466 1.834 1.00 84.00 220 CYS A N 1
ATOM 1695 C CA . CYS A 1 220 ? -17.416 12.735 2.403 1.00 84.00 220 CYS A CA 1
ATOM 1696 C C . CYS A 1 220 ? -17.990 11.630 1.487 1.00 84.00 220 CYS A C 1
ATOM 1698 O O . CYS A 1 220 ? -18.838 10.857 1.942 1.00 84.00 220 CYS A O 1
ATOM 1700 N N . ASN A 1 221 ? -17.555 11.547 0.218 1.00 83.31 221 ASN A N 1
ATOM 1701 C CA . ASN A 1 221 ? -18.050 10.576 -0.775 1.00 83.31 221 ASN A CA 1
ATOM 1702 C C . ASN A 1 221 ? -16.945 9.789 -1.513 1.00 83.31 221 ASN A C 1
ATOM 1704 O O . ASN A 1 221 ? -17.254 8.889 -2.290 1.00 83.31 221 ASN A O 1
ATOM 1708 N N . CYS A 1 222 ? -15.669 10.092 -1.260 1.00 87.25 222 CYS A N 1
ATOM 1709 C CA . CYS A 1 222 ? -14.536 9.446 -1.916 1.00 87.25 222 CYS A CA 1
ATOM 1710 C C . CYS A 1 222 ? -14.515 7.920 -1.703 1.00 87.25 222 CYS A C 1
ATOM 1712 O O . CYS A 1 222 ? -14.300 7.444 -0.586 1.00 87.25 222 CYS A O 1
ATOM 1714 N N . ARG A 1 223 ? -14.651 7.165 -2.802 1.00 87.75 223 ARG A N 1
ATOM 1715 C CA . ARG A 1 223 ? -14.580 5.694 -2.895 1.00 87.75 223 ARG A CA 1
ATOM 1716 C C . ARG A 1 223 ? -13.266 5.114 -2.380 1.00 87.75 223 ARG A C 1
ATOM 1718 O O . ARG A 1 223 ? -13.287 4.143 -1.642 1.00 87.75 223 ARG A O 1
ATOM 1725 N N . ALA A 1 224 ? -12.130 5.745 -2.692 1.00 87.88 224 ALA A N 1
ATOM 1726 C CA . ALA A 1 224 ? -10.828 5.351 -2.136 1.00 87.88 224 ALA A CA 1
ATOM 1727 C C . ALA A 1 224 ? -10.750 5.559 -0.605 1.00 87.88 224 ALA A C 1
ATOM 1729 O O . ALA A 1 224 ? -9.767 5.181 0.035 1.00 87.88 224 ALA A O 1
ATOM 1730 N N . ARG A 1 225 ? -11.807 6.131 -0.011 1.00 90.19 225 ARG A N 1
ATOM 1731 C CA . ARG A 1 225 ? -11.997 6.417 1.404 1.00 90.19 225 ARG A CA 1
ATOM 1732 C C . ARG A 1 225 ? -10.937 7.392 1.941 1.00 90.19 225 ARG A C 1
ATOM 1734 O O . ARG A 1 225 ? -10.239 7.090 2.896 1.00 90.19 225 ARG A O 1
ATOM 1741 N N . PHE A 1 226 ? -10.817 8.569 1.331 1.00 87.38 226 PHE A N 1
ATOM 1742 C CA . PHE A 1 226 ? -9.979 9.674 1.825 1.00 87.38 226 PHE A CA 1
ATOM 1743 C C . PHE A 1 226 ? -10.829 10.927 2.123 1.00 87.38 226 PHE A C 1
ATOM 1745 O O . PHE A 1 226 ? -11.839 11.116 1.440 1.00 87.38 226 PHE A O 1
ATOM 1752 N N . PRO A 1 227 ? -10.473 11.769 3.116 1.00 85.62 227 PRO A N 1
ATOM 1753 C CA . PRO A 1 227 ? -9.320 11.656 4.015 1.00 85.62 227 PRO A CA 1
ATOM 1754 C C . PRO A 1 227 ? -9.468 10.495 5.003 1.00 85.62 227 PRO A C 1
ATOM 1756 O O . PRO A 1 227 ? -10.580 10.083 5.323 1.00 85.62 227 PRO A O 1
ATOM 1759 N N . ARG A 1 228 ? -8.341 9.964 5.474 1.00 86.62 228 ARG A N 1
ATOM 1760 C CA . ARG A 1 228 ? -8.260 8.989 6.572 1.00 86.62 228 ARG A CA 1
ATOM 1761 C C . ARG A 1 228 ? -8.222 9.713 7.919 1.00 86.62 228 ARG A C 1
ATOM 1763 O O . ARG A 1 228 ? -7.769 10.855 7.995 1.00 86.62 228 ARG A O 1
ATOM 1770 N N . CYS A 1 229 ? -8.624 9.026 8.985 1.00 81.75 229 CYS A N 1
ATOM 1771 C CA . CYS A 1 229 ? -8.374 9.480 10.353 1.00 81.75 229 CYS A CA 1
ATOM 1772 C C . CYS A 1 229 ? -6.862 9.589 10.622 1.00 81.75 229 CYS A C 1
ATOM 1774 O O . CYS A 1 229 ? -6.062 8.869 10.019 1.00 81.75 229 CYS A O 1
ATOM 1776 N N . LEU A 1 230 ? -6.470 10.485 11.530 1.00 78.94 230 LEU A N 1
ATOM 1777 C CA . LEU A 1 230 ? -5.135 10.439 12.127 1.00 78.94 230 LEU A CA 1
ATOM 1778 C C . LEU A 1 230 ? -5.099 9.356 13.203 1.00 78.94 230 LEU A C 1
ATOM 1780 O O . LEU A 1 230 ? -6.113 9.087 13.848 1.00 78.94 230 LEU A O 1
ATOM 1784 N N . ASN A 1 231 ? -3.923 8.779 13.421 1.00 79.75 231 ASN A N 1
ATOM 1785 C CA . ASN A 1 231 ? -3.684 7.839 14.502 1.00 79.75 231 ASN A CA 1
ATOM 1786 C C . ASN A 1 231 ? -2.257 7.995 15.031 1.00 79.75 231 ASN A C 1
ATOM 1788 O O . ASN A 1 231 ? -1.294 7.777 14.292 1.00 79.75 231 ASN A O 1
ATOM 1792 N N . TRP A 1 232 ? -2.107 8.400 16.293 1.00 74.19 232 TRP A N 1
ATOM 1793 C CA . TRP A 1 232 ? -0.812 8.872 16.791 1.00 74.19 232 TRP A CA 1
ATOM 1794 C C . TRP A 1 232 ? 0.177 7.756 17.153 1.00 74.19 232 TRP A C 1
ATOM 1796 O O . TRP A 1 232 ? 1.388 7.989 17.137 1.00 74.19 232 TRP A O 1
ATOM 1806 N N . ALA A 1 233 ? -0.324 6.546 17.405 1.00 76.88 233 ALA A N 1
ATOM 1807 C CA . ALA A 1 233 ? 0.446 5.329 17.651 1.00 76.88 233 ALA A CA 1
ATOM 1808 C C . ALA A 1 233 ? -0.292 4.122 17.052 1.00 76.88 233 ALA A C 1
ATOM 1810 O O . ALA A 1 233 ? -1.510 4.157 16.915 1.00 76.88 233 ALA A O 1
ATOM 1811 N N . SER A 1 234 ? 0.417 3.047 16.707 1.00 87.00 234 SER A N 1
ATOM 1812 C CA . SER A 1 234 ? -0.242 1.815 16.257 1.00 87.00 234 SER A CA 1
ATOM 1813 C C . SER A 1 234 ? -0.983 1.158 17.428 1.00 87.00 234 SER A C 1
ATOM 1815 O O . SER A 1 234 ? -0.414 0.998 18.508 1.00 87.00 234 SER A O 1
ATOM 1817 N N . GLN A 1 235 ? -2.253 0.812 17.221 1.00 87.44 235 GLN A N 1
ATOM 1818 C CA . GLN A 1 235 ? -3.187 0.334 18.246 1.00 87.44 235 GLN A CA 1
ATOM 1819 C C . GLN A 1 235 ? -3.873 -0.962 17.802 1.00 87.44 235 GLN A C 1
ATOM 1821 O O . GLN A 1 235 ? -4.013 -1.222 16.607 1.00 87.44 235 GLN A O 1
ATOM 1826 N N . VAL A 1 236 ? -4.317 -1.751 18.780 1.00 91.69 236 VAL A N 1
ATOM 1827 C CA . VAL A 1 236 ? -5.170 -2.930 18.586 1.00 91.69 236 VAL A CA 1
ATOM 1828 C C . VAL A 1 236 ? -6.594 -2.547 18.967 1.00 91.69 236 VAL A C 1
ATOM 1830 O O . VAL A 1 236 ? -6.797 -1.902 19.996 1.00 91.69 236 VAL A O 1
ATOM 1833 N N . ASP A 1 237 ? -7.568 -2.952 18.161 1.00 92.75 237 ASP A N 1
ATOM 1834 C CA . ASP A 1 237 ? -8.968 -2.964 18.566 1.00 92.75 237 ASP A CA 1
ATOM 1835 C C . ASP A 1 237 ? -9.273 -4.315 19.236 1.00 92.75 237 ASP A C 1
ATOM 1837 O O . ASP A 1 237 ? -9.415 -5.346 18.578 1.00 92.75 237 ASP A O 1
ATOM 1841 N N . GLU A 1 238 ? -9.329 -4.316 20.570 1.00 90.88 238 GLU A N 1
ATOM 1842 C CA . GLU A 1 238 ? -9.485 -5.531 21.394 1.00 90.88 238 GLU A CA 1
ATOM 1843 C C . GLU A 1 238 ? -10.878 -6.199 21.244 1.00 90.88 238 GLU A C 1
ATOM 1845 O O . GLU A 1 238 ? -11.142 -7.210 21.890 1.00 90.88 238 GLU A O 1
ATOM 1850 N N . ALA A 1 239 ? -11.785 -5.642 20.427 1.00 90.25 239 ALA A N 1
ATOM 1851 C CA . ALA A 1 239 ? -13.094 -6.226 20.113 1.00 90.25 239 ALA A CA 1
ATOM 1852 C C . ALA A 1 239 ? -13.124 -6.962 18.758 1.00 90.25 239 ALA A C 1
ATOM 1854 O O . ALA A 1 239 ? -14.036 -7.755 18.518 1.00 90.25 239 ALA A O 1
ATOM 1855 N N . THR A 1 240 ? -12.146 -6.711 17.880 1.00 92.19 240 THR A N 1
ATOM 1856 C CA . THR A 1 240 ? -12.064 -7.285 16.522 1.00 92.19 240 THR A CA 1
ATOM 1857 C C . THR A 1 240 ? -10.745 -8.008 16.221 1.00 92.19 240 THR A C 1
ATOM 1859 O O . THR A 1 240 ? -10.644 -8.653 15.178 1.00 92.19 240 THR A O 1
ATOM 1862 N N . ASP A 1 241 ? -9.742 -7.895 17.106 1.00 91.31 241 ASP A N 1
ATOM 1863 C CA . ASP A 1 241 ? -8.325 -8.276 16.909 1.00 91.31 241 ASP A CA 1
ATOM 1864 C C . ASP A 1 241 ? -7.620 -7.554 15.746 1.00 91.31 241 ASP A C 1
ATOM 1866 O O . ASP A 1 241 ? -6.514 -7.921 15.331 1.00 91.31 241 ASP A O 1
ATOM 1870 N N . CYS A 1 242 ? -8.248 -6.513 15.208 1.00 95.31 242 CYS A N 1
ATOM 1871 C CA . CYS A 1 242 ? -7.717 -5.740 14.101 1.00 95.31 242 CYS A CA 1
ATOM 1872 C C . CYS A 1 242 ? -6.736 -4.663 14.576 1.00 95.31 242 CYS A C 1
ATOM 1874 O O . CYS A 1 242 ? -6.725 -4.244 15.735 1.00 95.31 242 CYS A O 1
ATOM 1876 N N . VAL A 1 243 ? -5.904 -4.180 13.654 1.00 95.38 243 VAL A N 1
ATOM 1877 C CA . VAL A 1 243 ? -4.863 -3.189 13.943 1.00 95.38 243 VAL A CA 1
ATOM 1878 C C . VAL A 1 243 ? -5.220 -1.866 13.280 1.00 95.38 243 VAL A C 1
ATOM 1880 O O . VAL A 1 243 ? -5.402 -1.798 12.068 1.00 95.38 243 VAL A O 1
ATOM 1883 N N . HIS A 1 244 ? -5.258 -0.782 14.046 1.00 94.00 244 HIS A N 1
ATOM 1884 C CA . HIS A 1 244 ? -5.232 0.564 13.481 1.00 94.00 244 HIS A CA 1
ATOM 1885 C C . HIS A 1 244 ? -3.777 1.036 13.499 1.00 94.00 244 HIS A C 1
ATOM 1887 O O . HIS A 1 244 ? -3.222 1.329 14.562 1.00 94.00 244 HIS A O 1
ATOM 1893 N N . LEU A 1 245 ? -3.119 1.069 12.337 1.00 93.94 245 LEU A N 1
ATOM 1894 C CA . LEU A 1 245 ? -1.708 1.462 12.278 1.00 93.94 245 LEU A CA 1
ATOM 1895 C C . LEU A 1 245 ? -1.542 2.977 12.439 1.00 93.94 245 LEU A C 1
ATOM 1897 O O . LEU A 1 245 ? -2.405 3.770 12.052 1.00 93.94 245 LEU A O 1
ATOM 1901 N N . LYS A 1 246 ? -0.390 3.380 12.979 1.00 82.88 246 LYS A N 1
ATOM 1902 C CA . LYS A 1 246 ? 0.052 4.775 13.086 1.00 82.88 246 LYS A CA 1
ATOM 1903 C C . LYS A 1 246 ? -0.068 5.492 11.740 1.00 82.88 246 LYS A C 1
ATOM 1905 O O . LYS A 1 246 ? 0.385 4.979 10.712 1.00 82.88 246 LYS A O 1
ATOM 1910 N N . ARG A 1 247 ? -0.653 6.690 11.751 1.00 85.56 247 ARG A N 1
ATOM 1911 C CA . ARG A 1 247 ? -0.950 7.501 10.565 1.00 85.56 247 ARG A CA 1
ATOM 1912 C C . ARG A 1 247 ? -0.919 8.989 10.898 1.00 85.56 247 ARG A C 1
ATOM 1914 O O . ARG A 1 247 ? -1.784 9.492 11.610 1.00 85.56 247 ARG A O 1
ATOM 1921 N N . TYR A 1 248 ? 0.027 9.697 10.286 1.00 77.94 248 TYR A N 1
ATOM 1922 C CA . TYR A 1 248 ? 0.145 11.156 10.391 1.00 77.94 248 TYR A CA 1
ATOM 1923 C C . TYR A 1 248 ? -0.320 11.877 9.113 1.00 77.94 248 TYR A C 1
ATOM 1925 O O . TYR A 1 248 ? -0.699 13.043 9.154 1.00 77.94 248 TYR A O 1
ATOM 1933 N N . GLY A 1 249 ? -0.364 11.183 7.970 1.00 74.31 249 GLY A N 1
ATOM 1934 C CA . GLY A 1 249 ? -0.922 11.730 6.734 1.00 74.31 249 GLY A CA 1
ATOM 1935 C C . GLY A 1 249 ? -2.399 11.383 6.545 1.00 74.31 249 GLY A C 1
ATOM 1936 O O . GLY A 1 249 ? -2.694 10.254 6.159 1.00 74.31 249 GLY A O 1
ATOM 1937 N N . LYS A 1 250 ? -3.330 12.339 6.695 1.0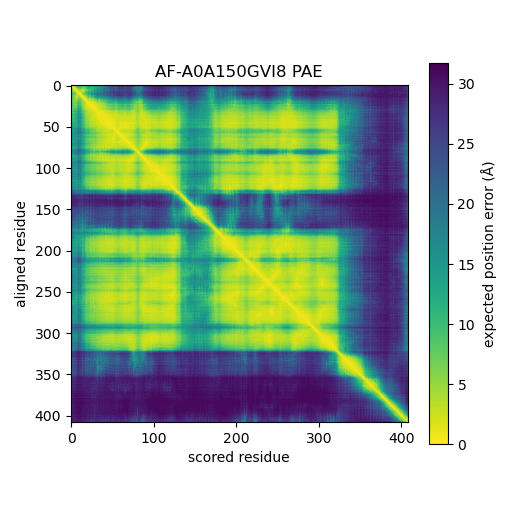0 79.31 250 LYS A N 1
ATOM 1938 C CA . LYS A 1 250 ? -4.754 12.148 6.318 1.00 79.31 250 LYS A CA 1
ATOM 1939 C C . LYS A 1 250 ? -4.936 11.744 4.846 1.00 79.31 250 LYS A C 1
ATOM 1941 O O . LYS A 1 250 ? -5.849 10.986 4.531 1.00 79.31 250 LYS A O 1
ATOM 1946 N N . TRP A 1 251 ? -4.046 12.207 3.965 1.00 81.44 251 TRP A N 1
ATOM 1947 C CA . TRP A 1 251 ? -4.114 12.034 2.505 1.00 81.44 251 TRP A CA 1
ATOM 1948 C C . TRP A 1 251 ? -3.066 11.080 1.918 1.00 81.44 251 TRP A C 1
ATOM 1950 O O . TRP A 1 251 ? -3.075 10.829 0.717 1.00 81.44 251 TRP A O 1
ATOM 1960 N N . LEU A 1 252 ? -2.168 10.528 2.740 1.00 85.69 252 LEU A N 1
ATOM 1961 C CA . LEU A 1 252 ? -1.128 9.619 2.251 1.00 85.69 252 LEU A CA 1
ATOM 1962 C C . LEU A 1 252 ? -1.693 8.222 1.976 1.00 85.69 252 LEU A C 1
ATOM 1964 O O . LEU A 1 252 ? -2.312 7.595 2.848 1.00 85.69 252 LEU A O 1
ATOM 1968 N N . VAL A 1 253 ? -1.434 7.711 0.776 1.00 91.25 253 VAL A N 1
ATOM 1969 C CA . VAL A 1 253 ? -1.605 6.296 0.441 1.00 91.25 253 VAL A CA 1
ATOM 1970 C C . VAL A 1 253 ? -0.559 5.482 1.227 1.00 91.25 253 VAL A C 1
ATOM 1972 O O . VAL A 1 253 ? 0.594 5.910 1.296 1.00 91.25 253 VAL A O 1
ATOM 1975 N N . PRO A 1 254 ? -0.930 4.353 1.872 1.00 93.06 254 PRO A N 1
ATOM 1976 C CA . PRO A 1 254 ? 0.031 3.509 2.584 1.00 93.06 254 PRO A CA 1
ATOM 1977 C C . PRO A 1 254 ? 1.111 2.971 1.648 1.00 93.06 254 PRO A C 1
ATOM 1979 O O . PRO A 1 254 ? 0.794 2.484 0.562 1.00 93.06 254 PRO A O 1
ATOM 1982 N N . TYR A 1 255 ? 2.374 3.044 2.069 1.00 93.38 255 TYR A N 1
ATOM 1983 C CA . TYR A 1 255 ? 3.500 2.802 1.174 1.00 93.38 255 TYR A CA 1
ATOM 1984 C C . TYR A 1 255 ? 4.705 2.146 1.864 1.00 93.38 255 TYR A C 1
ATOM 1986 O O . TYR A 1 255 ? 4.958 2.339 3.052 1.00 93.38 255 TYR A O 1
ATOM 1994 N N . THR A 1 256 ? 5.510 1.424 1.085 1.00 94.06 256 THR A N 1
ATOM 1995 C CA . THR A 1 256 ? 6.762 0.799 1.547 1.00 94.06 256 THR A CA 1
ATOM 1996 C C . THR A 1 256 ? 7.987 1.653 1.197 1.00 94.06 256 THR A C 1
ATOM 1998 O O . THR A 1 256 ? 8.253 1.902 0.019 1.00 94.06 256 THR A O 1
ATOM 2001 N N . ARG A 1 257 ? 8.759 2.092 2.207 1.00 90.12 257 ARG A N 1
ATOM 2002 C CA . ARG A 1 257 ? 9.926 2.996 2.045 1.00 90.12 257 ARG A CA 1
ATOM 2003 C C . ARG A 1 257 ? 11.015 2.446 1.118 1.00 90.12 257 ARG A C 1
ATOM 2005 O O . ARG A 1 257 ? 11.523 3.175 0.274 1.00 90.12 257 ARG A O 1
ATOM 2012 N N . SER A 1 258 ? 11.365 1.170 1.262 1.00 90.19 258 SER A N 1
ATOM 2013 C CA . SER A 1 258 ? 12.386 0.509 0.437 1.00 90.19 258 SER A CA 1
ATOM 2014 C C . SER A 1 258 ? 11.958 0.356 -1.024 1.00 90.19 258 SER A C 1
ATOM 2016 O O . SER A 1 258 ? 12.809 0.409 -1.907 1.00 90.19 258 SER A O 1
ATOM 2018 N N . LEU A 1 259 ? 10.654 0.228 -1.294 1.00 90.88 259 LEU A N 1
ATOM 2019 C CA . LEU A 1 259 ? 10.128 0.156 -2.656 1.00 90.88 259 LEU A CA 1
ATOM 2020 C C . LEU A 1 259 ? 10.161 1.527 -3.350 1.00 90.88 259 LEU A C 1
ATOM 2022 O O . LEU A 1 259 ? 10.499 1.583 -4.524 1.00 90.88 259 LEU A O 1
ATOM 2026 N N . MET A 1 260 ? 9.950 2.634 -2.621 1.00 88.38 260 MET A N 1
ATOM 2027 C CA . MET A 1 260 ? 10.152 3.998 -3.157 1.00 88.38 260 MET A CA 1
ATOM 2028 C C . MET A 1 260 ? 11.601 4.269 -3.573 1.00 88.38 260 MET A C 1
ATOM 2030 O O . MET A 1 260 ? 11.835 5.001 -4.530 1.00 88.38 260 MET A O 1
ATOM 2034 N N . LEU A 1 261 ? 12.570 3.699 -2.847 1.00 86.06 261 LEU A N 1
ATOM 2035 C CA . LEU A 1 261 ? 13.993 3.795 -3.188 1.00 86.06 261 LEU A CA 1
ATOM 2036 C C . 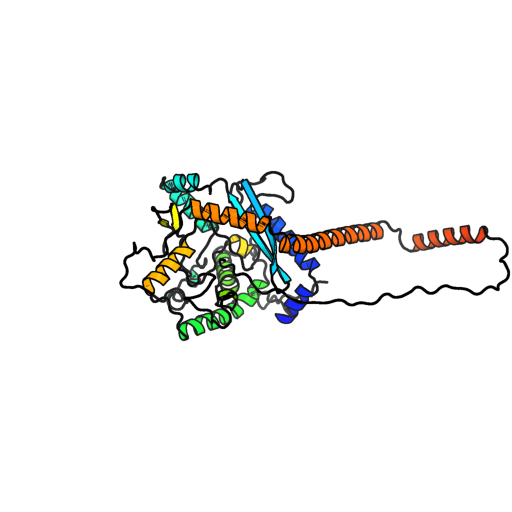LEU A 1 261 ? 14.350 2.942 -4.413 1.00 86.06 261 LEU A C 1
ATOM 2038 O O . LEU A 1 261 ? 15.162 3.369 -5.228 1.00 86.06 261 LEU A O 1
ATOM 2042 N N . ALA A 1 262 ? 13.748 1.756 -4.549 1.00 85.25 262 ALA A N 1
ATOM 2043 C CA . ALA A 1 262 ? 13.997 0.856 -5.673 1.00 85.25 262 ALA A CA 1
ATOM 2044 C C . ALA A 1 262 ? 13.298 1.299 -6.972 1.00 85.25 262 ALA A C 1
ATOM 2046 O O . ALA A 1 262 ? 13.878 1.171 -8.048 1.00 85.25 262 ALA A O 1
ATOM 2047 N N . GLN A 1 263 ? 12.068 1.814 -6.879 1.00 85.50 263 GLN A N 1
ATOM 2048 C CA . GLN A 1 263 ? 11.274 2.293 -8.010 1.00 85.50 263 GLN A CA 1
ATOM 2049 C C . GLN A 1 263 ? 10.299 3.403 -7.552 1.00 85.50 263 GLN A C 1
ATOM 2051 O O . GLN A 1 263 ? 9.281 3.106 -6.927 1.00 85.50 263 GLN A O 1
ATOM 2056 N N . PRO A 1 264 ? 10.561 4.682 -7.887 1.00 83.31 264 PRO A N 1
ATOM 2057 C CA . PRO A 1 264 ? 9.676 5.815 -7.584 1.00 83.31 264 PRO A CA 1
ATOM 2058 C C . PRO 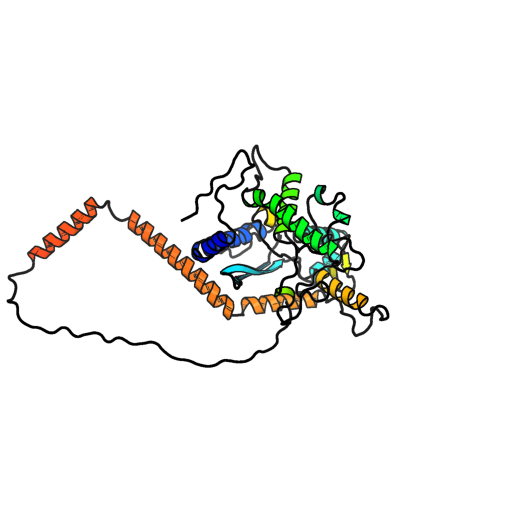A 1 264 ? 8.325 5.796 -8.339 1.00 83.31 264 PRO A C 1
ATOM 2060 O O . PRO A 1 264 ? 8.113 6.552 -9.292 1.00 83.31 264 PRO A O 1
ATOM 2063 N N . CYS A 1 265 ? 7.395 4.933 -7.923 1.00 82.25 265 CYS A N 1
ATOM 2064 C CA . CYS A 1 265 ? 6.051 4.802 -8.496 1.00 82.25 265 CYS A CA 1
ATOM 2065 C C . CYS A 1 265 ? 4.932 4.845 -7.440 1.00 82.25 265 CYS A C 1
ATOM 2067 O O . CYS A 1 265 ? 5.162 4.771 -6.233 1.00 82.25 265 CYS A O 1
ATOM 2069 N N . ASN A 1 266 ? 3.687 4.964 -7.903 1.00 86.25 266 ASN A N 1
ATOM 2070 C CA . ASN A 1 266 ? 2.521 4.737 -7.057 1.00 86.25 266 ASN A CA 1
ATOM 2071 C C . ASN A 1 266 ? 2.403 3.240 -6.730 1.00 86.25 266 ASN A C 1
ATOM 2073 O O . ASN A 1 266 ? 2.401 2.405 -7.633 1.00 86.25 266 ASN A O 1
ATOM 2077 N N . HIS A 1 267 ? 2.266 2.897 -5.452 1.00 90.44 267 HIS A N 1
ATOM 2078 C CA . HIS A 1 267 ? 2.010 1.525 -5.008 1.00 90.44 267 HIS A CA 1
ATOM 2079 C C . HIS A 1 267 ? 1.276 1.529 -3.676 1.00 90.44 267 HIS A C 1
ATOM 2081 O O . HIS A 1 267 ? 1.379 2.473 -2.899 1.00 90.44 267 HIS A O 1
ATOM 2087 N N . MET A 1 268 ? 0.550 0.452 -3.397 1.00 91.12 268 MET A N 1
ATOM 2088 C CA . MET A 1 268 ? -0.151 0.288 -2.131 1.00 91.12 268 MET A CA 1
ATOM 2089 C C . MET A 1 268 ? 0.080 -1.130 -1.624 1.00 91.12 268 MET A C 1
ATOM 2091 O O . MET A 1 268 ? -0.429 -2.086 -2.200 1.00 91.12 268 MET A O 1
ATOM 2095 N N . VAL A 1 269 ? 0.852 -1.247 -0.548 1.00 91.38 269 VAL A N 1
ATOM 2096 C CA . VAL A 1 269 ? 0.999 -2.483 0.225 1.00 91.38 269 VAL A CA 1
ATOM 2097 C C . VAL A 1 269 ? 0.332 -2.221 1.566 1.00 91.38 269 VAL A C 1
ATOM 2099 O O . VAL A 1 269 ? 0.634 -1.219 2.218 1.00 91.38 269 VAL A O 1
ATOM 2102 N N . TYR A 1 270 ? -0.601 -3.082 1.954 1.00 92.31 270 TYR A N 1
ATOM 2103 C CA . TYR A 1 270 ? -1.325 -2.970 3.212 1.00 92.31 270 TYR A CA 1
ATOM 2104 C C . TYR A 1 270 ? -1.544 -4.347 3.831 1.00 92.31 270 TYR A C 1
ATOM 2106 O O . TYR A 1 270 ? -1.581 -5.350 3.123 1.00 92.31 270 TYR A O 1
ATOM 2114 N N . PHE A 1 271 ? -1.691 -4.389 5.153 1.00 94.38 271 PHE A N 1
ATOM 2115 C CA . PHE A 1 271 ? -2.110 -5.605 5.839 1.00 94.38 271 PHE A CA 1
ATOM 2116 C C . PHE A 1 271 ? -3.625 -5.724 5.792 1.00 94.38 271 PHE A C 1
ATOM 2118 O O . PHE A 1 271 ? -4.334 -4.748 6.030 1.00 94.38 271 PHE A O 1
ATOM 2125 N N . THR A 1 272 ? -4.111 -6.936 5.544 1.00 90.94 272 THR A N 1
ATOM 2126 C CA . THR A 1 272 ? -5.537 -7.278 5.557 1.00 90.94 272 THR A CA 1
ATOM 2127 C C . THR A 1 272 ? -6.235 -6.831 6.844 1.00 90.94 272 THR A C 1
ATOM 2129 O O . THR A 1 272 ? -7.359 -6.356 6.785 1.00 90.94 272 THR A O 1
ATOM 2132 N N . CYS A 1 273 ? -5.545 -6.907 7.986 1.00 93.56 273 CYS A N 1
ATOM 2133 C CA . CYS A 1 273 ? -6.039 -6.508 9.305 1.00 93.56 273 CYS A CA 1
ATOM 2134 C C . CYS A 1 273 ? -5.943 -4.999 9.626 1.00 93.56 273 CYS A C 1
ATOM 2136 O O . CYS A 1 273 ? -6.205 -4.620 10.769 1.00 93.56 273 CYS A O 1
ATOM 2138 N N . GLU A 1 274 ? -5.554 -4.133 8.677 1.00 95.38 274 GLU A N 1
ATOM 2139 C CA . GLU A 1 274 ? -5.445 -2.685 8.918 1.00 95.38 274 GLU A CA 1
ATOM 2140 C C . GLU A 1 274 ? -6.806 -1.978 8.789 1.00 95.38 274 GLU A C 1
ATOM 2142 O O . GLU A 1 274 ? -7.319 -1.759 7.688 1.00 95.38 274 GLU A O 1
ATOM 2147 N N . ILE A 1 275 ? -7.398 -1.592 9.923 1.00 95.19 275 ILE A N 1
ATOM 2148 C CA . ILE A 1 275 ? -8.781 -1.082 9.980 1.00 95.19 275 ILE A CA 1
ATOM 2149 C C . ILE A 1 275 ? -8.946 0.428 9.771 1.00 95.19 275 ILE A C 1
ATOM 2151 O O . ILE A 1 275 ? -10.082 0.912 9.742 1.00 95.19 275 ILE A O 1
ATOM 2155 N N . GLY A 1 276 ? -7.876 1.187 9.514 1.00 93.06 276 GLY A N 1
ATOM 2156 C CA . GLY A 1 276 ? -7.932 2.620 9.192 1.00 93.06 276 GLY A CA 1
ATOM 2157 C C . GLY A 1 276 ? -8.836 2.977 7.999 1.00 93.06 276 GLY A C 1
ATOM 2158 O O . GLY A 1 276 ? -9.195 4.148 7.812 1.00 93.06 276 GLY A O 1
ATOM 2159 N N . ARG A 1 277 ? -9.276 1.988 7.201 1.00 92.50 277 ARG A N 1
ATOM 2160 C CA . ARG A 1 277 ? -10.356 2.175 6.219 1.00 92.50 277 ARG A CA 1
ATOM 2161 C C . ARG A 1 277 ? -11.764 2.255 6.806 1.00 92.50 277 ARG A C 1
ATOM 2163 O O . ARG A 1 277 ? -12.535 3.088 6.336 1.00 92.50 277 ARG A O 1
ATOM 2170 N N . TRP A 1 278 ? -12.087 1.434 7.799 1.00 94.00 278 TRP A N 1
ATOM 2171 C CA . TRP A 1 278 ? -13.417 1.346 8.411 1.00 94.00 278 TRP A CA 1
ATOM 2172 C C . TRP A 1 278 ? -13.589 2.366 9.543 1.00 94.00 278 TRP A C 1
ATOM 2174 O O . TRP A 1 278 ? -14.653 2.972 9.647 1.00 94.00 278 TRP A O 1
ATOM 2184 N N . VAL A 1 279 ? -12.516 2.665 10.291 1.00 92.88 279 VAL A N 1
ATOM 2185 C CA . VAL A 1 279 ? -12.489 3.738 11.308 1.00 92.88 279 VAL A CA 1
ATOM 2186 C C . VAL A 1 279 ? -12.945 5.082 10.720 1.00 92.88 279 VAL A C 1
ATOM 2188 O O . VAL A 1 279 ? -13.746 5.783 11.335 1.00 92.88 279 VAL A O 1
ATOM 2191 N N . ARG A 1 280 ? -12.518 5.413 9.491 1.00 90.62 280 ARG A N 1
ATOM 2192 C CA . ARG A 1 280 ? -12.978 6.612 8.764 1.00 90.62 280 ARG A CA 1
ATOM 2193 C C . ARG A 1 280 ? -14.488 6.626 8.539 1.00 90.62 280 ARG A C 1
ATOM 2195 O O . ARG A 1 280 ? -15.103 7.680 8.651 1.00 90.62 280 ARG A O 1
ATOM 2202 N N . ASP A 1 281 ? -15.073 5.505 8.141 1.00 90.81 281 ASP A N 1
ATOM 2203 C CA . ASP A 1 281 ? -16.471 5.487 7.709 1.00 90.81 281 ASP A CA 1
ATOM 2204 C C . ASP A 1 281 ? -17.423 5.511 8.913 1.00 90.81 281 ASP A C 1
ATOM 2206 O O . ASP A 1 281 ? -18.465 6.164 8.849 1.00 90.81 281 ASP A O 1
ATOM 2210 N N . LEU A 1 282 ? -17.011 4.914 10.039 1.00 90.56 282 LEU A N 1
ATOM 2211 C CA . LEU A 1 282 ? -17.619 5.134 11.354 1.00 90.56 282 LEU A CA 1
ATOM 2212 C C . LEU A 1 282 ? -17.511 6.608 11.783 1.00 90.56 282 LEU A C 1
ATOM 2214 O O . LEU A 1 282 ? -18.491 7.192 12.238 1.00 90.56 282 LEU A O 1
ATOM 2218 N N . GLU A 1 283 ? -16.356 7.245 11.590 1.00 87.94 283 GLU A N 1
ATOM 2219 C CA . GLU A 1 283 ? -16.158 8.659 11.932 1.00 87.94 283 GLU A CA 1
ATOM 2220 C C . GLU A 1 283 ? -17.017 9.605 11.066 1.00 87.94 283 GLU A C 1
ATOM 2222 O O . GLU A 1 283 ? -17.721 10.467 11.592 1.00 87.94 283 GLU A O 1
ATOM 2227 N N . LEU A 1 284 ? -17.089 9.375 9.751 1.00 87.69 284 LEU A N 1
ATOM 2228 C CA . LEU A 1 284 ? -18.011 10.086 8.854 1.00 87.69 284 LEU A CA 1
ATOM 2229 C C . LEU A 1 284 ? -19.489 9.823 9.182 1.00 87.69 284 LEU A C 1
ATOM 2231 O O . LEU A 1 284 ? -20.335 10.672 8.893 1.00 87.69 284 LEU A O 1
ATOM 2235 N N . TRP A 1 285 ? -19.826 8.667 9.758 1.00 90.12 285 TRP A N 1
ATOM 2236 C CA . TRP A 1 285 ? -21.176 8.394 10.248 1.00 90.12 285 TRP A CA 1
ATOM 2237 C C . TRP A 1 285 ? -21.477 9.175 11.533 1.00 90.12 285 TRP A C 1
ATOM 2239 O O . TRP A 1 285 ? -22.532 9.801 11.602 1.00 90.12 285 TRP A O 1
ATOM 2249 N N . ARG A 1 286 ? -20.549 9.232 12.500 1.00 87.50 286 ARG A N 1
ATOM 2250 C CA . ARG A 1 286 ? -20.703 10.024 13.739 1.00 87.50 286 ARG A CA 1
ATOM 2251 C C . ARG A 1 286 ? -20.931 11.501 13.436 1.00 87.50 286 ARG A C 1
ATOM 2253 O O . ARG A 1 286 ? -21.875 12.095 13.946 1.00 87.50 286 ARG A O 1
ATOM 2260 N N . GLN A 1 287 ? -20.127 12.068 12.537 1.00 85.81 287 GLN A N 1
ATOM 2261 C CA . GLN A 1 287 ? -20.234 13.470 12.107 1.00 85.81 287 GLN A CA 1
ATOM 2262 C C . GLN A 1 287 ? -21.584 13.799 11.447 1.00 85.81 287 GLN A C 1
ATOM 2264 O O . GLN A 1 287 ? -22.044 14.937 11.513 1.00 85.81 287 GLN A O 1
ATOM 2269 N N . ARG A 1 288 ? -22.243 12.808 10.831 1.00 87.44 288 ARG A N 1
ATOM 2270 C CA . ARG A 1 288 ? -23.595 12.936 10.258 1.00 87.44 288 ARG A CA 1
ATOM 2271 C C . ARG A 1 288 ? -24.712 12.699 11.276 1.00 87.44 288 ARG A C 1
ATOM 2273 O O . ARG A 1 288 ? -25.830 13.143 11.036 1.00 87.44 288 ARG A O 1
ATOM 2280 N N . ASN A 1 289 ? -24.422 12.017 12.383 1.00 90.62 289 ASN A N 1
ATOM 2281 C CA . ASN A 1 289 ? -25.396 11.570 13.378 1.00 90.62 289 ASN A CA 1
ATOM 2282 C C . ASN A 1 289 ? -24.972 11.949 14.817 1.00 90.62 289 ASN A C 1
ATOM 2284 O O . ASN A 1 289 ? -24.907 11.075 15.680 1.00 90.62 289 ASN A O 1
ATOM 2288 N N . PRO A 1 290 ? -24.701 13.235 15.126 1.00 87.19 290 PRO A N 1
ATOM 2289 C CA . PRO A 1 290 ? -24.088 13.656 16.397 1.00 87.19 290 PRO A CA 1
ATOM 2290 C C . PRO A 1 290 ? -24.956 13.447 17.655 1.00 87.19 290 PRO A C 1
ATOM 2292 O O . PRO A 1 290 ? -24.514 13.766 18.755 1.00 87.19 290 PRO A O 1
ATOM 2295 N N . GLY A 1 291 ? -26.187 12.947 17.506 1.00 87.75 291 GLY A N 1
ATOM 2296 C CA . GLY A 1 291 ? -27.092 12.584 18.602 1.00 87.75 291 GLY A CA 1
ATOM 2297 C C . GLY A 1 291 ? -27.421 11.088 18.699 1.00 87.75 291 GLY A C 1
ATOM 2298 O O . GLY A 1 291 ? -28.258 10.730 19.523 1.00 87.75 291 GLY A O 1
ATOM 2299 N N . LEU A 1 292 ? -26.818 10.226 17.867 1.00 89.44 292 LEU A N 1
ATOM 2300 C CA . LEU A 1 292 ? -26.981 8.769 17.957 1.00 89.44 292 LEU A CA 1
ATOM 2301 C C . LEU A 1 292 ? -25.839 8.136 18.764 1.00 89.44 292 LEU A C 1
ATOM 2303 O O . LEU A 1 292 ? -24.726 8.662 18.823 1.00 89.44 292 LEU A O 1
ATOM 2307 N N . ALA A 1 293 ? -26.128 7.002 19.400 1.00 84.12 293 ALA A N 1
ATOM 2308 C CA . ALA A 1 293 ? -25.164 6.275 20.218 1.00 84.12 293 ALA A CA 1
ATOM 2309 C C . ALA A 1 293 ? -24.169 5.468 19.359 1.00 84.12 293 ALA A C 1
ATOM 2311 O O . ALA A 1 293 ? -24.388 5.234 18.171 1.00 84.12 293 ALA A O 1
ATOM 2312 N N . LEU A 1 294 ? -23.052 5.034 19.953 1.00 73.31 294 LEU A N 1
ATOM 2313 C CA . LEU A 1 294 ? -22.017 4.269 19.238 1.00 73.31 294 LEU A CA 1
ATOM 2314 C C . LEU A 1 294 ? -22.403 2.803 18.983 1.00 73.31 294 LEU A C 1
ATOM 2316 O O . LEU A 1 294 ? -21.820 2.162 18.113 1.00 73.31 294 LEU A O 1
ATOM 2320 N N . ASP A 1 295 ? -23.372 2.293 19.737 1.00 83.25 295 ASP A N 1
ATOM 2321 C CA . ASP A 1 295 ? -23.988 0.971 19.624 1.00 83.25 295 ASP A CA 1
ATOM 2322 C C . ASP A 1 295 ? -25.289 0.977 18.796 1.00 83.25 295 ASP A C 1
ATOM 2324 O O . ASP A 1 295 ? -25.942 -0.062 18.669 1.00 83.25 295 ASP A O 1
ATOM 2328 N N . ASP A 1 296 ? -25.647 2.119 18.192 1.00 90.19 296 ASP A N 1
ATOM 2329 C CA . ASP A 1 296 ? -26.805 2.247 17.305 1.00 90.19 296 ASP A CA 1
ATOM 2330 C C . ASP A 1 296 ? -26.753 1.188 16.177 1.00 90.19 296 ASP A C 1
ATOM 2332 O O . ASP A 1 296 ? -25.720 1.039 15.514 1.00 90.19 296 ASP A O 1
ATOM 2336 N N . PRO A 1 297 ? -27.843 0.438 15.910 1.00 88.81 297 PRO A N 1
ATOM 2337 C CA . PRO A 1 297 ? -27.860 -0.598 14.874 1.00 88.81 297 PRO A CA 1
ATOM 2338 C C . PRO A 1 297 ? -27.515 -0.122 13.452 1.00 88.81 297 PRO A C 1
ATOM 2340 O O . PRO A 1 297 ? -27.156 -0.957 12.621 1.00 88.81 297 PRO A O 1
ATOM 2343 N N . ALA A 1 298 ? -27.617 1.180 13.160 1.00 88.44 298 ALA A N 1
ATOM 2344 C CA . ALA A 1 298 ? -27.243 1.782 11.880 1.00 88.44 298 ALA A CA 1
ATOM 2345 C C . ALA A 1 298 ? -25.786 2.294 11.831 1.00 88.44 298 ALA A C 1
ATOM 2347 O O . ALA A 1 298 ? -25.360 2.787 10.780 1.00 88.44 298 ALA A O 1
ATOM 2348 N N . ALA A 1 299 ? -25.018 2.193 12.923 1.00 89.00 299 ALA A N 1
ATOM 2349 C CA . ALA A 1 299 ? -23.605 2.564 12.955 1.00 89.00 299 ALA A CA 1
ATOM 2350 C C . ALA A 1 299 ? -22.730 1.557 12.166 1.00 89.00 299 ALA A C 1
ATOM 2352 O O . ALA A 1 299 ? -22.856 0.343 12.365 1.00 89.00 299 ALA A O 1
ATOM 2353 N N . PRO A 1 300 ? -21.802 2.017 11.297 1.00 90.44 300 PRO A N 1
ATOM 2354 C CA . PRO A 1 300 ? -20.829 1.151 10.639 1.00 90.44 300 PRO A CA 1
ATOM 2355 C C . PRO A 1 300 ? -19.934 0.455 11.665 1.00 90.44 300 PRO A C 1
ATOM 2357 O O . PRO A 1 300 ? -19.166 1.101 12.377 1.00 90.44 300 PRO A O 1
ATOM 2360 N N . ARG A 1 301 ? -20.018 -0.873 11.732 1.00 90.06 301 ARG A N 1
ATOM 2361 C CA . ARG A 1 301 ? -19.176 -1.683 12.617 1.00 90.06 301 ARG A CA 1
ATOM 2362 C C . ARG A 1 301 ? -17.775 -1.849 12.033 1.00 90.06 301 ARG A C 1
ATOM 2364 O O . ARG A 1 301 ? -17.598 -1.879 10.814 1.00 90.06 301 ARG A O 1
ATOM 2371 N N . LEU A 1 302 ? -16.786 -1.979 12.914 1.00 93.06 302 LEU A N 1
ATOM 2372 C CA . LEU A 1 302 ? -15.473 -2.485 12.525 1.00 93.06 302 LEU A CA 1
ATOM 2373 C C . LEU A 1 302 ? -15.609 -3.992 12.210 1.00 93.06 302 LEU A C 1
ATOM 2375 O O . LEU A 1 302 ? -16.341 -4.680 12.923 1.00 93.06 302 LEU A O 1
ATOM 2379 N N . PRO A 1 303 ? -14.975 -4.494 11.137 1.00 92.75 303 PRO A N 1
ATOM 2380 C CA . PRO A 1 303 ? -15.029 -5.907 10.760 1.00 92.75 303 PRO A CA 1
ATOM 2381 C C . PRO A 1 303 ? -14.119 -6.753 11.658 1.00 92.75 303 PRO A C 1
ATOM 2383 O O . PRO A 1 303 ? -13.117 -6.248 12.173 1.00 92.75 303 PRO A O 1
ATOM 2386 N N . LEU A 1 304 ? -14.436 -8.041 11.814 1.00 91.75 304 LEU A N 1
ATOM 2387 C CA . LEU A 1 304 ? -13.575 -8.976 12.540 1.00 91.75 304 LEU A CA 1
ATOM 2388 C C . LEU A 1 304 ? -12.337 -9.338 11.709 1.00 91.75 304 LEU A C 1
ATOM 2390 O O . LEU A 1 304 ? -12.354 -9.307 10.475 1.00 91.75 304 LEU A O 1
ATOM 2394 N N . LEU A 1 305 ? -11.267 -9.747 12.390 1.00 89.75 305 LEU A N 1
ATOM 2395 C CA . LEU A 1 305 ? -10.039 -10.228 11.759 1.00 89.75 305 LEU A CA 1
ATOM 2396 C C . LEU A 1 305 ? -10.280 -11.422 10.811 1.00 89.75 305 LEU A C 1
ATOM 2398 O O . LEU A 1 305 ? -9.658 -11.501 9.750 1.00 89.75 305 LEU A O 1
ATOM 2402 N N . GLU A 1 306 ? -11.189 -12.333 11.170 1.00 86.62 306 GLU A N 1
ATOM 2403 C CA . GLU A 1 306 ? -11.663 -13.420 10.308 1.00 86.62 306 GLU A CA 1
ATOM 2404 C C . GLU A 1 306 ? -12.395 -12.914 9.059 1.00 86.62 306 GLU A C 1
ATOM 2406 O O . GLU A 1 306 ? -12.110 -13.410 7.970 1.00 86.62 306 GLU A O 1
ATOM 2411 N N . ASP A 1 307 ? -13.291 -11.930 9.196 1.00 87.56 307 ASP A N 1
ATOM 2412 C CA . ASP A 1 307 ? -14.065 -11.379 8.074 1.00 87.56 307 ASP A CA 1
ATOM 2413 C C . ASP A 1 307 ? -13.122 -10.745 7.043 1.00 87.56 307 ASP A C 1
ATOM 2415 O O . ASP A 1 307 ? -13.205 -11.036 5.853 1.00 87.56 307 ASP A O 1
ATOM 2419 N N . LEU A 1 308 ? -12.153 -9.947 7.511 1.00 88.75 308 LEU A N 1
ATOM 2420 C CA . LEU A 1 308 ? -11.121 -9.341 6.664 1.00 88.75 308 LEU A CA 1
ATOM 2421 C C . LEU A 1 308 ? -10.260 -10.396 5.956 1.00 88.75 308 LEU A C 1
ATOM 2423 O O . LEU A 1 308 ? -9.927 -10.243 4.779 1.00 88.75 308 LEU A O 1
ATOM 2427 N N . ALA A 1 309 ? -9.885 -11.468 6.659 1.00 84.69 309 ALA A N 1
ATOM 2428 C CA . ALA A 1 309 ? -9.118 -12.569 6.082 1.00 84.69 309 ALA A CA 1
ATOM 2429 C C . ALA A 1 309 ? -9.917 -13.365 5.033 1.00 84.69 309 ALA A C 1
ATOM 2431 O O . ALA A 1 309 ? -9.329 -13.809 4.044 1.00 84.69 309 ALA A O 1
ATOM 2432 N N . ALA A 1 310 ? -11.232 -13.516 5.219 1.00 81.44 310 ALA A N 1
ATOM 2433 C CA . ALA A 1 310 ? -12.131 -14.115 4.237 1.00 81.44 310 ALA A CA 1
ATOM 2434 C C . ALA A 1 310 ? -12.315 -13.204 3.010 1.00 81.44 310 ALA A C 1
ATOM 2436 O O . ALA A 1 310 ? -12.061 -13.652 1.893 1.00 81.44 310 ALA A O 1
ATOM 2437 N N . ASP A 1 311 ? -12.627 -11.917 3.212 1.00 83.25 311 ASP A N 1
ATOM 2438 C CA . ASP A 1 311 ? -12.740 -10.902 2.151 1.00 83.25 311 ASP A CA 1
ATOM 2439 C C . ASP A 1 311 ? -11.478 -10.856 1.269 1.00 83.25 311 ASP A C 1
ATOM 2441 O O . ASP A 1 311 ? -11.570 -10.773 0.043 1.00 83.25 311 ASP A O 1
ATOM 2445 N N . ALA A 1 312 ? -10.286 -10.941 1.872 1.00 81.94 312 ALA A N 1
ATOM 2446 C CA . ALA A 1 312 ? -9.023 -10.977 1.133 1.00 81.94 312 ALA A CA 1
ATOM 2447 C C . ALA A 1 312 ? -8.810 -12.297 0.369 1.00 81.94 312 ALA A C 1
ATOM 2449 O O . ALA A 1 312 ? -8.303 -12.276 -0.753 1.00 81.94 312 ALA A O 1
ATOM 2450 N N . ALA A 1 313 ? -9.214 -13.442 0.927 1.00 77.62 313 ALA A N 1
ATOM 2451 C CA . ALA A 1 313 ? -9.140 -14.728 0.232 1.00 77.62 313 ALA A CA 1
ATOM 2452 C C . ALA A 1 313 ? -10.110 -14.796 -0.965 1.00 77.62 313 ALA A C 1
ATOM 2454 O O . ALA A 1 313 ? -9.729 -15.273 -2.037 1.00 77.62 313 ALA A O 1
ATOM 2455 N N . ASP A 1 314 ? -11.322 -14.255 -0.822 1.00 75.31 314 ASP A N 1
ATOM 2456 C CA . ASP A 1 314 ? -12.310 -14.165 -1.901 1.00 75.31 314 ASP A CA 1
ATOM 2457 C C . ASP A 1 314 ? -11.920 -13.111 -2.951 1.00 75.31 314 ASP A C 1
ATOM 2459 O O . ASP A 1 314 ? -12.094 -13.345 -4.151 1.00 75.31 314 ASP A O 1
ATOM 2463 N N . TYR A 1 315 ? -11.314 -11.987 -2.547 1.00 75.88 315 TYR A N 1
ATOM 2464 C CA . TYR A 1 315 ? -10.699 -11.025 -3.470 1.00 75.88 315 TYR A CA 1
ATOM 2465 C C . TYR A 1 315 ? -9.584 -11.685 -4.292 1.00 75.88 315 TYR A C 1
ATOM 2467 O O . TYR A 1 315 ? -9.597 -11.603 -5.526 1.00 75.88 315 TYR A O 1
ATOM 2475 N N . ALA A 1 316 ? -8.673 -12.401 -3.627 1.00 73.75 316 ALA A N 1
ATOM 2476 C CA . ALA A 1 316 ? -7.597 -13.142 -4.270 1.00 73.75 316 ALA A CA 1
ATOM 2477 C C . ALA A 1 316 ? -8.138 -14.170 -5.275 1.00 73.75 316 ALA A C 1
ATOM 2479 O O . ALA A 1 316 ? -7.697 -14.212 -6.428 1.00 73.75 316 ALA A O 1
ATOM 2480 N N . LEU A 1 317 ? -9.151 -14.950 -4.878 1.00 70.69 317 LEU A N 1
ATOM 2481 C CA . LEU A 1 317 ? -9.808 -15.929 -5.742 1.00 70.69 317 LEU A CA 1
ATOM 2482 C C . LEU A 1 317 ? -10.513 -15.260 -6.935 1.00 70.69 317 LEU A C 1
ATOM 2484 O O . LEU A 1 317 ? -10.331 -15.710 -8.070 1.00 70.69 317 LEU A O 1
ATOM 2488 N N . LYS A 1 318 ? -11.255 -14.160 -6.724 1.00 72.94 318 LYS A N 1
ATOM 2489 C CA . LYS A 1 318 ? -11.910 -13.376 -7.794 1.00 72.94 318 LYS A CA 1
ATOM 2490 C C . LYS A 1 318 ? -10.880 -12.843 -8.792 1.00 72.94 318 LYS A C 1
ATOM 2492 O O . LYS A 1 318 ? -11.105 -12.924 -10.000 1.00 72.94 318 LYS A O 1
ATOM 2497 N N . TYR A 1 319 ? -9.727 -12.357 -8.332 1.00 71.12 319 TYR A N 1
ATOM 2498 C CA . TYR A 1 319 ? -8.672 -11.873 -9.226 1.00 71.12 319 TYR A CA 1
ATOM 2499 C C . TYR A 1 319 ? -7.957 -13.008 -9.968 1.00 71.12 319 TYR A C 1
ATOM 2501 O O . TYR A 1 319 ? -7.799 -12.908 -11.189 1.00 71.12 319 TYR A O 1
ATOM 2509 N N . ALA A 1 320 ? -7.597 -14.098 -9.287 1.00 66.50 320 ALA A N 1
ATOM 2510 C CA . ALA A 1 320 ? -6.958 -15.263 -9.900 1.00 66.50 320 ALA A CA 1
ATOM 2511 C C . ALA A 1 320 ? -7.846 -15.949 -10.961 1.00 66.50 320 ALA A C 1
ATOM 2513 O O . ALA A 1 320 ? -7.338 -16.376 -11.997 1.00 66.50 320 ALA A O 1
ATOM 2514 N N . THR A 1 321 ? -9.164 -16.021 -10.737 1.00 66.88 321 THR A N 1
ATOM 2515 C CA . THR A 1 321 ? -10.108 -16.749 -11.611 1.00 66.88 321 THR A CA 1
ATOM 2516 C C . THR A 1 321 ? -10.779 -15.903 -12.698 1.00 66.88 321 THR A C 1
ATOM 2518 O O . THR A 1 321 ? -11.245 -16.465 -13.689 1.00 66.88 321 THR A O 1
ATOM 2521 N N . LYS A 1 322 ? -10.823 -14.566 -12.579 1.00 65.62 322 LYS A N 1
ATOM 2522 C CA . LYS A 1 322 ? -11.432 -13.680 -13.593 1.00 65.62 322 LYS A CA 1
ATOM 2523 C C . LYS A 1 322 ? -10.671 -13.739 -14.928 1.00 65.62 322 LYS A C 1
ATOM 2525 O O . LYS A 1 322 ? -9.694 -13.011 -15.118 1.00 65.62 322 LYS A O 1
ATOM 2530 N N . ALA A 1 323 ? -11.149 -14.559 -15.862 1.00 55.16 323 ALA A N 1
ATOM 2531 C CA . ALA A 1 323 ? -10.508 -14.813 -17.156 1.00 55.16 323 ALA A CA 1
ATOM 2532 C C . ALA A 1 323 ? -10.254 -13.540 -17.989 1.00 55.16 323 ALA A C 1
ATOM 2534 O O . ALA A 1 323 ? -9.166 -13.372 -18.531 1.00 55.16 323 ALA A O 1
ATOM 2535 N N . GLU A 1 324 ? -11.215 -12.612 -18.026 1.00 52.25 324 GLU A N 1
ATOM 2536 C CA . GLU A 1 324 ? -11.266 -11.479 -18.970 1.00 52.25 324 GLU A CA 1
ATOM 2537 C C . GLU A 1 324 ? -10.004 -10.597 -19.001 1.00 52.25 324 GLU A C 1
ATOM 2539 O O . GLU A 1 324 ? -9.554 -10.205 -20.076 1.00 52.25 324 GLU A O 1
ATOM 2544 N N . THR A 1 325 ? -9.414 -10.288 -17.839 1.00 49.12 325 THR A N 1
ATOM 2545 C CA . THR A 1 325 ? -8.141 -9.546 -17.772 1.00 49.12 325 THR A CA 1
ATOM 2546 C C . THR A 1 325 ? -6.920 -10.463 -17.772 1.00 49.12 325 THR A C 1
ATOM 2548 O O . THR A 1 325 ? -5.873 -10.067 -18.280 1.00 49.12 325 THR A O 1
ATOM 2551 N N . THR A 1 326 ? -7.042 -11.705 -17.287 1.00 47.28 326 THR A N 1
ATOM 2552 C CA . THR A 1 326 ? -5.934 -12.672 -17.298 1.00 47.28 326 THR A CA 1
ATOM 2553 C C . THR A 1 326 ? -5.553 -13.057 -18.724 1.00 47.28 326 THR A C 1
ATOM 2555 O O . THR A 1 326 ? -4.381 -12.980 -19.072 1.00 47.28 326 THR A O 1
ATOM 2558 N N . GLU A 1 327 ? -6.513 -13.435 -19.569 1.00 47.16 327 GLU A N 1
ATOM 2559 C CA . GLU A 1 327 ? -6.245 -13.915 -20.930 1.00 47.16 327 GLU A CA 1
ATOM 2560 C C . GLU A 1 327 ? -5.680 -12.810 -21.827 1.00 47.16 327 GLU A C 1
ATOM 2562 O O . GLU A 1 327 ? -4.696 -13.041 -22.525 1.00 47.16 327 GLU A O 1
ATOM 2567 N N . GLY A 1 328 ? -6.218 -11.588 -21.747 1.00 48.50 328 GLY A N 1
ATOM 2568 C CA . GLY A 1 328 ? -5.697 -10.436 -22.490 1.00 48.50 328 GLY A CA 1
ATOM 2569 C C . GLY A 1 328 ? -4.263 -10.071 -22.089 1.00 48.50 328 GLY A C 1
ATOM 2570 O O . GLY A 1 328 ? -3.380 -9.977 -22.945 1.00 48.50 328 GLY A O 1
ATOM 2571 N N . SER A 1 329 ? -3.992 -9.914 -20.789 1.00 50.50 329 SER A N 1
ATOM 2572 C CA . SER A 1 329 ? -2.649 -9.566 -20.309 1.00 50.50 329 SER A CA 1
ATOM 2573 C C . SER A 1 329 ? -1.644 -10.715 -20.469 1.00 50.50 329 SER A C 1
ATOM 2575 O O . SER A 1 329 ? -0.488 -10.457 -20.810 1.00 50.50 329 SER A O 1
ATOM 2577 N N . MET A 1 330 ? -2.068 -11.977 -20.335 1.00 52.75 330 MET A N 1
ATOM 2578 C CA . MET A 1 330 ? -1.226 -13.140 -20.645 1.00 52.75 330 MET A CA 1
ATOM 2579 C C . MET A 1 330 ? -0.968 -13.287 -22.146 1.00 52.75 330 MET A C 1
ATOM 2581 O O . MET A 1 330 ? 0.148 -13.642 -22.509 1.00 52.75 330 MET A O 1
ATOM 2585 N N . ALA A 1 331 ? -1.920 -12.967 -23.028 1.00 52.06 331 ALA A N 1
ATOM 2586 C CA . ALA A 1 331 ? -1.688 -12.956 -24.473 1.00 52.06 331 ALA A CA 1
ATOM 2587 C C . ALA A 1 331 ? -0.678 -11.871 -24.878 1.00 52.06 331 ALA A C 1
ATOM 2589 O O . ALA A 1 331 ? 0.209 -12.139 -25.691 1.00 52.06 331 ALA A O 1
ATOM 2590 N N . ILE A 1 332 ? -0.746 -10.678 -24.275 1.00 53.28 332 ILE A N 1
ATOM 2591 C CA . ILE A 1 332 ? 0.249 -9.607 -24.467 1.00 53.28 332 ILE A CA 1
ATOM 2592 C C . ILE A 1 332 ? 1.632 -10.061 -23.972 1.00 53.28 332 ILE A C 1
ATOM 2594 O O . ILE A 1 332 ? 2.616 -9.958 -24.709 1.00 53.28 332 ILE A O 1
ATOM 2598 N N . LEU A 1 333 ? 1.715 -10.620 -22.759 1.00 54.12 333 LEU A N 1
ATOM 2599 C CA . LEU A 1 333 ? 2.972 -11.088 -22.166 1.00 54.12 333 LEU A CA 1
ATOM 2600 C C . LEU A 1 333 ? 3.578 -12.274 -22.938 1.00 54.12 333 LEU A C 1
ATOM 2602 O O . LEU A 1 333 ? 4.776 -12.278 -23.218 1.00 54.12 333 LEU A O 1
ATOM 2606 N N . ALA A 1 334 ? 2.762 -13.251 -23.338 1.00 57.88 334 ALA A N 1
ATOM 2607 C CA . ALA A 1 334 ? 3.183 -14.391 -24.149 1.00 57.88 334 ALA A CA 1
ATOM 2608 C C . ALA A 1 334 ? 3.616 -13.959 -25.556 1.00 57.88 334 ALA A C 1
ATOM 2610 O O . ALA A 1 334 ? 4.626 -14.453 -26.051 1.00 57.88 334 ALA A O 1
ATOM 2611 N N . SER A 1 335 ? 2.928 -12.991 -26.173 1.00 51.91 335 SER A N 1
ATOM 2612 C CA . SER A 1 335 ? 3.350 -12.409 -27.456 1.00 51.91 335 SER A CA 1
ATOM 2613 C C . SER A 1 335 ? 4.704 -11.710 -27.332 1.00 51.91 335 SER A C 1
ATOM 2615 O O . SER A 1 335 ? 5.575 -11.916 -28.175 1.00 51.91 335 SER A O 1
ATOM 2617 N N . ALA A 1 336 ? 4.932 -10.946 -26.256 1.00 55.94 336 ALA A N 1
ATOM 2618 C CA . ALA A 1 336 ? 6.234 -10.339 -25.981 1.00 55.94 336 ALA A CA 1
ATOM 2619 C C . ALA A 1 336 ? 7.337 -11.401 -25.786 1.00 55.94 336 ALA A C 1
ATOM 2621 O O . ALA A 1 336 ? 8.417 -11.266 -26.358 1.00 55.94 336 ALA A O 1
ATOM 2622 N N . ILE A 1 337 ? 7.055 -12.487 -25.055 1.00 61.31 337 ILE A N 1
ATOM 2623 C CA . ILE A 1 337 ? 7.988 -13.611 -24.853 1.00 61.31 337 ILE A CA 1
ATOM 2624 C C . ILE A 1 337 ? 8.302 -14.328 -26.176 1.00 61.31 337 ILE A C 1
ATOM 2626 O O . ILE A 1 337 ? 9.474 -14.561 -26.472 1.00 61.31 337 ILE A O 1
ATOM 2630 N N . LEU A 1 338 ? 7.293 -14.639 -26.995 1.00 61.12 338 LEU A N 1
ATOM 2631 C CA . LEU A 1 338 ? 7.467 -15.302 -28.294 1.00 61.12 338 LEU A CA 1
ATOM 2632 C C . LEU A 1 338 ? 8.255 -14.427 -29.280 1.00 61.12 338 LEU A C 1
ATOM 2634 O O . LEU A 1 338 ? 9.156 -14.924 -29.954 1.00 61.12 338 LEU A O 1
ATOM 2638 N N . LEU A 1 339 ? 7.983 -13.118 -29.325 1.00 56.94 339 LEU A N 1
ATOM 2639 C CA . LEU A 1 339 ? 8.743 -12.166 -30.144 1.00 56.94 339 LEU A CA 1
ATOM 2640 C C . LEU A 1 339 ? 10.189 -12.003 -29.647 1.00 56.94 339 LEU A C 1
ATOM 2642 O O . LEU A 1 339 ? 11.109 -11.929 -30.463 1.00 56.94 339 LEU A O 1
ATOM 2646 N N . ALA A 1 340 ? 10.417 -12.000 -28.331 1.00 58.03 340 ALA A N 1
ATOM 2647 C CA . ALA A 1 340 ? 11.761 -11.970 -27.756 1.00 58.03 340 ALA A CA 1
ATOM 2648 C C . ALA A 1 340 ? 12.553 -13.253 -28.072 1.00 58.03 340 ALA A C 1
ATOM 2650 O O . ALA A 1 340 ? 13.712 -13.167 -28.479 1.00 58.03 340 ALA A O 1
ATOM 2651 N N . GLN A 1 341 ? 11.926 -14.431 -27.965 1.00 59.62 341 GLN A N 1
ATOM 2652 C CA . GLN A 1 341 ? 12.520 -15.709 -28.375 1.00 59.62 341 GLN A CA 1
ATOM 2653 C C . GLN A 1 341 ? 12.825 -15.736 -29.877 1.00 59.62 341 GLN A C 1
ATOM 2655 O O . GLN A 1 341 ? 13.925 -16.126 -30.269 1.00 59.62 341 GLN A O 1
ATOM 2660 N N . ARG A 1 342 ? 11.895 -15.267 -30.718 1.00 56.38 342 ARG A N 1
ATOM 2661 C CA . ARG A 1 342 ? 12.082 -15.186 -32.172 1.00 56.38 342 ARG A CA 1
ATOM 2662 C C . ARG A 1 342 ? 13.271 -14.295 -32.541 1.00 56.38 342 ARG A C 1
ATOM 2664 O O . ARG A 1 342 ? 14.131 -14.741 -33.294 1.00 56.38 342 ARG A O 1
ATOM 2671 N N . GLN A 1 343 ? 13.386 -13.109 -31.940 1.00 61.56 343 GLN A N 1
ATOM 2672 C CA . GLN A 1 343 ? 14.539 -12.229 -32.159 1.00 61.56 343 GLN A CA 1
ATOM 2673 C C . GLN A 1 343 ? 15.849 -12.784 -31.588 1.00 61.56 343 GLN A C 1
ATOM 2675 O O . GLN A 1 343 ? 16.910 -12.528 -32.151 1.00 61.56 343 GLN A O 1
ATOM 2680 N N . ALA A 1 344 ? 15.814 -13.528 -30.479 1.00 62.28 344 ALA A N 1
ATOM 2681 C CA . ALA A 1 344 ? 17.001 -14.209 -29.965 1.00 62.28 344 ALA A CA 1
ATOM 2682 C C . ALA A 1 344 ? 17.484 -15.301 -30.937 1.00 62.28 344 ALA A C 1
ATOM 2684 O O . ALA A 1 344 ? 18.691 -15.453 -31.129 1.00 62.28 344 ALA A O 1
ATOM 2685 N N . LEU A 1 345 ? 16.547 -16.001 -31.589 1.00 61.09 345 LEU A N 1
ATOM 2686 C CA . LEU A 1 345 ? 16.824 -16.976 -32.642 1.00 61.09 345 LEU A CA 1
ATOM 2687 C C . LEU A 1 345 ? 17.370 -16.304 -33.912 1.00 61.09 345 LEU A C 1
ATOM 2689 O O . LEU A 1 345 ? 18.348 -16.778 -34.476 1.00 61.09 345 LEU A O 1
ATOM 2693 N N . GLU A 1 346 ? 16.798 -15.175 -34.333 1.00 62.16 346 GLU A N 1
ATOM 2694 C CA . GLU A 1 346 ? 17.270 -14.406 -35.496 1.00 62.16 346 GLU A CA 1
ATOM 2695 C C . GLU A 1 346 ? 18.688 -13.870 -35.264 1.00 62.16 346 GLU A C 1
ATOM 2697 O O . GLU A 1 346 ? 19.581 -14.173 -36.050 1.00 62.16 346 GLU A O 1
ATOM 2702 N N . ARG A 1 347 ? 18.955 -13.245 -34.108 1.00 67.25 347 ARG A N 1
ATOM 2703 C CA . ARG A 1 347 ? 20.315 -12.835 -33.704 1.00 67.25 347 ARG A CA 1
ATOM 2704 C C . ARG A 1 347 ? 21.269 -14.009 -33.474 1.00 67.25 347 ARG A C 1
ATOM 2706 O O . ARG A 1 347 ? 22.470 -13.792 -33.322 1.00 67.25 347 ARG A O 1
ATOM 2713 N N . TYR A 1 348 ? 20.781 -15.241 -33.338 1.00 65.12 348 TYR A N 1
ATOM 2714 C CA . TYR A 1 348 ? 21.625 -16.438 -33.330 1.00 65.12 348 TYR A CA 1
ATOM 2715 C C . TYR A 1 348 ? 21.947 -16.869 -34.765 1.00 65.12 348 TYR A C 1
ATOM 2717 O O . TYR A 1 348 ? 23.117 -17.055 -35.080 1.00 65.12 348 TYR A O 1
ATOM 2725 N N . VAL A 1 349 ? 20.952 -16.913 -35.657 1.00 60.78 349 VAL A N 1
ATOM 2726 C CA . VAL A 1 349 ? 21.139 -17.185 -37.092 1.00 60.78 349 VAL A CA 1
ATOM 2727 C C . VAL A 1 349 ? 22.081 -16.165 -37.739 1.00 60.78 349 VAL A C 1
ATOM 2729 O O . VAL A 1 349 ? 23.013 -16.578 -38.415 1.00 60.78 349 VAL A O 1
ATOM 2732 N N . GLU A 1 350 ? 21.934 -14.866 -37.468 1.00 61.44 350 GLU A N 1
ATOM 2733 C CA . GLU A 1 350 ? 22.849 -13.808 -37.945 1.00 61.44 350 GLU A CA 1
ATOM 2734 C C . GLU A 1 350 ? 24.308 -14.029 -37.505 1.00 61.44 350 GLU A C 1
ATOM 2736 O O . GLU A 1 350 ? 25.230 -13.733 -38.258 1.00 61.44 350 GLU A O 1
ATOM 2741 N N . ARG A 1 351 ? 24.534 -14.582 -36.303 1.00 62.59 351 ARG A N 1
ATOM 2742 C CA . ARG A 1 351 ? 25.879 -14.916 -35.790 1.00 62.59 351 ARG A CA 1
ATOM 2743 C C . ARG A 1 351 ? 26.398 -16.281 -36.257 1.00 62.59 351 ARG A C 1
ATOM 2745 O O . ARG A 1 351 ? 27.590 -16.538 -36.124 1.00 62.59 351 ARG A O 1
ATOM 2752 N N . MET A 1 352 ? 25.522 -17.139 -36.778 1.00 58.09 352 MET A N 1
ATOM 2753 C CA . MET A 1 352 ? 25.862 -18.442 -37.365 1.00 58.09 352 MET A CA 1
ATOM 2754 C C . MET A 1 352 ? 25.982 -18.386 -38.896 1.00 58.09 352 MET A C 1
ATOM 2756 O O . MET A 1 352 ? 26.506 -19.322 -39.498 1.00 58.09 352 MET A O 1
ATOM 2760 N N . GLN A 1 353 ? 25.524 -17.307 -39.540 1.00 54.78 353 GLN A N 1
ATOM 2761 C CA . GLN A 1 353 ? 25.787 -17.053 -40.952 1.00 54.78 353 GLN A CA 1
ATOM 2762 C C . GLN A 1 353 ? 27.280 -16.739 -41.154 1.00 54.78 353 GLN A C 1
ATOM 2764 O O . GLN A 1 353 ? 27.825 -15.873 -40.465 1.00 54.78 353 GLN A O 1
ATOM 2769 N N . PRO A 1 354 ? 27.967 -17.408 -42.099 1.00 52.44 354 PRO A N 1
ATOM 2770 C CA . PRO A 1 354 ? 29.337 -17.052 -42.438 1.00 52.44 354 PRO A CA 1
ATOM 2771 C C . PRO A 1 354 ? 29.365 -15.663 -43.108 1.00 52.44 354 PRO A C 1
ATOM 2773 O O . PRO A 1 354 ? 28.378 -15.265 -43.735 1.00 52.44 354 PRO A O 1
ATOM 2776 N N . PRO A 1 355 ? 30.482 -14.913 -43.014 1.00 57.28 355 PRO A N 1
ATOM 2777 C CA . PRO A 1 355 ? 30.573 -13.555 -43.553 1.00 57.28 355 PRO A CA 1
ATOM 2778 C C . PRO A 1 355 ? 30.206 -13.519 -45.041 1.00 57.28 355 PRO A C 1
ATOM 2780 O O . PRO A 1 355 ? 30.562 -14.427 -45.789 1.00 57.28 355 PRO A O 1
ATOM 2783 N N . ALA A 1 356 ? 29.514 -12.460 -45.476 1.00 55.31 356 ALA A N 1
ATOM 2784 C CA . ALA A 1 356 ? 28.724 -12.433 -46.716 1.00 55.31 356 ALA A CA 1
ATOM 2785 C C . ALA A 1 356 ? 29.439 -12.919 -47.998 1.00 55.31 356 ALA A C 1
ATOM 2787 O O . ALA A 1 356 ? 28.791 -13.497 -48.868 1.00 55.31 356 ALA A O 1
ATOM 2788 N N . ALA A 1 357 ? 30.763 -12.754 -48.102 1.00 53.34 357 ALA A N 1
ATOM 2789 C CA . ALA A 1 357 ? 31.574 -13.267 -49.212 1.00 53.34 357 ALA A CA 1
ATOM 2790 C C . ALA A 1 357 ? 31.579 -14.810 -49.333 1.00 53.34 357 ALA A C 1
ATOM 2792 O O . ALA A 1 357 ? 31.721 -15.347 -50.429 1.00 53.34 357 ALA A O 1
ATOM 2793 N N . ALA A 1 358 ? 31.407 -15.536 -48.225 1.00 56.19 358 ALA A N 1
ATOM 2794 C CA . ALA A 1 358 ? 31.246 -16.989 -48.226 1.00 56.19 358 ALA A CA 1
ATOM 2795 C C . ALA A 1 358 ? 29.825 -17.401 -48.648 1.00 56.19 358 ALA A C 1
ATOM 2797 O O . ALA A 1 358 ? 29.660 -18.365 -49.392 1.00 56.19 358 ALA A O 1
ATOM 2798 N N . ALA A 1 359 ? 28.805 -16.641 -48.234 1.00 55.09 359 ALA A N 1
ATOM 2799 C CA . ALA A 1 359 ? 27.416 -16.892 -48.618 1.00 55.09 359 ALA A CA 1
ATOM 2800 C C . ALA A 1 359 ? 27.187 -16.691 -50.129 1.00 55.09 359 ALA A C 1
ATOM 2802 O O . ALA A 1 359 ? 26.526 -17.512 -50.764 1.00 55.09 359 ALA A O 1
ATOM 2803 N N . THR A 1 360 ? 27.785 -15.661 -50.742 1.00 55.94 360 THR A N 1
ATOM 2804 C CA . THR A 1 360 ? 27.741 -15.494 -52.206 1.00 55.94 360 THR A CA 1
ATOM 2805 C C . THR A 1 360 ? 28.514 -16.585 -52.950 1.00 55.94 360 THR A C 1
ATOM 2807 O O . THR A 1 360 ? 28.068 -17.003 -54.017 1.00 55.94 360 THR A O 1
ATOM 2810 N N . ALA A 1 361 ? 29.613 -17.105 -52.392 1.00 56.09 361 ALA A N 1
ATOM 2811 C CA . ALA A 1 361 ? 30.346 -18.231 -52.976 1.00 56.09 361 ALA A CA 1
ATOM 2812 C C . ALA A 1 361 ? 29.555 -19.557 -52.929 1.00 56.09 361 ALA A C 1
ATOM 2814 O O . ALA A 1 361 ? 29.590 -20.321 -53.895 1.00 56.09 361 ALA A O 1
ATOM 2815 N N . GLU A 1 362 ? 28.811 -19.818 -51.850 1.00 57.22 362 GLU A N 1
ATOM 2816 C CA . GLU A 1 362 ? 27.880 -20.956 -51.746 1.00 57.22 362 GLU A CA 1
ATOM 2817 C C . GLU A 1 362 ? 26.734 -20.850 -52.763 1.00 57.22 362 GLU A C 1
ATOM 2819 O O . GLU A 1 362 ? 26.500 -21.782 -53.536 1.00 57.22 362 GLU A O 1
ATOM 2824 N N . VAL A 1 363 ? 26.063 -19.694 -52.839 1.00 55.78 363 VAL A N 1
ATOM 2825 C CA . VAL A 1 363 ? 24.971 -19.473 -53.806 1.00 55.78 363 VAL A CA 1
ATOM 2826 C C . VAL A 1 363 ? 25.475 -19.603 -55.249 1.00 55.78 363 VAL A C 1
ATOM 2828 O O . VAL A 1 363 ? 24.833 -20.271 -56.060 1.00 55.78 363 VAL A O 1
ATOM 2831 N N . ALA A 1 364 ? 26.656 -19.059 -55.566 1.00 55.06 364 ALA A N 1
ATOM 2832 C CA . ALA A 1 364 ? 27.268 -19.205 -56.886 1.00 55.06 364 ALA A CA 1
ATOM 2833 C C . ALA A 1 364 ? 27.558 -20.676 -57.250 1.00 55.06 364 ALA A C 1
ATOM 2835 O O . ALA A 1 364 ? 27.294 -21.082 -58.383 1.00 55.06 364 ALA A O 1
ATOM 2836 N N . LYS A 1 365 ? 28.029 -21.500 -56.299 1.00 55.34 365 LYS A N 1
ATOM 2837 C CA . LYS A 1 365 ? 28.198 -22.951 -56.511 1.00 55.34 365 LYS A CA 1
ATOM 2838 C C . LYS A 1 365 ? 26.864 -23.659 -56.753 1.00 55.34 365 LYS A C 1
ATOM 2840 O O . LYS A 1 365 ? 26.777 -24.468 -57.675 1.00 55.34 365 LYS A O 1
ATOM 2845 N N . GLY A 1 366 ? 25.828 -23.342 -55.974 1.00 50.00 366 GLY A N 1
ATOM 2846 C CA . GLY A 1 366 ? 24.489 -23.916 -56.149 1.00 50.00 366 GLY A CA 1
ATOM 2847 C C . GLY A 1 366 ? 23.872 -23.588 -57.514 1.00 50.00 366 GLY A C 1
ATOM 2848 O O . GLY A 1 366 ? 23.307 -24.465 -58.173 1.00 50.00 366 GLY A O 1
ATOM 2849 N N . MET A 1 367 ? 24.038 -22.349 -57.985 1.00 49.78 367 MET A N 1
ATOM 2850 C CA . MET A 1 367 ? 23.570 -21.923 -59.311 1.00 49.78 367 MET A CA 1
ATOM 2851 C C . MET A 1 367 ? 24.391 -22.548 -60.452 1.00 49.78 367 MET A C 1
ATOM 2853 O O . MET A 1 367 ? 23.814 -22.994 -61.441 1.00 49.78 367 MET A O 1
ATOM 2857 N N . ALA A 1 368 ? 25.714 -22.677 -60.304 1.00 49.19 368 ALA A N 1
ATOM 2858 C CA . ALA A 1 368 ? 26.552 -23.375 -61.284 1.00 49.19 368 ALA A CA 1
ATOM 2859 C C . ALA A 1 368 ? 26.201 -24.873 -61.404 1.00 49.19 368 ALA A C 1
ATOM 2861 O O . ALA A 1 368 ? 26.142 -25.406 -62.511 1.00 49.19 368 ALA A O 1
ATOM 2862 N N . ALA A 1 369 ? 25.909 -25.544 -60.284 1.00 48.66 369 ALA A N 1
ATOM 2863 C CA . ALA A 1 369 ? 25.512 -26.954 -60.274 1.00 48.66 369 ALA A CA 1
ATOM 2864 C C . ALA A 1 369 ? 24.135 -27.201 -60.923 1.00 48.66 369 ALA A C 1
ATOM 2866 O O . ALA A 1 369 ? 23.927 -28.237 -61.552 1.00 48.66 369 ALA A O 1
ATOM 2867 N N . SER A 1 370 ? 23.202 -26.251 -60.799 1.00 44.84 370 SER A N 1
ATOM 2868 C CA . SER A 1 370 ? 21.842 -26.358 -61.355 1.00 44.84 370 SER A CA 1
ATOM 2869 C C . SER A 1 370 ? 21.721 -25.894 -62.812 1.00 44.84 370 SER A C 1
ATOM 2871 O O . SER A 1 370 ? 20.821 -26.344 -63.519 1.00 44.84 370 SER A O 1
ATOM 2873 N N . ALA A 1 371 ? 22.658 -25.080 -63.309 1.00 45.22 371 ALA A N 1
ATOM 2874 C CA . ALA A 1 371 ? 22.757 -24.740 -64.731 1.00 45.22 371 ALA A CA 1
ATOM 2875 C C . ALA A 1 371 ? 23.234 -25.916 -65.615 1.00 45.22 371 ALA A C 1
ATOM 2877 O O . ALA A 1 371 ? 23.043 -25.888 -66.828 1.00 45.22 371 ALA A O 1
ATOM 2878 N N . SER A 1 372 ? 23.842 -26.955 -65.027 1.00 47.72 372 SER A N 1
ATOM 2879 C CA . SER A 1 372 ? 24.422 -28.089 -65.764 1.00 47.72 372 SER A CA 1
ATOM 2880 C C . SER A 1 372 ? 23.429 -29.208 -66.116 1.00 47.72 372 SER A C 1
ATOM 2882 O O . SER A 1 372 ? 23.789 -30.110 -66.872 1.00 47.72 372 SER A O 1
ATOM 2884 N N . THR A 1 373 ? 22.220 -29.210 -65.545 1.00 48.69 373 THR A N 1
ATOM 2885 C CA . THR A 1 373 ? 21.290 -30.359 -65.579 1.00 48.69 373 THR A CA 1
ATOM 2886 C C . THR A 1 373 ? 20.067 -30.186 -66.480 1.00 48.69 373 THR A C 1
ATOM 2888 O O . THR A 1 373 ? 19.274 -31.120 -66.592 1.00 48.69 373 THR A O 1
ATOM 2891 N N . TYR A 1 374 ? 19.919 -29.048 -67.166 1.00 38.25 374 TYR A N 1
ATOM 2892 C CA . TYR A 1 374 ? 18.807 -28.808 -68.092 1.00 38.25 374 TYR A CA 1
ATOM 2893 C C . TYR A 1 374 ? 19.252 -28.827 -69.558 1.00 38.25 374 TYR A C 1
ATOM 2895 O O . TYR A 1 374 ? 20.101 -28.048 -69.985 1.00 38.25 374 TYR A O 1
ATOM 2903 N N . GLY A 1 375 ? 18.638 -29.731 -70.329 1.00 45.19 375 GLY A N 1
ATOM 2904 C CA . GLY A 1 375 ? 18.744 -29.784 -71.788 1.00 45.19 375 GLY A CA 1
ATOM 2905 C C . GLY A 1 375 ? 18.006 -28.630 -72.491 1.00 45.19 375 GLY A C 1
ATOM 2906 O O . GLY A 1 375 ? 17.470 -27.739 -71.830 1.00 45.19 375 GLY A O 1
ATOM 2907 N N . PRO A 1 376 ? 17.971 -28.624 -73.838 1.00 42.44 376 PRO A N 1
ATOM 2908 C CA . PRO A 1 376 ? 17.461 -27.497 -74.618 1.00 42.44 376 PRO A CA 1
ATOM 2909 C C . PRO A 1 376 ? 15.986 -27.182 -74.326 1.00 42.44 376 PRO A C 1
ATOM 2911 O O . PRO A 1 376 ? 15.157 -28.078 -74.168 1.00 42.44 376 PRO A O 1
ATOM 2914 N N . ALA A 1 377 ? 15.670 -25.887 -74.275 1.00 45.75 377 ALA A N 1
ATOM 2915 C CA . ALA A 1 377 ? 14.355 -25.387 -73.888 1.00 45.75 377 ALA A CA 1
ATOM 2916 C C . ALA A 1 377 ? 13.254 -25.698 -74.929 1.00 45.75 377 ALA A C 1
ATOM 2918 O O . ALA A 1 377 ? 13.516 -25.644 -76.134 1.00 45.75 377 ALA A O 1
ATOM 2919 N N . PRO A 1 378 ? 12.007 -25.966 -74.491 1.00 37.00 378 PRO A N 1
ATOM 2920 C CA . PRO A 1 378 ? 10.860 -26.105 -75.386 1.00 37.00 378 PRO A CA 1
ATOM 2921 C C . PRO A 1 378 ? 10.418 -24.742 -75.966 1.00 37.00 378 PRO A C 1
ATOM 2923 O O . PRO A 1 378 ? 10.652 -23.701 -75.345 1.00 37.00 378 PRO A O 1
ATOM 2926 N N . PRO A 1 379 ? 9.754 -24.721 -77.138 1.00 36.97 379 PRO A N 1
ATOM 2927 C CA . PRO A 1 379 ? 9.278 -23.488 -77.764 1.00 36.97 379 PRO A CA 1
ATOM 2928 C C . PRO A 1 379 ? 8.115 -22.848 -76.988 1.00 36.97 379 PRO A C 1
ATOM 2930 O O . PRO A 1 379 ? 7.301 -23.531 -76.367 1.00 36.97 379 PRO A O 1
ATOM 2933 N N . ALA A 1 380 ? 8.017 -21.519 -77.049 1.00 38.47 380 ALA A N 1
ATOM 2934 C CA . ALA A 1 380 ? 7.017 -20.746 -76.314 1.00 38.47 380 ALA A CA 1
ATOM 2935 C C . ALA A 1 380 ? 5.646 -20.710 -77.018 1.00 38.47 380 ALA A C 1
ATOM 2937 O O . ALA A 1 380 ? 5.578 -20.424 -78.212 1.00 38.47 380 ALA A O 1
ATOM 2938 N N . GLY A 1 381 ? 4.552 -20.895 -76.263 1.00 38.75 381 GLY A N 1
ATOM 2939 C CA . GLY A 1 381 ? 3.200 -20.587 -76.753 1.00 38.75 381 GLY A CA 1
ATOM 2940 C C . GLY A 1 381 ? 2.030 -21.320 -76.085 1.00 38.75 381 GLY A C 1
ATOM 2941 O O . GLY A 1 381 ? 1.446 -22.204 -76.702 1.00 38.75 381 GLY A O 1
ATOM 2942 N N . ALA A 1 382 ? 1.623 -20.909 -74.877 1.00 32.31 382 ALA A N 1
ATOM 2943 C CA . ALA A 1 382 ? 0.290 -21.203 -74.322 1.00 32.31 382 ALA A CA 1
ATOM 2944 C C . ALA A 1 382 ? -0.086 -20.186 -73.214 1.00 32.31 382 ALA A C 1
ATOM 2946 O O . ALA A 1 382 ? 0.703 -20.011 -72.284 1.00 32.31 382 ALA A O 1
ATOM 2947 N N . PRO A 1 383 ? -1.250 -19.504 -73.276 1.00 39.97 383 PRO A N 1
ATOM 2948 C CA . PRO A 1 383 ? -1.696 -18.574 -72.237 1.00 39.97 383 PRO A CA 1
ATOM 2949 C C . PRO A 1 383 ? -2.697 -19.211 -71.255 1.00 39.97 383 PRO A C 1
ATOM 2951 O O . PRO A 1 383 ? -3.583 -19.959 -71.662 1.00 39.97 383 PRO A O 1
ATOM 2954 N N . GLY A 1 384 ? -2.622 -18.845 -69.971 1.00 33.28 384 GLY A N 1
ATOM 2955 C CA . GLY A 1 384 ? -3.645 -19.205 -68.979 1.00 33.28 384 GLY A CA 1
ATOM 2956 C C . GLY A 1 384 ? -3.164 -19.123 -67.530 1.00 33.28 384 GLY A C 1
ATOM 2957 O O . GLY A 1 384 ? -2.584 -20.076 -67.021 1.00 33.28 384 GLY A O 1
ATOM 2958 N N . ALA A 1 385 ? -3.444 -18.008 -66.851 1.00 32.50 385 ALA A N 1
ATOM 2959 C CA . ALA A 1 385 ? -3.219 -17.847 -65.412 1.00 32.50 385 ALA A CA 1
ATOM 2960 C C . ALA A 1 385 ? -4.566 -17.589 -64.703 1.00 32.50 385 ALA A C 1
ATOM 2962 O O . ALA A 1 385 ? -5.263 -16.649 -65.091 1.00 32.50 385 ALA A O 1
ATOM 2963 N N . PRO A 1 386 ? -4.967 -18.397 -63.701 1.00 34.34 386 PRO A N 1
ATOM 2964 C CA . PRO A 1 386 ? -6.223 -18.200 -62.979 1.00 34.34 386 PRO A CA 1
ATOM 2965 C C . PRO A 1 386 ? -6.094 -17.134 -61.878 1.00 34.34 386 PRO A C 1
ATOM 2967 O O . PRO A 1 386 ? -5.123 -17.109 -61.123 1.00 34.34 386 PRO A O 1
ATOM 2970 N N . THR A 1 387 ? -7.103 -16.271 -61.761 1.00 32.66 387 THR A N 1
ATOM 2971 C CA . THR A 1 387 ? -7.158 -15.186 -60.768 1.00 32.66 387 THR A CA 1
ATOM 2972 C C . THR A 1 387 ? -7.682 -15.680 -59.414 1.00 32.66 387 THR A C 1
ATOM 2974 O O . THR A 1 387 ? -8.651 -16.435 -59.362 1.00 32.66 387 THR A O 1
ATOM 2977 N N . LEU A 1 388 ? -7.094 -15.212 -58.307 1.00 30.92 388 LEU A N 1
ATOM 2978 C CA . LEU A 1 388 ? -7.591 -15.481 -56.949 1.00 30.92 388 LEU A CA 1
ATOM 2979 C C . LEU A 1 388 ? -8.728 -14.511 -56.554 1.00 30.92 388 LEU A C 1
ATOM 2981 O O . LEU A 1 388 ? -8.631 -13.319 -56.858 1.00 30.92 388 LEU A O 1
ATOM 2985 N N . PRO A 1 389 ? -9.783 -14.974 -55.853 1.00 30.16 389 PRO A N 1
ATOM 2986 C CA . PRO A 1 389 ? -10.878 -14.122 -55.391 1.00 30.16 389 PRO A CA 1
ATOM 2987 C C . PRO A 1 389 ? -10.534 -13.363 -54.097 1.00 30.16 389 PRO A C 1
ATOM 2989 O O . PRO A 1 389 ? -9.862 -13.886 -53.209 1.00 30.16 389 PRO A O 1
ATOM 2992 N N . GLN A 1 390 ? -11.065 -12.145 -53.960 1.00 30.47 390 GLN A N 1
ATOM 2993 C CA . GLN A 1 390 ? -11.095 -11.402 -52.694 1.00 30.47 390 GLN A CA 1
ATOM 2994 C C . GLN A 1 390 ? -12.371 -11.723 -51.896 1.00 30.47 390 GLN A C 1
ATOM 2996 O O . GLN A 1 390 ? -13.415 -12.010 -52.479 1.00 30.47 390 GLN A O 1
ATOM 3001 N N . ILE A 1 391 ? -12.303 -11.609 -50.566 1.00 29.55 391 ILE A N 1
ATOM 3002 C CA . ILE A 1 391 ? -13.454 -11.686 -49.649 1.00 29.55 391 ILE A CA 1
ATOM 3003 C C . ILE A 1 391 ? -13.459 -10.411 -48.791 1.00 29.55 391 ILE A C 1
ATOM 3005 O O . ILE A 1 391 ? -12.402 -9.969 -48.340 1.00 29.55 391 ILE A O 1
ATOM 3009 N N . SER A 1 392 ? -14.630 -9.796 -48.603 1.00 28.89 392 SER A N 1
ATOM 3010 C CA . SER A 1 392 ? -14.792 -8.483 -47.961 1.00 28.89 392 SER A CA 1
ATOM 3011 C C . SER A 1 392 ? -15.323 -8.557 -46.521 1.00 28.89 392 SER A C 1
ATOM 3013 O O . SER A 1 392 ? -15.746 -9.601 -46.027 1.00 28.89 392 SER A O 1
ATOM 3015 N N . THR A 1 393 ? -15.286 -7.418 -45.828 1.00 37.34 393 THR A N 1
ATOM 3016 C CA . THR A 1 393 ? -15.688 -7.249 -44.423 1.00 37.34 393 THR A CA 1
ATOM 3017 C C . THR A 1 393 ? -17.134 -6.765 -44.265 1.00 37.34 393 THR A C 1
ATOM 3019 O O . THR A 1 393 ? -17.457 -5.724 -44.834 1.00 37.34 393 THR A O 1
ATOM 3022 N N . ALA A 1 394 ? -17.941 -7.403 -43.401 1.00 28.77 394 ALA A N 1
ATOM 3023 C CA . ALA A 1 394 ? -18.928 -6.742 -42.515 1.00 28.77 394 ALA A CA 1
ATOM 3024 C C . ALA A 1 394 ? -19.743 -7.741 -41.662 1.00 28.77 394 ALA A C 1
ATOM 3026 O O . ALA A 1 394 ? -20.268 -8.711 -42.198 1.00 28.77 394 ALA A O 1
ATOM 3027 N N . SER A 1 395 ? -19.967 -7.432 -40.375 1.00 30.45 395 SER A N 1
ATOM 3028 C CA . SER A 1 395 ? -21.260 -7.667 -39.697 1.00 30.45 395 SER A CA 1
ATOM 3029 C C . SER A 1 395 ? -21.389 -6.868 -38.384 1.00 30.45 395 SER A C 1
ATOM 3031 O O . SER A 1 395 ? -20.394 -6.417 -37.821 1.00 30.45 395 SER A O 1
ATOM 3033 N N . GLN A 1 396 ? -22.629 -6.690 -37.919 1.00 28.61 396 GLN A N 1
ATOM 3034 C CA . GLN A 1 396 ? -23.080 -6.009 -36.689 1.00 28.61 396 GLN A CA 1
ATOM 3035 C C . GLN A 1 396 ? -24.366 -6.748 -36.196 1.00 28.61 396 GLN A C 1
ATOM 3037 O O . GLN A 1 396 ? -24.819 -7.651 -36.892 1.00 28.61 396 GLN A O 1
ATOM 3042 N N . VAL A 1 397 ? -25.079 -6.500 -35.086 1.00 29.69 397 VAL A N 1
ATOM 3043 C CA . VAL A 1 397 ? -25.146 -5.501 -33.982 1.00 29.69 397 VAL A CA 1
ATOM 3044 C C . VAL A 1 397 ? -25.962 -6.207 -32.829 1.00 29.69 397 VAL A C 1
ATOM 3046 O O . VAL A 1 397 ? -26.376 -7.341 -33.048 1.00 29.69 397 VAL A O 1
ATOM 3049 N N . ARG A 1 398 ? -26.294 -5.782 -31.589 1.00 26.81 398 ARG A N 1
ATOM 3050 C CA . ARG A 1 398 ? -26.424 -4.528 -30.791 1.00 26.81 398 ARG A CA 1
ATOM 3051 C C . ARG A 1 398 ? -26.094 -4.840 -29.279 1.00 26.81 398 ARG A C 1
ATOM 3053 O O . ARG A 1 398 ? -25.392 -5.823 -29.064 1.00 26.81 398 ARG A O 1
ATOM 3060 N N . PRO A 1 399 ? -26.461 -4.052 -28.229 1.00 32.22 399 PRO A N 1
ATOM 3061 C CA . PRO A 1 399 ? -25.768 -4.061 -26.924 1.00 32.22 399 PRO A CA 1
ATOM 3062 C C . PRO A 1 399 ? -26.469 -4.881 -25.815 1.00 32.22 399 PRO A C 1
ATOM 3064 O O . PRO A 1 399 ? -27.526 -5.474 -26.031 1.00 32.22 399 PRO A O 1
ATOM 3067 N N . ARG A 1 400 ? -25.939 -4.806 -24.581 1.00 27.64 400 ARG A N 1
ATOM 3068 C CA . ARG A 1 400 ? -26.676 -5.062 -23.326 1.00 27.64 400 ARG A CA 1
ATOM 3069 C C . ARG A 1 400 ? -26.480 -3.918 -22.316 1.00 27.64 400 ARG A C 1
ATOM 3071 O O . ARG A 1 400 ? -25.471 -3.222 -22.360 1.00 27.64 400 ARG A O 1
ATOM 3078 N N . HIS A 1 401 ? -27.473 -3.728 -21.446 1.00 25.11 401 HIS A N 1
ATOM 3079 C CA . HIS A 1 401 ? -27.505 -2.727 -20.367 1.00 25.11 401 HIS A CA 1
ATOM 3080 C C . HIS A 1 401 ? -26.983 -3.311 -19.027 1.00 25.11 401 HIS A C 1
ATOM 3082 O O . HIS A 1 401 ? -26.758 -4.521 -18.959 1.00 25.11 401 HIS A O 1
ATOM 3088 N N . PRO A 1 402 ? -26.705 -2.479 -17.998 1.00 28.45 402 PRO A N 1
ATOM 3089 C CA . PRO A 1 402 ? -25.757 -2.828 -16.936 1.00 28.45 402 PRO A CA 1
ATOM 3090 C C . PRO A 1 402 ? -26.342 -3.649 -15.778 1.00 28.45 402 PRO A C 1
ATOM 3092 O O . PRO A 1 402 ? -27.541 -3.626 -15.512 1.00 28.45 402 PRO A O 1
ATOM 3095 N N . VAL A 1 403 ? -25.435 -4.286 -15.033 1.00 26.30 403 VAL A N 1
ATOM 3096 C CA . VAL A 1 403 ? -25.654 -4.846 -13.690 1.00 26.30 403 VAL A CA 1
ATOM 3097 C C . VAL A 1 403 ? -24.804 -4.044 -12.699 1.00 26.30 403 VAL A C 1
ATOM 3099 O O . VAL A 1 403 ? -23.690 -3.635 -13.030 1.00 26.30 403 VAL A O 1
ATOM 3102 N N . CYS A 1 404 ? -25.324 -3.794 -11.498 1.00 23.45 404 CYS A N 1
ATOM 3103 C CA . CYS A 1 404 ? -24.611 -3.069 -10.448 1.00 23.45 404 CYS A CA 1
ATOM 3104 C C . CYS A 1 404 ? -23.713 -4.010 -9.627 1.00 23.45 404 CYS A C 1
ATOM 3106 O O . CYS A 1 404 ? -24.230 -4.897 -8.955 1.00 23.45 404 CYS A O 1
ATOM 3108 N N . GLU A 1 405 ? -22.404 -3.747 -9.581 1.00 26.61 405 GLU A N 1
ATOM 3109 C CA . GLU A 1 405 ? -21.515 -4.216 -8.505 1.00 26.61 405 GLU A CA 1
ATOM 3110 C C . GLU A 1 405 ? -20.823 -3.007 -7.858 1.00 26.61 405 GLU A C 1
ATOM 3112 O O . GLU A 1 405 ? -20.190 -2.197 -8.538 1.00 26.61 405 GLU A O 1
ATOM 3117 N N . GLY A 1 406 ? -20.973 -2.872 -6.537 1.00 24.33 406 GLY A N 1
ATOM 3118 C CA . GLY A 1 406 ? -20.191 -1.944 -5.717 1.00 24.33 406 GLY A CA 1
ATOM 3119 C C . GLY A 1 406 ? -18.907 -2.593 -5.184 1.00 24.33 406 GLY A C 1
ATOM 3120 O O . GLY A 1 406 ? -18.571 -3.706 -5.566 1.00 24.33 406 GLY A O 1
ATOM 3121 N N . LEU A 1 407 ? -18.235 -1.908 -4.249 1.00 24.84 407 LEU A N 1
ATOM 3122 C CA . LEU A 1 407 ? -17.027 -2.358 -3.526 1.00 24.84 407 LEU A CA 1
ATOM 3123 C C . LEU A 1 407 ? -15.728 -2.475 -4.362 1.00 24.84 407 LEU A C 1
ATOM 3125 O O . LEU A 1 407 ? -15.362 -3.536 -4.853 1.00 24.84 407 LEU A O 1
ATOM 3129 N N . CYS A 1 408 ? -14.968 -1.371 -4.412 1.00 31.45 408 CYS A N 1
ATOM 3130 C CA . CYS A 1 408 ? -13.504 -1.344 -4.192 1.00 31.45 408 CYS A CA 1
ATOM 3131 C C . CYS A 1 408 ? -13.171 -0.047 -3.437 1.00 31.45 408 CYS A C 1
ATOM 3133 O O . CYS A 1 408 ? -13.913 0.925 -3.716 1.00 31.45 408 CYS A O 1
#

Organism: Gonium pectorale (NCBI:txid33097)

Solvent-accessible surface area (backbone atoms only — not comparable to full-atom values): 24320 Å² total; per-residue (Å²): 131,84,82,86,61,54,61,36,76,86,74,68,39,32,57,44,84,63,69,53,73,67,55,48,52,52,51,50,72,74,34,56,57,61,53,50,55,50,51,50,50,49,53,41,50,46,32,34,59,37,45,9,30,52,83,89,56,94,57,66,78,33,57,82,24,79,60,27,50,50,78,47,67,53,74,46,56,43,66,48,103,83,70,51,79,48,76,50,71,52,73,47,35,76,66,70,44,60,74,46,42,50,54,31,61,71,36,72,69,45,30,52,52,51,52,53,52,49,49,63,47,36,32,24,56,74,70,25,71,82,75,55,61,80,48,46,81,71,41,90,51,56,64,85,86,70,71,85,45,72,66,56,47,48,49,55,53,52,48,51,48,54,43,46,69,67,38,64,45,54,83,63,54,84,77,42,86,60,71,100,73,38,60,51,71,67,55,52,25,40,50,41,30,53,46,41,60,73,48,29,47,68,70,82,43,70,75,23,31,68,91,41,84,94,59,81,52,43,62,92,63,23,49,85,51,39,59,32,59,74,30,97,54,67,43,73,40,91,88,32,73,21,31,35,62,42,19,66,34,21,43,44,50,36,27,38,63,70,52,41,72,77,49,82,58,64,65,78,48,77,62,74,47,52,40,53,68,47,57,30,54,32,48,60,46,44,76,75,38,83,87,62,63,91,82,38,91,86,52,65,70,78,68,40,35,64,55,36,53,48,55,50,50,51,48,47,49,52,59,76,63,45,54,79,50,46,55,56,42,47,50,53,52,49,49,43,51,52,52,50,52,50,50,52,49,48,61,44,50,65,70,68,51,66,65,68,75,53,50,52,52,51,52,50,50,54,52,57,63,58,66,73,75,67,76,87,80,81,85,88,87,84,90,88,82,88,82,85,84,88,84,87,91,86,89,87,88,86,91,83,84,89,80,94,78,83,91,111

Secondary structure (DSSP, 8-state):
-PPP-EEETTTTSEEETPPPHHHHHHHHHH-HHHHHHHHHHHHHHHHHHHS---TT-SS-S-TTSTT-SEEEE--EEEE-TTS-EEEE--EEETT-SHHHHHHHHHSHHHHHHHHHHHHHHSB-S-S-GGGTTTGGGTSTT--TT----HHHHHHHHHHHHHHHHHHTTGGGPPP--SSTTPPPHHHHHHHHHHHHHHHSB----GGGGTTSTTPPP-TTT-TT--SPPPBSS-EEETTTTEEE--B--SSBPPB-HHHHHH--S------TTBTHHHHHHHHHHHHH-TTS-TT-TTSPPPPPHHHHHHHHHHHHHHHHH-HHHHHHHHHHHHHHHHHHHHHHHHHHHHHHSPPHHHHHHHHHHHHHHHHTS--SPPPP-----PPPPP------------------

Sequence (408 aa):
MGWPCDFDAAAGGIPIGRPSDSNRWQLIASHPRDCAEFFRCFMHAFCDVYLGWRPGARSQHDPSCLFGRVDAFFFKFETNQRGELHAHGDIWQACMAPHRIRAALSDPASRVNLLSFMESIMCQWLPSPDLWGESLDVLPTCCPDGVMTPGLRSMCEDLGSALTAAVVPFKARQVPLSGPHACTAAELLRFVALVVLEVNFHHHKPTCVHYCPGVVAGDCNCRARFPRCLNWASQVDEATDCVHLKRYGKWLVPYTRSLMLAQPCNHMVYFTCEIGRWVRDLELWRQRNPGLALDDPAAPRLPLLEDLAADAADYALKYATKAETTEGSMAILASAILLAQRQALERYVERMQPPAAAATAEVAKGMAASASTYGPAPPAGAPGAPTLPQISTASQVRPRHPVCEGLC

Radius of gyration: 29.31 Å; Cα contacts (8 Å, |Δi|>4): 424; chains: 1; bounding box: 60×58×103 Å

Foldseek 3Di:
DDDDWDFDPVVQRQTPPPDDPVVVLVVCVVCLLVLLVVVVVVVQCCCCAAVQDHVPDPARNDLPHLLRAFPDKDWDWFQDPSRHIDIDIDTDHPCLDLVNLVVLCVDPVSVVVVLVSQCQFWPADQQAPVCVPPCLVLAPQPPPLQDDDPNSVVSLVVVLVVLCVVCSSVLRDLQACDDPRHDDPNVLSVNLNSLQSHAFFDDFDVQLVVVPPPDGDDQLRGQVNAQWDADCAWDADPVASAIAHHHRHSGGATGNSVVCSVDSHHDHDHRLRHQSRQVSVLVSVCSVCVPDDCPPPPGRDGHHSVVSVVVNVVVNVCSVPVCPRRVVVVVSSVVSVVVVVVVVVVVVVVVVDDPVVVVVVVVVVVVVVVVVPDDDDDDDDDDDDDDDDDDDDDDDDDDDDDDDDDDD